Protein 8I12 (pdb70)

InterPro domains:
  IPR001362 Glycoside hydrolase, family 32 [SM00640] (23-469)
  IPR013148 Glycosyl hydrolase family 32, N-terminal [PF00251] (23-344)
  IPR013189 Glycosyl hydrolase family 32, C-terminal [PF08244] (379-498)
  IPR013320 Concanavalin A-like lectin/glucanase domain superfamily [SSF49899] (359-498)
  IPR023296 Glycosyl hydrolase, five-bladed beta-propeller domain superfamily [G3DSA:2.115.10.20] (14-352)
  IPR023296 Glycosyl hydrolase, five-bladed beta-propeller domain superfamily [SSF75005] (14-349)

Organism: NCBI:txid1277360

Solvent-accessible surface area: 18339 Å² total; per-residue (Å²): 122,70,13,48,11,53,26,12,18,17,1,115,172,30,0,0,5,12,3,1,1,1,0,51,17,114,25,33,21,5,0,0,2,5,12,8,35,146,22,24,91,105,24,73,2,1,0,1,7,0,20,5,203,61,4,37,130,44,90,78,64,101,48,8,1,74,30,70,140,80,15,25,0,34,6,10,2,0,3,44,1,104,145,31,50,1,51,25,12,76,94,102,63,29,0,2,0,0,0,0,0,0,16,29,43,140,67,8,113,62,72,46,72,19,0,0,0,0,0,43,2,73,48,76,3,181,89,38,73,57,38,173,33,36,36,23,20,47,86,68,21,59,38,0,25,7,1,11,0,33,108,23,94,35,91,52,25,65,16,16,0,0,0,0,0,7,0,86,84,55,38,0,0,1,14,57,4,76,38,0,62,72,29,105,84,24,18,60,23,19,23,0,1,0,8,44,1,33,0,21,6,0,3,2,5,80,5,49,1,84,67,62,108,162,33,46,57,26,0,0,0,0,0,0,32,70,16,7,28,31,34,7,2,5,1,0,24,0,9,5,86,11,75,0,60,25,11,98,35,72,42,45,46,30,126,23,102,43,193,85,88,83,92,29,124,90,7,18,11,2,4,42,5,8,0,3,0,0,0,10,0,2,17,70,18,83,152,46,90,45,0,0,2,0,0,0,1,0,44,43,1,0,105,76,4,40,12,56,50,7,25,5,2,0,2,0,5,0,68,2,38,4,4,91,64,152,62,150,23,44,6,56,8,80,15,27,43,16,18,54,152,226,133,22,50,91,48,134,34,25,109,56,97,8,73,58,34,99,56,111,9,97,28,85,2,30,42,2,27,0,32,3,22,0,55,0,48,94,2,56,0,0,1,0,24,0,8,29,24,151,123,39,71,0,39,0,64,7,17,48,104,72,22,24,1,64,0,25,0,112,83,0,19,81,32,96,43,48,154,58,0,48,19,85,4,16,0,64,3,102,64,102,82,38,87,0,111,6,84,0,0,0,0,91,3,0,0,0,1,7,0,7,56,1,45,11,2,0,0,0,5,0,2,2,24,130,93,5,33,28,7,6,0,17,3,61,32,118,34,2,82,1,30,34,0,23,7,5,52

Sequence (489 aa):
DQYRPAFHYTAERNWLNDPNGLVYLNNGTYHLFYQHNPFGADWWGNMSWGHATSSRDLLHWDEQPVAIPCDEHEAIFSGSAVFDQHNTSGLGTAANPPLVAIYTSAYSDAAPLPGRQAQSLAYSLDEGRTWTKYHGNPVLDRASADFRDPKVFWYDGGAGSYWVMVVAVEAVQRRQVVLLYKSADLKKAWEHLSTFGPANATGGVWECPDLFELPVDGNPEDNRWVLIVNINPGGIAGGSAGQYFVGEFDGVAFHSGSTVTEGLQKDSSRMREYGWLDWGRDYYAAVSFSNVPDGRRIIMIIGWMNNWDYARETPTGGWRRSAMSLPREVSLTRVDGKVMLRQQAIDPLPERETGHVRLGPQPLASGVLDVPAAASVARIDVELEPGAAAGVGLVLRAGDDERTVLRYDTSDGMLRLDRRRESGQQVAFHETFPSIEAMAVPLQQGGRLRLRVYLDRCSVEVFAQDGLATLTDLVFPGEASTGLAIFAEGEGAHLVVLDVVG

Structure (mmCIF, N/CA/C/O backbone):
data_8I12
#
_entry.id   8I12
#
_cell.length_a   61.630
_cell.length_b   79.220
_cell.length_c   94.570
_cell.angle_alpha   90.000
_cell.angle_beta   90.000
_cell.angle_gamma   90.000
#
_symmetry.space_group_name_H-M   'P 21 21 21'
#
loop_
_entity.id
_entity.type
_entity.pdbx_description
1 polymer 'Glycosyl hydrolase family 32 exo-inulinase'
2 non-polymer DI(HYDROXYETHYL)ETHER
3 non-polymer GLYCEROL
4 water water
#
loop_
_atom_site.group_PDB
_atom_site.id
_atom_site.type_symbol
_atom_site.label_atom_id
_atom_site.label_alt_id
_atom_site.label_comp_id
_atom_site.label_asym_id
_atom_site.label_entity_id
_atom_site.label_seq_id
_atom_site.pdbx_PDB_ins_code
_atom_site.Cartn_x
_atom_site.Cartn_y
_atom_site.Cartn_z
_atom_site.occupancy
_atom_site.B_iso_or_equiv
_atom_site.auth_seq_id
_atom_site.auth_comp_id
_atom_site.auth_asym_id
_atom_site.auth_atom_id
_atom_site.pdbx_PDB_model_num
ATOM 1 N N . ASP A 1 34 ? -31.94848 34.03516 -20.20380 1.000 20.62453 16 ASP A N 1
ATOM 2 C CA . ASP A 1 34 ? -30.98748 32.91449 -20.14904 1.000 18.92177 16 ASP A CA 1
ATOM 3 C C . ASP A 1 34 ? -30.62316 32.45097 -21.55363 1.000 18.22384 16 ASP A C 1
ATOM 4 O O . ASP A 1 34 ? -30.71390 31.26783 -21.92496 1.000 18.36781 16 ASP A O 1
ATOM 9 N N . GLN A 1 35 ? -30.14900 33.40895 -22.33841 1.000 17.07781 17 GLN A N 1
ATOM 10 C CA . GLN A 1 35 ? -29.93361 33.16607 -23.76280 1.000 15.59447 17 GLN A CA 1
ATOM 11 C C . GLN A 1 35 ? -28.78596 32.20897 -24.05826 1.000 13.40120 17 GLN A C 1
ATOM 12 O O . GLN A 1 35 ? -28.73136 31.67340 -25.16471 1.000 15.18134 17 GLN A O 1
ATOM 18 N N . TYR A 1 36 ? -27.86922 31.97769 -23.12372 1.000 10.23817 18 TYR A N 1
ATOM 19 C CA . TYR A 1 36 ? -26.71364 31.13759 -23.38507 1.000 8.77492 18 TYR A CA 1
ATOM 20 C C . TYR A 1 36 ? -26.86135 29.75623 -22.76614 1.000 7.50130 18 TYR A C 1
ATOM 21 O O . TYR A 1 36 ? -25.92574 28.95476 -22.83551 1.000 7.93135 18 TYR A O 1
ATOM 30 N N . ARG A 1 37 ? -27.99941 29.43647 -22.15509 1.000 8.00881 19 ARG A N 1
ATOM 31 C CA . ARG A 1 37 ? -28.18998 28.11982 -21.53960 1.000 8.18602 19 ARG A CA 1
ATOM 32 C C . ARG A 1 37 ? -28.00195 27.04664 -22.61388 1.000 7.72324 19 ARG A C 1
ATOM 33 O O . ARG A 1 37 ? -28.76978 27.01502 -23.59416 1.000 8.46214 19 ARG A O 1
ATOM 41 N N . PRO A 1 38 ? -27.05382 26.10821 -22.45464 1.000 7.45897 20 PRO A N 1
ATOM 42 C CA . PRO A 1 38 ? -26.88157 25.08432 -23.50040 1.000 7.58515 20 PRO A CA 1
ATOM 43 C C . PRO A 1 38 ? -28.07520 24.15203 -23.51355 1.000 7.90641 20 PRO A C 1
ATOM 44 O O . PRO A 1 38 ? -28.59418 23.77229 -22.45667 1.000 9.19586 20 PRO A O 1
ATOM 48 N N . ALA A 1 39 ? -28.50368 23.77532 -24.71608 1.000 7.70098 21 ALA A N 1
ATOM 49 C CA . ALA A 1 39 ? -29.58917 22.79532 -24.89315 1.000 8.61923 21 ALA A CA 1
ATOM 50 C C . ALA A 1 39 ? -29.10342 21.36195 -24.74259 1.000 8.88128 21 ALA A C 1
ATOM 51 O O . ALA A 1 39 ? -29.89969 20.48779 -24.40294 1.000 11.03240 21 ALA A O 1
ATOM 53 N N . PHE A 1 40 ? -27.81444 21.10331 -24.99221 1.000 8.52150 22 PHE A N 1
ATOM 54 C CA . PHE A 1 40 ? -27.35865 19.71454 -24.93442 1.000 8.49013 22 PHE A CA 1
ATOM 55 C C . PHE A 1 40 ? -25.97127 19.57325 -24.34615 1.000 8.18511 22 PHE A C 1
ATOM 56 O O . PHE A 1 40 ? -25.29154 18.57428 -24.61018 1.000 9.90258 22 PHE A O 1
ATOM 64 N N . HIS A 1 41 ? -25.55728 20.53836 -23.53351 1.000 7.03102 23 HIS A N 1
ATOM 65 C CA . HIS A 1 41 ? -24.37941 20.40406 -22.67688 1.000 6.92517 23 HIS A CA 1
ATOM 66 C C . HIS A 1 41 ? -24.82846 20.60283 -21.24326 1.000 6.72949 23 HIS A C 1
ATOM 67 O O . HIS A 1 41 ? -25.73011 21.42015 -20.97444 1.000 8.45463 23 HIS A O 1
ATOM 74 N N . TYR A 1 42 ? -24.18185 19.88908 -20.30642 1.000 5.70035 24 TYR A N 1
ATOM 75 C CA . TYR A 1 42 ? -24.57490 20.00046 -18.90652 1.000 5.44910 24 TYR A CA 1
ATOM 76 C C . TYR A 1 42 ? -24.19227 21.33957 -18.28532 1.000 5.75467 24 TYR A C 1
ATOM 77 O O . TYR A 1 42 ? -23.03406 21.78070 -18.39529 1.000 6.20152 24 TYR A O 1
ATOM 86 N N . THR A 1 43 ? -25.14965 21.95741 -17.58640 1.000 5.44282 25 THR A N 1
ATOM 87 C CA . THR A 1 43 ? -24.88469 23.06898 -16.67215 1.000 5.76324 25 THR A CA 1
ATOM 88 C C . THR A 1 43 ? -25.66004 22.79084 -15.39323 1.000 5.82491 25 THR A C 1
ATOM 89 O O . THR A 1 43 ? -26.68574 22.09032 -15.41313 1.000 6.55363 25 THR A O 1
ATOM 93 N N . ALA A 1 44 ? -25.20429 23.37581 -14.29339 1.000 5.44290 26 ALA A N 1
ATOM 94 C CA . ALA A 1 44 ? -26.03492 23.41437 -13.08273 1.000 5.62869 26 ALA A CA 1
ATOM 95 C C . ALA A 1 44 ? -27.12195 24.46531 -13.25844 1.000 5.93947 26 ALA A C 1
ATOM 96 O O . ALA A 1 44 ? -26.94029 25.47915 -13.95726 1.000 7.17842 26 ALA A O 1
ATOM 98 N N . GLU A 1 45 ? -28.27355 24.22622 -12.62284 1.000 6.32742 27 GLU A N 1
ATOM 99 C CA . GLU A 1 45 ? -29.35459 25.21547 -12.70755 1.000 6.63223 27 GLU A CA 1
ATOM 100 C C . GLU A 1 45 ? -28.87702 26.60347 -12.27449 1.000 6.38126 27 GLU A C 1
ATOM 101 O O . GLU A 1 45 ? -29.19488 27.60659 -12.93017 1.000 6.86440 27 GLU A O 1
ATOM 107 N N . ARG A 1 46 ? -28.12523 26.67320 -11.16509 1.000 6.52168 28 ARG A N 1
ATOM 108 C CA . ARG A 1 46 ? -27.49708 27.89944 -10.71786 1.000 6.70056 28 ARG A CA 1
ATOM 109 C C . ARG A 1 46 ? -26.06000 27.56766 -10.35229 1.000 6.02993 28 ARG A C 1
ATOM 110 O O . ARG A 1 46 ? -25.73179 26.41781 -10.01085 1.000 6.65799 28 ARG A O 1
ATOM 118 N N . ASN A 1 47 ? -25.24742 28.61736 -10.31587 1.000 5.26026 29 ASN A N 1
ATOM 119 C CA . ASN A 1 47 ? -23.93849 28.63553 -9.65043 1.000 5.40235 29 ASN A CA 1
ATOM 120 C C . ASN A 1 47 ? -22.81074 28.11798 -10.53716 1.000 4.87815 29 ASN A C 1
ATOM 121 O O . ASN A 1 47 ? -23.02443 27.75769 -11.70183 1.000 5.51794 29 ASN A O 1
ATOM 126 N N . TRP A 1 48 ? -21.59390 28.14641 -9.99507 1.000 5.12534 30 TRP A N 1
ATOM 127 C CA . TRP A 1 48 ? -20.35946 27.89495 -10.73658 1.000 4.72567 30 TRP A CA 1
ATOM 128 C C . TRP A 1 48 ? -20.04147 26.40266 -10.77299 1.000 4.55497 30 TRP A C 1
ATOM 129 O O . TRP A 1 48 ? -20.14727 25.71452 -9.75554 1.000 5.09752 30 TRP A O 1
ATOM 140 N N . LEU A 1 49 ? -19.54704 25.93443 -11.91666 1.000 4.85598 31 LEU A N 1
ATOM 141 C CA . LEU A 1 49 ? -18.88512 24.64478 -11.97595 1.000 4.73867 31 LEU A CA 1
ATOM 142 C C . LEU A 1 49 ? -17.52959 24.77635 -12.65918 1.000 4.79885 31 LEU A C 1
ATOM 143 O O . LEU A 1 49 ? -17.28524 25.68144 -13.48076 1.000 5.06796 31 LEU A O 1
ATOM 148 N N . ASN A 1 50 ? -16.65514 23.81256 -12.37321 1.000 4.25775 32 ASN A N 1
ATOM 149 C CA . ASN A 1 50 ? -15.42389 23.61919 -13.14842 1.000 4.66904 32 ASN A CA 1
ATOM 150 C C . ASN A 1 50 ? -15.17300 22.11252 -13.35207 1.000 5.51837 32 ASN A C 1
ATOM 151 O O . ASN A 1 50 ? -16.10293 21.40595 -13.78211 1.000 6.53693 32 ASN A O 1
ATOM 156 N N . ASP A 1 51 ? -13.96908 21.60624 -13.02375 1.000 5.09533 33 ASP A N 1
ATOM 157 C CA . ASP A 1 51 ? -13.49498 20.28106 -13.44384 1.000 4.82589 33 ASP A CA 1
ATOM 158 C C . ASP A 1 51 ? -14.54535 19.18724 -13.24706 1.000 4.65829 33 ASP A C 1
ATOM 159 O O . ASP A 1 51 ? -15.09411 19.05077 -12.13867 1.000 4.82464 33 ASP A O 1
ATOM 164 N N . PRO A 1 52 ? -14.72192 18.30498 -14.23061 1.000 4.55734 34 PRO A N 1
ATOM 165 C CA . PRO A 1 52 ? -15.47298 17.06431 -13.96650 1.000 4.68418 34 PRO A CA 1
ATOM 166 C C . PRO A 1 52 ? -14.71479 16.19265 -12.98024 1.000 4.58976 34 PRO A C 1
ATOM 167 O O . PRO A 1 52 ? -13.47483 16.11158 -12.99585 1.000 4.96631 34 PRO A O 1
ATOM 171 N N . ASN A 1 53 ? -15.45828 15.50120 -12.14105 1.000 3.88037 35 ASN A N 1
ATOM 172 C CA . ASN A 1 53 ? -14.87616 14.67453 -11.09031 1.000 4.36487 35 ASN A CA 1
ATOM 173 C C . ASN A 1 53 ? -15.65962 13.37561 -10.96370 1.000 4.30865 35 ASN A C 1
ATOM 174 O O . ASN A 1 53 ? -16.83010 13.28858 -11.33062 1.000 4.60186 35 ASN A O 1
ATOM 179 N N . GLY A 1 54 ? -14.99418 12.34588 -10.42514 1.000 4.38733 36 GLY A N 1
ATOM 180 C CA . GLY A 1 54 ? -15.73047 11.18931 -9.92065 1.000 4.80580 36 GLY A CA 1
ATOM 181 C C . GLY A 1 54 ? -16.46251 10.40237 -10.96820 1.000 4.52658 36 GLY A C 1
ATOM 182 O O . GLY A 1 54 ? -17.38044 9.66975 -10.63337 1.000 5.20273 36 GLY A O 1
ATOM 183 N N . LEU A 1 55 ? -16.07440 10.50486 -12.23546 1.000 4.77039 37 LEU A N 1
ATOM 184 C CA . LEU A 1 55 ? -16.88959 9.95189 -13.31510 1.000 4.90717 37 LEU A CA 1
ATOM 185 C C . LEU A 1 55 ? -16.90605 8.43795 -13.16681 1.000 4.88459 37 LEU A C 1
ATOM 186 O O . LEU A 1 55 ? -15.85126 7.78584 -13.14944 1.000 5.02524 37 LEU A O 1
ATOM 191 N N . VAL A 1 56 ? -18.09682 7.85361 -13.07498 1.000 5.22869 38 VAL A N 1
ATOM 192 C CA . VAL A 1 56 ? -18.18445 6.41821 -12.81366 1.000 5.59900 38 VAL A CA 1
ATOM 193 C C . VAL A 1 56 ? -19.53931 5.92804 -13.30823 1.000 6.03447 38 VAL A C 1
ATOM 194 O O . VAL A 1 56 ? -20.55961 6.62992 -13.18969 1.000 6.86990 38 VAL A O 1
ATOM 198 N N . TYR A 1 57 ? -19.55020 4.70390 -13.82697 1.000 6.16673 39 TYR A N 1
ATOM 199 C CA . TYR A 1 57 ? -20.77183 4.00971 -14.19230 1.000 7.33529 39 TYR A CA 1
ATOM 200 C C . TYR A 1 57 ? -21.05597 2.93913 -13.15164 1.000 7.66652 39 TYR A C 1
ATOM 201 O O . TYR A 1 57 ? -20.14672 2.21005 -12.72309 1.000 8.74549 39 TYR A O 1
ATOM 210 N N . LEU A 1 58 ? -22.32186 2.81294 -12.77098 1.000 8.11994 40 LEU A N 1
ATOM 211 C CA . LEU A 1 58 ? -22.69324 1.76700 -11.81483 1.000 8.93493 40 LEU A CA 1
ATOM 212 C C . LEU A 1 58 ? -24.12997 1.36578 -12.06458 1.000 9.23920 40 LEU A C 1
ATOM 213 O O . LEU A 1 58 ? -25.03682 2.18700 -11.97375 1.000 8.81610 40 LEU A O 1
ATOM 218 N N A ASN A 1 59 ? -24.36200 0.08798 -12.37681 0.607 10.18304 41 ASN A N 1
ATOM 219 N N B ASN A 1 59 ? -24.33059 0.09396 -12.41629 0.393 10.15254 41 ASN A N 1
ATOM 220 C CA A ASN A 1 59 ? -25.71816 -0.45650 -12.37881 0.607 11.18980 41 ASN A CA 1
ATOM 221 C CA B ASN A 1 59 ? -25.65809 -0.50602 -12.53110 0.393 11.09524 41 ASN A CA 1
ATOM 222 C C A ASN A 1 59 ? -26.62856 0.27201 -13.37641 0.607 10.43917 41 ASN A C 1
ATOM 223 C C B ASN A 1 59 ? -26.59547 0.31279 -13.39210 0.393 10.63089 41 ASN A C 1
ATOM 224 O O A ASN A 1 59 ? -27.81355 0.48455 -13.09373 0.607 11.60029 41 ASN A O 1
ATOM 225 O O B ASN A 1 59 ? -27.73662 0.60918 -13.01711 0.393 11.54872 41 ASN A O 1
ATOM 234 N N . GLY A 1 60 ? -26.09084 0.69935 -14.54725 1.000 10.49938 42 GLY A N 1
ATOM 235 C CA . GLY A 1 60 ? -26.87145 1.36661 -15.55647 1.000 10.79308 42 GLY A CA 1
ATOM 236 C C . GLY A 1 60 ? -26.84334 2.86647 -15.48769 1.000 10.54183 42 GLY A C 1
ATOM 237 O O . GLY A 1 60 ? -27.37503 3.51255 -16.38225 1.000 12.37318 42 GLY A O 1
ATOM 238 N N . THR A 1 61 ? -26.28551 3.44253 -14.43241 1.000 8.69545 43 THR A N 1
ATOM 239 C CA . THR A 1 61 ? -26.29235 4.89522 -14.27378 1.000 8.55469 43 THR A CA 1
ATOM 240 C C . THR A 1 61 ? -24.87968 5.44266 -14.41993 1.000 7.15024 43 THR A C 1
ATOM 241 O O . THR A 1 61 ? -23.93151 4.95693 -13.78270 1.000 7.88369 43 THR A O 1
ATOM 245 N N . TYR A 1 62 ? -24.75864 6.46645 -15.24593 1.000 6.40532 44 TYR A N 1
ATOM 246 C CA . TYR A 1 62 ? -23.52024 7.26776 -15.32853 1.000 6.44560 44 TYR A CA 1
ATOM 247 C C . TYR A 1 62 ? -23.59209 8.40646 -14.32464 1.000 5.97550 44 TYR A C 1
ATOM 248 O O . TYR A 1 62 ? -24.57331 9.16319 -14.30153 1.000 7.25817 44 TYR A O 1
ATOM 257 N N . HIS A 1 63 ? -22.55429 8.54178 -13.51349 1.000 5.31599 45 HIS A N 1
ATOM 258 C CA . HIS A 1 63 ? -22.45160 9.60846 -12.51597 1.000 5.52705 45 HIS A CA 1
ATOM 259 C C . HIS A 1 63 ? -21.42063 10.63116 -12.97355 1.000 5.73504 45 HIS A C 1
ATOM 260 O O . HIS A 1 63 ? -20.25463 10.28293 -13.21132 1.000 5.98819 45 HIS A O 1
ATOM 267 N N . LEU A 1 64 ? -21.86228 11.88396 -13.07289 1.000 5.15661 46 LEU A N 1
ATOM 268 C CA . LEU A 1 64 ? -21.01790 13.04148 -13.35630 1.000 5.40124 46 LEU A CA 1
ATOM 269 C C . LEU A 1 64 ? -20.92056 13.82345 -12.05238 1.000 5.88264 46 LEU A C 1
ATOM 270 O O . LEU A 1 64 ? -21.94376 14.26389 -11.52077 1.000 8.40880 46 LEU A O 1
ATOM 275 N N . PHE A 1 65 ? -19.74448 13.94016 -11.47120 1.000 4.74340 47 PHE A N 1
ATOM 276 C CA . PHE A 1 65 ? -19.56104 14.88949 -10.37977 1.000 4.37101 47 PHE A CA 1
ATOM 277 C C . PHE A 1 65 ? -18.75212 16.05281 -10.93986 1.000 4.80682 47 PHE A C 1
ATOM 278 O O . PHE A 1 65 ? -18.23409 16.00034 -12.06486 1.000 4.55451 47 PHE A O 1
ATOM 286 N N . TYR A 1 66 ? -18.61295 17.11415 -10.15597 1.000 4.30997 48 TYR A N 1
ATOM 287 C CA . TYR A 1 66 ? -17.87867 18.26593 -10.68214 1.000 4.57363 48 TYR A CA 1
ATOM 288 C C . TYR A 1 66 ? -17.57783 19.23854 -9.56783 1.000 4.17331 48 TYR A C 1
ATOM 289 O O . TYR A 1 66 ? -18.34286 19.39865 -8.61117 1.000 4.61803 48 TYR A O 1
ATOM 298 N N . GLN A 1 67 ? -16.46347 19.94461 -9.75286 1.000 4.16789 49 GLN A N 1
ATOM 299 C CA . GLN A 1 67 ? -16.15230 21.09104 -8.87749 1.000 4.24349 49 GLN A CA 1
ATOM 300 C C . GLN A 1 67 ? -17.30035 22.08173 -8.95358 1.000 3.94986 49 GLN A C 1
ATOM 301 O O . GLN A 1 67 ? -17.73185 22.46967 -10.04783 1.000 4.47069 49 GLN A O 1
ATOM 307 N N . HIS A 1 68 ? -17.80866 22.48949 -7.79600 1.000 4.08288 50 HIS A N 1
ATOM 308 C CA . HIS A 1 68 ? -19.05034 23.28459 -7.77158 1.000 4.32313 50 HIS A CA 1
ATOM 309 C C . HIS A 1 68 ? -18.98320 24.23871 -6.58214 1.000 4.04736 50 HIS A C 1
ATOM 310 O O . HIS A 1 68 ? -18.59050 23.82999 -5.48374 1.000 4.41006 50 HIS A O 1
ATOM 317 N N . ASN A 1 69 ? -19.45418 25.47681 -6.79132 1.000 4.80216 51 ASN A N 1
ATOM 318 C CA . ASN A 1 69 ? -19.75009 26.37385 -5.68514 1.000 4.91274 51 ASN A CA 1
ATOM 319 C C . ASN A 1 69 ? -21.25439 26.34105 -5.46755 1.000 4.98285 51 ASN A C 1
ATOM 320 O O . ASN A 1 69 ? -21.99609 26.95463 -6.25182 1.000 5.58462 51 ASN A O 1
ATOM 325 N N . PRO A 1 70 ? -21.76702 25.64588 -4.43478 1.000 4.99568 52 PRO A N 1
ATOM 326 C CA . PRO A 1 70 ? -23.23051 25.59866 -4.24153 1.000 5.79940 52 PRO A CA 1
ATOM 327 C C . PRO A 1 70 ? -23.81902 26.91075 -3.77533 1.000 5.47813 52 PRO A C 1
ATOM 328 O O . PRO A 1 70 ? -25.04561 26.99148 -3.64382 1.000 6.18366 52 PRO A O 1
ATOM 332 N N . PHE A 1 71 ? -22.98139 27.90787 -3.49810 1.000 5.96570 53 PHE A N 1
ATOM 333 C CA . PHE A 1 71 ? -23.40535 29.12613 -2.81635 1.000 6.21726 53 PHE A CA 1
ATOM 334 C C . PHE A 1 71 ? -23.15471 30.36552 -3.65357 1.000 6.77066 53 PHE A C 1
ATOM 335 O O . PHE A 1 71 ? -23.38067 31.46908 -3.15565 1.000 8.29209 53 PHE A O 1
ATOM 343 N N . GLY A 1 72 ? -22.77147 30.23245 -4.92796 1.000 6.11528 54 GLY A N 1
ATOM 344 C CA . GLY A 1 72 ? -22.60616 31.42325 -5.75156 1.000 7.35364 54 GLY A CA 1
ATOM 345 C C . GLY A 1 72 ? -22.02503 31.06640 -7.10234 1.000 6.88723 54 GLY A C 1
ATOM 346 O O . GLY A 1 72 ? -21.67507 29.91885 -7.37934 1.000 6.10005 54 GLY A O 1
ATOM 347 N N . ALA A 1 73 ? -21.92400 32.09099 -7.94143 1.000 8.43011 55 ALA A N 1
ATOM 348 C CA . ALA A 1 73 ? -21.52718 31.95485 -9.33615 1.000 8.59055 55 ALA A CA 1
ATOM 349 C C . ALA A 1 73 ? -20.05317 32.20573 -9.57161 1.000 9.33946 55 ALA A C 1
ATOM 350 O O . ALA A 1 73 ? -19.60840 32.11167 -10.70913 1.000 10.03273 55 ALA A O 1
ATOM 352 N N . ASP A 1 74 ? -19.28254 32.44667 -8.53008 1.000 9.71008 56 ASP A N 1
ATOM 353 C CA . ASP A 1 74 ? -17.82882 32.53815 -8.61870 1.000 11.12208 56 ASP A CA 1
ATOM 354 C C . ASP A 1 74 ? -17.17917 31.27555 -8.06760 1.000 9.31531 56 ASP A C 1
ATOM 355 O O . ASP A 1 74 ? -17.83575 30.45335 -7.46613 1.000 9.28037 56 ASP A O 1
ATOM 360 N N A TRP A 1 75 ? -15.84532 31.16390 -8.21093 0.377 8.85030 57 TRP A N 1
ATOM 361 N N C TRP A 1 75 ? -15.91345 31.11062 -8.35043 0.623 8.69990 57 TRP A N 1
ATOM 362 C CA A TRP A 1 75 ? -15.08165 29.98160 -7.76716 0.377 8.34530 57 TRP A CA 1
ATOM 363 C CA C TRP A 1 75 ? -15.21098 29.99866 -7.75860 0.623 8.02681 57 TRP A CA 1
ATOM 364 C C A TRP A 1 75 ? -14.79775 30.04108 -6.26859 0.377 8.19910 57 TRP A C 1
ATOM 365 C C C TRP A 1 75 ? -15.16902 30.22139 -6.25150 0.623 8.09234 57 TRP A C 1
ATOM 366 O O A TRP A 1 75 ? -13.97693 30.84690 -5.81778 0.377 8.64208 57 TRP A O 1
ATOM 367 O O C TRP A 1 75 ? -14.98014 31.35132 -5.77919 0.623 8.88377 57 TRP A O 1
ATOM 388 N N . GLY A 1 76 ? -15.44285 29.16174 -5.50684 1.000 7.17480 58 GLY A N 1
ATOM 389 C CA . GLY A 1 76 ? -15.29250 29.16535 -4.06871 1.000 6.86906 58 GLY A CA 1
ATOM 390 C C . GLY A 1 76 ? -16.09909 28.03353 -3.48128 1.000 5.46864 58 GLY A C 1
ATOM 391 O O . GLY A 1 76 ? -16.90757 27.38881 -4.16085 1.000 6.38848 58 GLY A O 1
ATOM 392 N N . ASN A 1 77 ? -15.85386 27.75223 -2.19183 1.000 5.05470 59 ASN A N 1
ATOM 393 C CA . ASN A 1 77 ? -16.63307 26.74821 -1.44841 1.000 5.40957 59 ASN A CA 1
ATOM 394 C C . ASN A 1 77 ? -16.66307 25.41396 -2.18611 1.000 5.22265 59 ASN A C 1
ATOM 395 O O . ASN A 1 77 ? -17.70516 24.75490 -2.25103 1.000 5.74289 59 ASN A O 1
ATOM 400 N N . MET A 1 78 ? -15.50333 24.97077 -2.70903 1.000 5.07687 60 MET A N 1
ATOM 401 C CA . MET A 1 78 ? -15.52395 23.81647 -3.58917 1.000 5.30269 60 MET A CA 1
ATOM 402 C C . MET A 1 78 ? -16.15184 22.60620 -2.92908 1.000 4.60310 60 MET A C 1
ATOM 403 O O . MET A 1 78 ? -15.75688 22.18905 -1.82067 1.000 4.69595 60 MET A O 1
ATOM 408 N N . SER A 1 79 ? -17.12303 22.03778 -3.65428 1.000 4.32776 61 SER A N 1
ATOM 409 C CA . SER A 1 79 ? -17.87475 20.86855 -3.24271 1.000 4.28453 61 SER A CA 1
ATOM 410 C C . SER A 1 79 ? -18.06944 20.02640 -4.49852 1.000 4.47146 61 SER A C 1
ATOM 411 O O . SER A 1 79 ? -18.02617 20.55070 -5.60574 1.000 5.78588 61 SER A O 1
ATOM 414 N N . TRP A 1 80 ? -18.29011 18.71219 -4.34631 1.000 4.38137 62 TRP A N 1
ATOM 415 C CA . TRP A 1 80 ? -18.62636 17.90497 -5.52562 1.000 4.51435 62 TRP A CA 1
ATOM 416 C C . TRP A 1 80 ? -20.11685 17.98519 -5.80070 1.000 4.21076 62 TRP A C 1
ATOM 417 O O . TRP A 1 80 ? -20.93890 17.41775 -5.07153 1.000 5.13755 62 TRP A O 1
ATOM 428 N N . GLY A 1 81 ? -20.47638 18.71033 -6.85671 1.000 4.35363 63 GLY A N 1
ATOM 429 C CA . GLY A 1 81 ? -21.79444 18.59630 -7.45638 1.000 4.44986 63 GLY A CA 1
ATOM 430 C C . GLY A 1 81 ? -21.96152 17.21837 -8.06147 1.000 3.92753 63 GLY A C 1
ATOM 431 O O . GLY A 1 81 ? -20.97534 16.48768 -8.24249 1.000 4.66278 63 GLY A O 1
ATOM 432 N N . HIS A 1 82 ? -23.20128 16.88095 -8.43199 1.000 4.65606 64 HIS A N 1
ATOM 433 C CA . HIS A 1 82 ? -23.49762 15.52499 -8.90227 1.000 4.77215 64 HIS A CA 1
ATOM 434 C C . HIS A 1 82 ? -24.68305 15.57578 -9.84263 1.000 5.43496 64 HIS A C 1
ATOM 435 O O . HIS A 1 82 ? -25.69186 16.23375 -9.54142 1.000 5.81124 64 HIS A O 1
ATOM 442 N N . ALA A 1 83 ? -24.58222 14.86172 -10.96084 1.000 5.11630 65 ALA A N 1
ATOM 443 C CA . ALA A 1 83 ? -25.70959 14.63388 -11.86900 1.000 5.48116 65 ALA A CA 1
ATOM 444 C C . ALA A 1 83 ? -25.65645 13.18467 -12.34308 1.000 5.22132 65 ALA A C 1
ATOM 445 O O . ALA A 1 83 ? -24.58962 12.57623 -12.37932 1.000 5.76328 65 ALA A O 1
ATOM 447 N N . THR A 1 84 ? -26.81014 12.63377 -12.74366 1.000 5.87345 66 THR A N 1
ATOM 448 C CA . THR A 1 84 ? -26.87572 11.24606 -13.17631 1.000 6.83006 66 THR A CA 1
ATOM 449 C C . THR A 1 84 ? -27.58976 11.16149 -14.51866 1.000 6.64641 66 THR A C 1
ATOM 450 O O . THR A 1 84 ? -28.45217 11.99507 -14.84968 1.000 7.60175 66 THR A O 1
ATOM 454 N N A SER A 1 85 ? -27.22160 10.14771 -15.29701 0.603 6.68474 67 SER A N 1
ATOM 455 N N B SER A 1 85 ? -27.25093 10.12122 -15.28211 0.397 7.09069 67 SER A N 1
ATOM 456 C CA A SER A 1 85 ? -27.92336 9.86104 -16.54956 0.603 7.29587 67 SER A CA 1
ATOM 457 C CA B SER A 1 85 ? -27.82898 9.90276 -16.60991 0.397 7.87030 67 SER A CA 1
ATOM 458 C C A SER A 1 85 ? -27.84145 8.38048 -16.84608 0.603 7.88563 67 SER A C 1
ATOM 459 C C B SER A 1 85 ? -27.73828 8.42839 -16.95836 0.397 8.18614 67 SER A C 1
ATOM 460 O O A SER A 1 85 ? -27.06980 7.63950 -16.23940 0.603 8.98866 67 SER A O 1
ATOM 461 O O B SER A 1 85 ? -26.81231 7.74314 -16.52699 0.397 8.87743 67 SER A O 1
ATOM 466 N N . ARG A 1 86 ? -28.68968 7.94645 -17.77581 1.000 8.50239 68 ARG A N 1
ATOM 467 C CA . ARG A 1 86 ? -28.58427 6.59730 -18.30618 1.000 10.95133 68 ARG A CA 1
ATOM 468 C C . ARG A 1 86 ? -27.90008 6.56516 -19.65492 1.000 10.88049 68 ARG A C 1
ATOM 469 O O . ARG A 1 86 ? -27.52132 5.47788 -20.11271 1.000 12.59082 68 ARG A O 1
ATOM 477 N N . ASP A 1 87 ? -27.67747 7.72251 -20.27790 1.000 11.01979 69 ASP A N 1
ATOM 478 C CA . ASP A 1 87 ? -27.23206 7.74833 -21.67176 1.000 11.64630 69 ASP A CA 1
ATOM 479 C C . ASP A 1 87 ? -26.10978 8.74782 -21.93724 1.000 12.00760 69 ASP A C 1
ATOM 480 O O . ASP A 1 87 ? -25.74936 8.92544 -23.10063 1.000 13.53065 69 ASP A O 1
ATOM 485 N N . LEU A 1 88 ? -25.55597 9.41396 -20.91123 1.000 11.57721 70 LEU A N 1
ATOM 486 C CA . LEU A 1 88 ? -24.46436 10.37556 -21.01196 1.000 12.54055 70 LEU A CA 1
ATOM 487 C C . LEU A 1 88 ? -24.90339 11.68323 -21.62273 1.000 14.13630 70 LEU A C 1
ATOM 488 O O . LEU A 1 88 ? -24.04438 12.53993 -21.87087 1.000 15.37168 70 LEU A O 1
ATOM 493 N N . LEU A 1 89 ? -26.21136 11.87341 -21.83179 1.000 14.37265 71 LEU A N 1
ATOM 494 C CA . LEU A 1 89 ? -26.71490 13.00714 -22.59758 1.000 14.87661 71 LEU A CA 1
ATOM 495 C C . LEU A 1 89 ? -27.85440 13.73641 -21.92022 1.000 13.82695 71 LEU A C 1
ATOM 496 O O . LEU A 1 89 ? -27.92744 14.98262 -22.01072 1.000 14.56703 71 LEU A O 1
ATOM 501 N N . HIS A 1 90 ? -28.74747 13.01743 -21.23948 1.000 12.49966 72 HIS A N 1
ATOM 502 C CA . HIS A 1 90 ? -29.86345 13.64976 -20.52458 1.000 11.61434 72 HIS A CA 1
ATOM 503 C C . HIS A 1 90 ? -29.61107 13.46183 -19.03885 1.000 10.57576 72 HIS A C 1
ATOM 504 O O . HIS A 1 90 ? -29.76637 12.34546 -18.51162 1.000 11.58682 72 HIS A O 1
ATOM 511 N N . TRP A 1 91 ? -29.25912 14.53764 -18.35994 1.000 9.93628 73 TRP A N 1
ATOM 512 C CA . TRP A 1 91 ? -28.76249 14.47809 -16.98431 1.000 8.89510 73 TRP A CA 1
ATOM 513 C C . TRP A 1 91 ? -29.82430 14.99444 -16.01455 1.000 9.03855 73 TRP A C 1
ATOM 514 O O . TRP A 1 91 ? -30.58179 15.92234 -16.31817 1.000 11.54860 73 TRP A O 1
ATOM 525 N N . ASP A 1 92 ? -29.85903 14.38564 -14.83514 1.000 8.21666 74 ASP A N 1
ATOM 526 C CA . ASP A 1 92 ? -30.66202 14.87584 -13.70966 1.000 8.21311 74 ASP A CA 1
ATOM 527 C C . ASP A 1 92 ? -29.69983 15.39589 -12.65202 1.000 6.95668 74 ASP A C 1
ATOM 528 O O . ASP A 1 92 ? -28.90008 14.62544 -12.11528 1.000 7.36241 74 ASP A O 1
ATOM 533 N N . GLU A 1 93 ? -29.73331 16.69800 -12.40563 1.000 7.14224 75 GLU A N 1
ATOM 534 C CA . GLU A 1 93 ? -28.91186 17.33607 -11.38730 1.000 6.04009 75 GLU A CA 1
ATOM 535 C C . GLU A 1 93 ? -29.36905 16.88418 -10.00670 1.000 5.57144 75 GLU A C 1
ATOM 536 O O . GLU A 1 93 ? -30.56561 17.01428 -9.68621 1.000 6.91749 75 GLU A O 1
ATOM 542 N N . GLN A 1 94 ? -28.43753 16.36894 -9.20118 1.000 5.46587 76 GLN A N 1
ATOM 543 C CA . GLN A 1 94 ? -28.69364 15.82079 -7.87481 1.000 5.90671 76 GLN A CA 1
ATOM 544 C C . GLN A 1 94 ? -28.23428 16.78210 -6.81465 1.000 5.13547 76 GLN A C 1
ATOM 545 O O . GLN A 1 94 ? -27.60549 17.79566 -7.11237 1.000 4.97062 76 GLN A O 1
ATOM 551 N N . PRO A 1 95 ? -28.49346 16.50507 -5.53996 1.000 4.91902 77 PRO A N 1
ATOM 552 C CA . PRO A 1 95 ? -27.82325 17.27819 -4.49057 1.000 5.38293 77 PRO A CA 1
ATOM 553 C C . PRO A 1 95 ? -26.29750 17.14393 -4.58065 1.000 4.50651 77 PRO A C 1
ATOM 554 O O . PRO A 1 95 ? -25.75714 16.18106 -5.13860 1.000 5.21843 77 PRO A O 1
ATOM 558 N N . VAL A 1 96 ? -25.59514 18.08861 -3.94928 1.000 4.19940 78 VAL A N 1
ATOM 559 C CA . VAL A 1 96 ? -24.15169 17.92213 -3.79027 1.000 4.70809 78 VAL A CA 1
ATOM 560 C C . VAL A 1 96 ? -23.84847 16.57978 -3.12841 1.000 4.93897 78 VAL A C 1
ATOM 561 O O . VAL A 1 96 ? -24.53468 16.14650 -2.19941 1.000 5.56324 78 VAL A O 1
ATOM 565 N N . ALA A 1 97 ? -22.83346 15.89539 -3.64221 1.000 4.65770 79 ALA A N 1
ATOM 566 C CA . ALA A 1 97 ? -22.37606 14.63238 -3.06371 1.000 4.99695 79 ALA A CA 1
ATOM 567 C C . ALA A 1 97 ? -21.44342 14.85981 -1.88756 1.000 5.20179 79 ALA A C 1
ATOM 568 O O . ALA A 1 97 ? -21.62882 14.24479 -0.83792 1.000 6.09904 79 ALA A O 1
ATOM 570 N N . ILE A 1 98 ? -20.41985 15.71327 -2.03680 1.000 5.12321 80 ILE A N 1
ATOM 571 C CA . ILE A 1 98 ? -19.39256 15.87855 -0.98972 1.000 4.96884 80 ILE A CA 1
ATOM 572 C C . ILE A 1 98 ? -19.28844 17.37259 -0.71982 1.000 5.19956 80 ILE A C 1
ATOM 573 O O . ILE A 1 98 ? -18.74446 18.14389 -1.54361 1.000 5.30710 80 ILE A O 1
ATOM 578 N N . PRO A 1 99 ? -19.76970 17.83333 0.43641 1.000 4.72170 81 PRO A N 1
ATOM 579 C CA . PRO A 1 99 ? -19.78982 19.27600 0.71063 1.000 4.95753 81 PRO A CA 1
ATOM 580 C C . PRO A 1 99 ? -18.50568 19.73992 1.37529 1.000 5.26642 81 PRO A C 1
ATOM 581 O O . PRO A 1 99 ? -17.88231 19.02638 2.18217 1.000 5.45073 81 PRO A O 1
ATOM 585 N N . CYS A 1 100 ? -18.14431 20.99399 1.06882 1.000 5.29161 82 CYS A N 1
ATOM 586 C CA . CYS A 1 100 ? -17.07830 21.62252 1.85732 1.000 5.55262 82 CYS A CA 1
ATOM 587 C C . CYS A 1 100 ? -17.54086 21.85551 3.29087 1.000 5.25078 82 CYS A C 1
ATOM 588 O O . CYS A 1 100 ? -18.75223 21.87822 3.57578 1.000 6.23961 82 CYS A O 1
ATOM 591 N N . ASP A 1 101 ? -16.57349 22.09129 4.16713 1.000 5.70102 83 ASP A N 1
ATOM 592 C CA . ASP A 1 101 ? -16.91190 22.46658 5.54344 1.000 7.09800 83 ASP A CA 1
ATOM 593 C C . ASP A 1 101 ? -15.85060 23.43724 6.02682 1.000 7.70717 83 ASP A C 1
ATOM 594 O O . ASP A 1 101 ? -15.00967 23.91119 5.25836 1.000 8.21150 83 ASP A O 1
ATOM 599 N N . GLU A 1 102 ? -15.86177 23.70587 7.33617 1.000 8.44410 84 GLU A N 1
ATOM 600 C CA . GLU A 1 102 ? -14.93956 24.68469 7.90332 1.000 9.38586 84 GLU A CA 1
ATOM 601 C C . GLU A 1 102 ? -13.48363 24.26458 7.76397 1.000 9.35658 84 GLU A C 1
ATOM 602 O O . GLU A 1 102 ? -12.60278 25.11964 7.85339 1.000 11.52704 84 GLU A O 1
ATOM 608 N N . HIS A 1 103 ? -13.22542 22.97210 7.68089 1.000 8.86605 85 HIS A N 1
ATOM 609 C CA . HIS A 1 103 ? -11.86238 22.47314 7.60277 1.000 8.72667 85 HIS A CA 1
ATOM 610 C C . HIS A 1 103 ? -11.36487 22.21573 6.19277 1.000 7.34111 85 HIS A C 1
ATOM 611 O O . HIS A 1 103 ? -10.14663 22.28070 5.96528 1.000 7.46405 85 HIS A O 1
ATOM 618 N N . GLU A 1 104 ? -12.25312 21.87991 5.24827 1.000 6.39163 86 GLU A N 1
ATOM 619 C CA . GLU A 1 104 ? -11.78698 21.44174 3.93818 1.000 6.30221 86 GLU A CA 1
ATOM 620 C C . GLU A 1 104 ? -12.71720 21.91651 2.84074 1.000 5.52175 86 GLU A C 1
ATOM 621 O O . GLU A 1 104 ? -13.95193 21.84549 2.96907 1.000 5.85559 86 GLU A O 1
ATOM 627 N N . ALA A 1 105 ? -12.09378 22.34970 1.74149 1.000 5.36484 87 ALA A N 1
ATOM 628 C CA . ALA A 1 105 ? -12.79778 22.42585 0.46889 1.000 5.08166 87 ALA A CA 1
ATOM 629 C C . ALA A 1 105 ? -12.53278 21.10617 -0.26413 1.000 4.86525 87 ALA A C 1
ATOM 630 O O . ALA A 1 105 ? -11.52514 20.41536 -0.00894 1.000 5.96206 87 ALA A O 1
ATOM 632 N N . ILE A 1 106 ? -13.45664 20.73928 -1.15047 1.000 5.02310 88 ILE A N 1
ATOM 633 C CA . ILE A 1 106 ? -13.43180 19.41171 -1.78761 1.000 4.91675 88 ILE A CA 1
ATOM 634 C C . ILE A 1 106 ? -12.98094 19.61294 -3.22675 1.000 4.66978 88 ILE A C 1
ATOM 635 O O . ILE A 1 106 ? -13.78519 19.96409 -4.10730 1.000 5.20472 88 ILE A O 1
ATOM 640 N N . PHE A 1 107 ? -11.68228 19.47677 -3.46102 1.000 4.09162 89 PHE A N 1
ATOM 641 C CA . PHE A 1 107 ? -11.06352 19.67096 -4.77829 1.000 3.93645 89 PHE A CA 1
ATOM 642 C C . PHE A 1 107 ? -11.22217 18.39015 -5.60572 1.000 4.21465 89 PHE A C 1
ATOM 643 O O . PHE A 1 107 ? -11.90866 17.43711 -5.20759 1.000 4.85933 89 PHE A O 1
ATOM 651 N N . SER A 1 108 ? -10.58356 18.34164 -6.77546 1.000 4.53335 90 SER A N 1
ATOM 652 C CA . SER A 1 108 ? -10.94064 17.32816 -7.75546 1.000 4.16139 90 SER A CA 1
ATOM 653 C C . SER A 1 108 ? -10.50341 15.91557 -7.35156 1.000 3.71578 90 SER A C 1
ATOM 654 O O . SER A 1 108 ? -9.65139 15.69810 -6.46908 1.000 5.05127 90 SER A O 1
ATOM 657 N N . GLY A 1 109 ? -11.03976 14.93116 -8.07230 1.000 4.34797 91 GLY A N 1
ATOM 658 C CA . GLY A 1 109 ? -10.68229 13.54605 -7.84270 1.000 4.66067 91 GLY A CA 1
ATOM 659 C C . GLY A 1 109 ? -11.59295 12.63483 -8.64580 1.000 4.37289 91 GLY A C 1
ATOM 660 O O . GLY A 1 109 ? -12.25010 13.06818 -9.62218 1.000 4.92099 91 GLY A O 1
ATOM 661 N N . SER A 1 110 ? -11.59769 11.37585 -8.26998 1.000 4.85398 92 SER A N 1
ATOM 662 C CA . SER A 1 110 ? -12.19059 10.30991 -9.07770 1.000 4.15214 92 SER A CA 1
ATOM 663 C C . SER A 1 110 ? -13.04023 9.40536 -8.19753 1.000 4.61026 92 SER A C 1
ATOM 664 O O . SER A 1 110 ? -13.15469 9.60426 -6.98107 1.000 5.37090 92 SER A O 1
ATOM 667 N N . ALA A 1 111 ? -13.69019 8.42839 -8.82172 1.000 4.41610 93 ALA A N 1
ATOM 668 C CA . ALA A 1 111 ? -14.46557 7.46168 -8.06000 1.000 5.16715 93 ALA A CA 1
ATOM 669 C C . ALA A 1 111 ? -14.30122 6.08300 -8.66669 1.000 4.66286 93 ALA A C 1
ATOM 670 O O . ALA A 1 111 ? -14.04863 5.92598 -9.86533 1.000 5.32271 93 ALA A O 1
ATOM 672 N N . VAL A 1 112 ? -14.39559 5.07680 -7.80628 1.000 5.29254 94 VAL A N 1
ATOM 673 C CA . VAL A 1 112 ? -14.36329 3.67895 -8.22923 1.000 5.48938 94 VAL A CA 1
ATOM 674 C C . VAL A 1 112 ? -15.49286 2.92425 -7.56549 1.000 5.20987 94 VAL A C 1
ATOM 675 O O . VAL A 1 112 ? -15.93070 3.25304 -6.45602 1.000 7.08541 94 VAL A O 1
ATOM 679 N N . PHE A 1 113 ? -15.93474 1.86202 -8.22669 1.000 5.59053 95 PHE A N 1
ATOM 680 C CA . PHE A 1 113 ? -16.84694 0.91402 -7.60496 1.000 6.27915 95 PHE A CA 1
ATOM 681 C C . PHE A 1 113 ? -15.99185 -0.15966 -6.96845 1.000 6.89859 95 PHE A C 1
ATOM 682 O O . PHE A 1 113 ? -15.31132 -0.93621 -7.65367 1.000 7.41626 95 PHE A O 1
ATOM 690 N N . ASP A 1 114 ? -15.96586 -0.18215 -5.63461 1.000 6.86941 96 ASP A N 1
ATOM 691 C CA . ASP A 1 114 ? -15.14089 -1.15030 -4.90596 1.000 7.11815 96 ASP A CA 1
ATOM 692 C C . ASP A 1 114 ? -15.96178 -2.42030 -4.70379 1.000 7.63181 96 ASP A C 1
ATOM 693 O O . ASP A 1 114 ? -16.40894 -2.74998 -3.60645 1.000 7.50291 96 ASP A O 1
ATOM 698 N N . GLN A 1 115 ? -16.11433 -3.16328 -5.80820 1.000 8.68668 97 GLN A N 1
ATOM 699 C CA . GLN A 1 115 ? -17.07429 -4.25256 -5.86962 1.000 10.44664 97 GLN A CA 1
ATOM 700 C C . GLN A 1 115 ? -16.84740 -5.32955 -4.81866 1.000 9.90414 97 GLN A C 1
ATOM 701 O O . GLN A 1 115 ? -17.82555 -5.94144 -4.37893 1.000 11.56115 97 GLN A O 1
ATOM 707 N N . HIS A 1 116 ? -15.59788 -5.58085 -4.42913 1.000 9.05790 98 HIS A N 1
ATOM 708 C CA . HIS A 1 116 ? -15.29681 -6.60021 -3.42867 1.000 9.26586 98 HIS A CA 1
ATOM 709 C C . HIS A 1 116 ? -14.99239 -6.01965 -2.06187 1.000 8.83251 98 HIS A C 1
ATOM 710 O O . HIS A 1 116 ? -14.47763 -6.73441 -1.19399 1.000 9.40578 98 HIS A O 1
ATOM 717 N N . ASN A 1 117 ? -15.30239 -4.74753 -1.84837 1.000 8.28660 99 ASN A N 1
ATOM 718 C CA . ASN A 1 117 ? -15.17981 -4.14073 -0.53652 1.000 7.58961 99 ASN A CA 1
ATOM 719 C C . ASN A 1 117 ? -13.74635 -4.25569 -0.02479 1.000 7.14404 99 ASN A C 1
ATOM 720 O O . ASN A 1 117 ? -13.51828 -4.45689 1.16973 1.000 8.15780 99 ASN A O 1
ATOM 725 N N . THR A 1 118 ? -12.77127 -4.01905 -0.90732 1.000 7.02803 100 THR A N 1
ATOM 726 C CA . THR A 1 118 ? -11.37104 -3.99208 -0.46407 1.000 7.29698 100 THR A CA 1
ATOM 727 C C . THR A 1 118 ? -11.14015 -2.90546 0.57749 1.000 7.68126 100 THR A C 1
ATOM 728 O O . THR A 1 118 ? -10.25737 -3.05596 1.42586 1.000 9.07678 100 THR A O 1
ATOM 732 N N . SER A 1 119 ? -11.91216 -1.81216 0.53371 1.000 7.64827 101 SER A N 1
ATOM 733 C CA . SER A 1 119 ? -11.72038 -0.70708 1.46115 1.000 7.81710 101 SER A CA 1
ATOM 734 C C . SER A 1 119 ? -12.34890 -0.97650 2.82196 1.000 8.44537 101 SER A C 1
ATOM 735 O O . SER A 1 119 ? -12.07840 -0.22006 3.75062 1.000 9.17998 101 SER A O 1
ATOM 738 N N . GLY A 1 120 ? -13.23971 -1.96822 2.92856 1.000 7.97316 102 GLY A N 1
ATOM 739 C CA . GLY A 1 120 ? -13.95811 -2.16629 4.18083 1.000 8.04258 102 GLY A CA 1
ATOM 740 C C . GLY A 1 120 ? -15.00101 -1.09003 4.46495 1.000 8.35409 102 GLY A C 1
ATOM 741 O O . GLY A 1 120 ? -15.61831 -1.12425 5.53039 1.000 10.41445 102 GLY A O 1
ATOM 742 N N . LEU A 1 121 ? -15.28205 -0.17610 3.52080 1.000 7.87045 103 LEU A N 1
ATOM 743 C CA . LEU A 1 121 ? -16.20071 0.92094 3.82130 1.000 8.50037 103 LEU A CA 1
ATOM 744 C C . LEU A 1 121 ? -17.66012 0.51050 3.64933 1.000 9.62016 103 LEU A C 1
ATOM 745 O O . LEU A 1 121 ? -18.54613 1.21763 4.12622 1.000 11.44306 103 LEU A O 1
ATOM 750 N N . GLY A 1 122 ? -17.93297 -0.57704 2.93209 1.000 9.27261 104 GLY A N 1
ATOM 751 C CA . GLY A 1 122 ? -19.28182 -1.13273 2.89958 1.000 10.26214 104 GLY A CA 1
ATOM 752 C C . GLY A 1 122 ? -19.23259 -2.55911 3.39449 1.000 9.45099 104 GLY A C 1
ATOM 753 O O . GLY A 1 122 ? -18.54139 -2.86567 4.37768 1.000 10.84253 104 GLY A O 1
ATOM 754 N N . THR A 1 123 ? -19.99723 -3.44102 2.76199 1.000 9.67000 105 THR A N 1
ATOM 755 C CA . THR A 1 123 ? -19.99029 -4.85567 3.10599 1.000 10.52543 105 THR A CA 1
ATOM 756 C C . THR A 1 123 ? -19.91936 -5.64972 1.81402 1.000 10.55943 105 THR A C 1
ATOM 757 O O . THR A 1 123 ? -20.05785 -5.11084 0.71732 1.000 10.55349 105 THR A O 1
ATOM 761 N N . ALA A 1 124 ? -19.74351 -6.96144 1.93246 1.000 11.33329 106 ALA A N 1
ATOM 762 C CA . ALA A 1 124 ? -19.70529 -7.77866 0.73334 1.000 12.11934 106 ALA A CA 1
ATOM 763 C C . ALA A 1 124 ? -21.04186 -7.73757 0.00210 1.000 12.37453 106 ALA A C 1
ATOM 764 O O . ALA A 1 124 ? -21.09489 -7.73857 -1.23448 1.000 13.91299 106 ALA A O 1
ATOM 766 N N . ALA A 1 125 ? -22.14150 -7.70735 0.75720 1.000 11.65915 107 ALA A N 1
ATOM 767 C CA . ALA A 1 125 ? -23.46400 -7.65454 0.15531 1.000 11.83845 107 ALA A CA 1
ATOM 768 C C . ALA A 1 125 ? -23.79685 -6.26595 -0.38053 1.000 12.70788 107 ALA A C 1
ATOM 769 O O . ALA A 1 125 ? -24.60326 -6.14542 -1.31312 1.000 14.96599 107 ALA A O 1
ATOM 771 N N . ASN A 1 126 ? -23.20107 -5.21787 0.18776 1.000 12.16820 108 ASN A N 1
ATOM 772 C CA . ASN A 1 126 ? -23.48852 -3.82910 -0.17743 1.000 13.11741 108 ASN A CA 1
ATOM 773 C C . ASN A 1 126 ? -22.16489 -3.09893 -0.33716 1.000 11.63421 108 ASN A C 1
ATOM 774 O O . ASN A 1 126 ? -21.74206 -2.33201 0.53654 1.000 10.96124 108 ASN A O 1
ATOM 779 N N . PRO A 1 127 ? -21.45516 -3.33998 -1.43245 1.000 11.03642 109 PRO A N 1
ATOM 780 C CA . PRO A 1 127 ? -20.11041 -2.78936 -1.54962 1.000 10.63825 109 PRO A CA 1
ATOM 781 C C . PRO A 1 127 ? -20.13894 -1.29548 -1.82530 1.000 9.44727 109 PRO A C 1
ATOM 782 O O . PRO A 1 127 ? -21.11402 -0.76608 -2.37619 1.000 10.88983 109 PRO A O 1
ATOM 786 N N . PRO A 1 128 ? -19.09520 -0.57688 -1.45723 1.000 7.68125 110 PRO A N 1
ATOM 787 C CA . PRO A 1 128 ? -19.14814 0.88606 -1.53906 1.000 7.27948 110 PRO A CA 1
ATOM 788 C C . PRO A 1 128 ? -18.71630 1.41947 -2.90000 1.000 6.71525 110 PRO A C 1
ATOM 789 O O . PRO A 1 128 ? -17.80234 0.89968 -3.56623 1.000 7.39058 110 PRO A O 1
ATOM 793 N N . LEU A 1 129 ? -19.38612 2.51345 -3.29033 1.000 6.97094 111 LEU A N 1
ATOM 794 C CA . LEU A 1 129 ? -18.87811 3.42780 -4.31714 1.000 6.31099 111 LEU A CA 1
ATOM 795 C C . LEU A 1 129 ? -17.98555 4.42395 -3.58690 1.000 6.09070 111 LEU A C 1
ATOM 796 O O . LEU A 1 129 ? -18.45204 5.06335 -2.64591 1.000 7.42462 111 LEU A O 1
ATOM 801 N N . VAL A 1 130 ? -16.71519 4.51076 -3.97931 1.000 5.63803 112 VAL A N 1
ATOM 802 C CA . VAL A 1 130 ? -15.73100 5.28359 -3.21782 1.000 5.62950 112 VAL A CA 1
ATOM 803 C C . VAL A 1 130 ? -15.23116 6.45061 -4.07666 1.000 5.55971 112 VAL A C 1
ATOM 804 O O . VAL A 1 130 ? -14.73652 6.24202 -5.18944 1.000 6.00772 112 VAL A O 1
ATOM 808 N N . ALA A 1 131 ? -15.32158 7.65900 -3.53508 1.000 4.71607 113 ALA A N 1
ATOM 809 C CA . ALA A 1 131 ? -14.72009 8.84650 -4.11917 1.000 4.94997 113 ALA A CA 1
ATOM 810 C C . ALA A 1 131 ? -13.36965 9.08017 -3.45970 1.000 5.17422 113 ALA A C 1
ATOM 811 O O . ALA A 1 131 ? -13.24469 9.01749 -2.22800 1.000 5.88649 113 ALA A O 1
ATOM 813 N N . ILE A 1 132 ? -12.35432 9.30977 -4.28479 1.000 5.07541 114 ILE A N 1
ATOM 814 C CA . ILE A 1 132 ? -11.01558 9.66672 -3.81688 1.000 4.49375 114 ILE A CA 1
ATOM 815 C C . ILE A 1 132 ? -10.81744 11.10960 -4.27527 1.000 4.59475 114 ILE A C 1
ATOM 816 O O . ILE A 1 132 ? -10.77673 11.38329 -5.48637 1.000 5.34046 114 ILE A O 1
ATOM 821 N N . TYR A 1 133 ? -10.72929 12.03916 -3.32287 1.000 4.39181 115 TYR A N 1
ATOM 822 C CA . TYR A 1 133 ? -10.76675 13.45869 -3.65527 1.000 4.52151 115 TYR A CA 1
ATOM 823 C C . TYR A 1 133 ? -9.66235 14.18630 -2.90727 1.000 4.21141 115 TYR A C 1
ATOM 824 O O . TYR A 1 133 ? -9.14401 13.71626 -1.89176 1.000 5.05260 115 TYR A O 1
ATOM 833 N N . THR A 1 134 ? -9.30006 15.36536 -3.39998 1.000 4.27935 116 THR A N 1
ATOM 834 C CA . THR A 1 134 ? -8.32894 16.20986 -2.69573 1.000 4.26363 116 THR A CA 1
ATOM 835 C C . THR A 1 134 ? -9.01990 17.07518 -1.65948 1.000 4.26458 116 THR A C 1
ATOM 836 O O . THR A 1 134 ? -9.83665 17.93800 -2.00904 1.000 4.71194 116 THR A O 1
ATOM 840 N N . SER A 1 135 ? -8.67039 16.87617 -0.38526 1.000 4.39087 117 SER A N 1
ATOM 841 C CA . SER A 1 135 ? -9.02286 17.85512 0.63024 1.000 4.93763 117 SER A CA 1
ATOM 842 C C . SER A 1 135 ? -8.07588 19.04858 0.50885 1.000 4.64716 117 SER A C 1
ATOM 843 O O . SER A 1 135 ? -6.84670 18.88353 0.57169 1.000 5.55350 117 SER A O 1
ATOM 846 N N . ALA A 1 136 ? -8.63444 20.25611 0.39068 1.000 4.68008 118 ALA A N 1
ATOM 847 C CA . ALA A 1 136 ? -7.83773 21.48608 0.41961 1.000 5.26193 118 ALA A CA 1
ATOM 848 C C . ALA A 1 136 ? -8.12021 22.08841 1.77321 1.000 5.23320 118 ALA A C 1
ATOM 849 O O . ALA A 1 136 ? -9.18577 22.67038 2.00071 1.000 6.40817 118 ALA A O 1
ATOM 851 N N . TYR A 1 137 ? -7.18609 21.92790 2.69480 1.000 5.72935 119 TYR A N 1
ATOM 852 C CA . TYR A 1 137 ? -7.45969 22.27191 4.08777 1.000 6.12088 119 TYR A CA 1
ATOM 853 C C . TYR A 1 137 ? -7.33522 23.76368 4.32646 1.000 7.31023 119 TYR A C 1
ATOM 854 O O . TYR A 1 137 ? -6.40206 24.42504 3.85204 1.000 8.24440 119 TYR A O 1
ATOM 863 N N . SER A 1 138 ? -8.23439 24.27862 5.15687 1.000 8.08358 120 SER A N 1
ATOM 864 C CA . SER A 1 138 ? -8.28134 25.69083 5.50896 1.000 9.68408 120 SER A CA 1
ATOM 865 C C . SER A 1 138 ? -7.35145 25.96580 6.69481 1.000 11.70805 120 SER A C 1
ATOM 866 O O . SER A 1 138 ? -6.75579 25.06088 7.29334 1.000 11.55710 120 SER A O 1
ATOM 869 N N . ASP A 1 139 ? -7.27725 27.24914 7.09978 1.000 14.47210 121 ASP A N 1
ATOM 870 C CA . ASP A 1 139 ? -6.49940 27.60481 8.28950 1.000 17.04087 121 ASP A CA 1
ATOM 871 C C . ASP A 1 139 ? -7.06325 26.97686 9.56112 1.000 17.78743 121 ASP A C 1
ATOM 872 O O . ASP A 1 139 ? -6.34064 26.86863 10.56850 1.000 19.74069 121 ASP A O 1
ATOM 877 N N . ALA A 1 140 ? -8.34556 26.62034 9.57244 1.000 17.24605 122 ALA A N 1
ATOM 878 C CA . ALA A 1 140 ? -8.97371 26.04835 10.76013 1.000 16.99824 122 ALA A CA 1
ATOM 879 C C . ALA A 1 140 ? -8.68968 24.56021 10.93051 1.000 16.62159 122 ALA A C 1
ATOM 880 O O . ALA A 1 140 ? -8.92930 24.01651 12.01820 1.000 18.05049 122 ALA A O 1
ATOM 882 N N . ALA A 1 141 ? -8.11432 23.89566 9.92599 1.000 14.31167 123 ALA A N 1
ATOM 883 C CA . ALA A 1 141 ? -7.93149 22.45851 9.96051 1.000 13.27388 123 ALA A CA 1
ATOM 884 C C . ALA A 1 141 ? -6.66476 22.09910 10.75190 1.000 12.37935 123 ALA A C 1
ATOM 885 O O . ALA A 1 141 ? -5.79745 22.93248 10.97104 1.000 12.58176 123 ALA A O 1
ATOM 887 N N . PRO A 1 142 ? -6.50594 20.82762 11.12437 1.000 13.37117 124 PRO A N 1
ATOM 888 C CA . PRO A 1 142 ? -5.28658 20.39149 11.81541 1.000 14.55013 124 PRO A CA 1
ATOM 889 C C . PRO A 1 142 ? -4.05308 20.38804 10.93276 1.000 12.89944 124 PRO A C 1
ATOM 890 O O . PRO A 1 142 ? -2.92927 20.44635 11.44985 1.000 14.57350 124 PRO A O 1
ATOM 894 N N . LEU A 1 143 ? -4.20403 20.28316 9.62242 1.000 10.83182 125 LEU A N 1
ATOM 895 C CA . LEU A 1 143 ? -3.08979 20.32084 8.67763 1.000 9.62534 125 LEU A CA 1
ATOM 896 C C . LEU A 1 143 ? -3.38368 21.46232 7.70938 1.000 7.97171 125 LEU A C 1
ATOM 897 O O . LEU A 1 143 ? -3.62046 21.24376 6.51803 1.000 8.39801 125 LEU A O 1
ATOM 902 N N . PRO A 1 144 ? -3.33521 22.70448 8.18945 1.000 7.95286 126 PRO A N 1
ATOM 903 C CA . PRO A 1 144 ? -3.73630 23.83241 7.33546 1.000 7.38675 126 PRO A CA 1
ATOM 904 C C . PRO A 1 144 ? -2.88371 23.97836 6.09541 1.000 6.45407 126 PRO A C 1
ATOM 905 O O . PRO A 1 144 ? -1.66569 23.76859 6.09443 1.000 6.61161 126 PRO A O 1
ATOM 909 N N . GLY A 1 145 ? -3.53571 24.38512 5.01229 1.000 6.42914 127 GLY A N 1
ATOM 910 C CA . GLY A 1 145 ? -2.84915 24.72992 3.77457 1.000 6.16609 127 GLY A CA 1
ATOM 911 C C . GLY A 1 145 ? -2.41410 23.57466 2.91103 1.000 5.45453 127 GLY A C 1
ATOM 912 O O . GLY A 1 145 ? -1.90666 23.80986 1.79422 1.000 6.70760 127 GLY A O 1
ATOM 913 N N . ARG A 1 146 ? -2.57201 22.34286 3.37426 1.000 5.20235 128 ARG A N 1
ATOM 914 C CA . ARG A 1 146 ? -2.21439 21.20479 2.52926 1.000 5.12103 128 ARG A CA 1
ATOM 915 C C . ARG A 1 146 ? -3.32557 20.85580 1.56357 1.000 5.08201 128 ARG A C 1
ATOM 916 O O . ARG A 1 146 ? -4.50833 21.09623 1.81512 1.000 6.25178 128 ARG A O 1
ATOM 924 N N . GLN A 1 147 ? -2.90808 20.20981 0.47416 1.000 4.92546 129 GLN A N 1
ATOM 925 C CA . GLN A 1 147 ? -3.80082 19.45148 -0.39491 1.000 4.50064 129 GLN A CA 1
ATOM 926 C C . GLN A 1 147 ? -3.37354 18.00151 -0.21212 1.000 4.48801 129 GLN A C 1
ATOM 927 O O . GLN A 1 147 ? -2.20079 17.66086 -0.41646 1.000 4.86863 129 GLN A O 1
ATOM 933 N N . ALA A 1 148 ? -4.31324 17.15378 0.22754 1.000 4.15616 130 ALA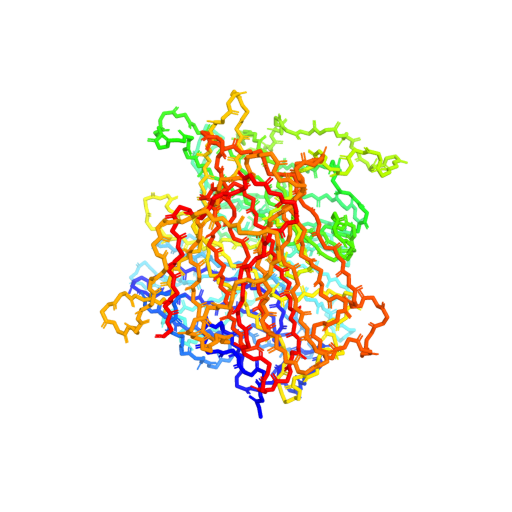 A N 1
ATOM 934 C CA . ALA A 1 148 ? -4.03645 15.75793 0.53472 1.000 4.39110 130 ALA A CA 1
ATOM 935 C C . ALA A 1 148 ? -5.22801 14.93003 0.09577 1.000 4.65884 130 ALA A C 1
ATOM 936 O O . ALA A 1 148 ? -6.30947 15.48050 -0.14977 1.000 5.61834 130 ALA A O 1
ATOM 938 N N . GLN A 1 149 ? -5.04403 13.62266 -0.03677 1.000 4.42130 131 GLN A N 1
ATOM 939 C CA . GLN A 1 149 ? -6.10465 12.79346 -0.60876 1.000 3.92104 131 GLN A CA 1
ATOM 940 C C . GLN A 1 149 ? -6.92757 12.13937 0.47777 1.000 3.83233 131 GLN A C 1
ATOM 941 O O . GLN A 1 149 ? -6.38593 11.63685 1.47433 1.000 4.65294 131 GLN A O 1
ATOM 947 N N . SER A 1 150 ? -8.23795 12.12478 0.23579 1.000 4.41666 132 SER A N 1
ATOM 948 C CA . SER A 1 150 ? -9.27224 11.73952 1.19280 1.000 4.70259 132 SER A CA 1
ATOM 949 C C . SER A 1 150 ? -10.31708 10.88275 0.50217 1.000 4.60419 132 SER A C 1
ATOM 950 O O . SER A 1 150 ? -10.39153 10.83837 -0.73603 1.000 5.01701 132 SER A O 1
ATOM 953 N N . LEU A 1 151 ? -11.10472 10.16790 1.31157 1.000 4.74980 133 LEU A N 1
ATOM 954 C CA . LEU A 1 151 ? -12.15158 9.29912 0.79902 1.000 5.42203 133 LEU A CA 1
ATOM 955 C C . LEU A 1 151 ? -13.53346 9.74386 1.25409 1.000 5.15994 133 LEU A C 1
ATOM 956 O O . LEU A 1 151 ? -13.73506 10.20080 2.38537 1.000 5.47440 133 LEU A O 1
ATOM 961 N N . ALA A 1 152 ? -14.51176 9.54066 0.38384 1.000 5.23958 134 ALA A N 1
ATOM 962 C CA . ALA A 1 152 ? -15.91887 9.55339 0.76365 1.000 5.45289 134 ALA A CA 1
ATOM 963 C C . ALA A 1 152 ? -16.55074 8.32062 0.12781 1.000 5.70528 134 ALA A C 1
ATOM 964 O O . ALA A 1 152 ? -16.03708 7.79988 -0.85696 1.000 7.11799 134 ALA A O 1
ATOM 966 N N . TYR A 1 153 ? -17.65287 7.84239 0.67775 1.000 6.11761 135 TYR A N 1
ATOM 967 C CA . TYR A 1 153 ? -18.22956 6.61257 0.14769 1.000 6.00651 135 TYR A CA 1
ATOM 968 C C . TYR A 1 153 ? -19.74578 6.64924 0.22100 1.000 5.64101 135 TYR A C 1
ATOM 969 O O . TYR A 1 153 ? -20.33836 7.32240 1.07562 1.000 6.23008 135 TYR A O 1
ATOM 978 N N . SER A 1 154 ? -20.35715 5.88796 -0.67343 1.000 5.48724 136 SER A N 1
ATOM 979 C CA . SER A 1 154 ? -21.80990 5.77419 -0.74314 1.000 6.13940 136 SER A CA 1
ATOM 980 C C . SER A 1 154 ? -22.19879 4.30686 -0.78301 1.000 6.95979 136 SER A C 1
ATOM 981 O O . SER A 1 154 ? -21.60314 3.51135 -1.51841 1.000 7.77508 136 SER A O 1
ATOM 984 N N . LEU A 1 155 ? -23.19402 3.94354 0.02263 1.000 7.81960 137 LEU A N 1
ATOM 985 C CA . LEU A 1 155 ? -23.72329 2.58238 0.07637 1.000 9.39470 137 LEU A CA 1
ATOM 986 C C . LEU A 1 155 ? -25.05863 2.47146 -0.61375 1.000 9.94452 137 LEU A C 1
ATOM 987 O O . LEU A 1 155 ? -25.67667 1.39650 -0.56786 1.000 12.05960 137 LEU A O 1
ATOM 992 N N . ASP A 1 156 ? -25.54102 3.54322 -1.22894 1.000 8.53046 138 ASP A N 1
ATOM 993 C CA . ASP A 1 156 ? -26.85738 3.54326 -1.86731 1.000 9.17591 138 ASP A CA 1
ATOM 994 C C . ASP A 1 156 ? -26.73342 4.04829 -3.29157 1.000 9.74837 138 ASP A C 1
ATOM 995 O O . ASP A 1 156 ? -27.60035 4.78410 -3.78788 1.000 11.22578 138 ASP A O 1
ATOM 1000 N N . GLU A 1 157 ? -25.64479 3.64165 -3.96436 1.000 10.50022 139 GLU A N 1
ATOM 1001 C CA . GLU A 1 157 ? -25.45760 3.92891 -5.39073 1.000 11.63814 139 GLU A CA 1
ATOM 1002 C C . GLU A 1 157 ? -25.43871 5.43573 -5.65788 1.000 10.82212 139 GLU A C 1
ATOM 1003 O O . GLU A 1 157 ? -25.92162 5.92511 -6.67692 1.000 13.18556 139 GLU A O 1
ATOM 1009 N N . GLY A 1 158 ? -24.81873 6.18520 -4.74391 1.000 9.13662 140 GLY A N 1
ATOM 1010 C CA . GLY A 1 158 ? -24.53244 7.58035 -4.95373 1.000 9.31291 140 GLY A CA 1
ATOM 1011 C C . GLY A 1 158 ? -25.58636 8.54250 -4.44653 1.000 9.62889 140 GLY A C 1
ATOM 1012 O O . GLY A 1 158 ? -25.40618 9.75584 -4.60469 1.000 10.33098 140 GLY A O 1
ATOM 1013 N N . ARG A 1 159 ? -26.65683 8.04724 -3.79332 1.000 9.83165 141 ARG A N 1
ATOM 1014 C CA . ARG A 1 159 ? -27.68278 8.95484 -3.26969 1.000 10.10750 141 ARG A CA 1
ATOM 1015 C C . ARG A 1 159 ? -27.19839 9.73222 -2.06171 1.000 9.52613 141 ARG A C 1
ATOM 1016 O O . ARG A 1 159 ? -27.50450 10.92983 -1.92172 1.000 10.79703 141 ARG A O 1
ATOM 1024 N N . THR A 1 160 ? -26.44995 9.08324 -1.17581 1.000 8.19139 142 THR A N 1
ATOM 1025 C CA . THR A 1 160 ? -25.90779 9.75118 0.01604 1.000 7.85992 142 THR A CA 1
ATOM 1026 C C . THR A 1 160 ? -24.44644 9.35945 0.20506 1.000 7.11829 142 THR A C 1
ATOM 1027 O O . THR A 1 160 ? -24.01632 8.27492 -0.22317 1.000 7.26493 142 THR A O 1
ATOM 1031 N N . TRP A 1 161 ? -23.70636 10.23462 0.86360 1.000 6.81923 143 TRP A N 1
ATOM 1032 C CA . TRP A 1 161 ? -22.25140 10.08486 0.95031 1.000 7.40180 143 TRP A CA 1
ATOM 1033 C C . TRP A 1 161 ? -21.79320 10.35952 2.37087 1.000 8.28287 143 TRP A C 1
ATOM 1034 O O . TRP A 1 161 ? -22.36033 11.22062 3.04994 1.000 9.72375 143 TRP A O 1
ATOM 1045 N N . THR A 1 162 ? -20.70569 9.69915 2.77601 1.000 7.26891 144 THR A N 1
ATOM 1046 C CA . THR A 1 162 ? -20.10490 9.90635 4.08019 1.000 7.67399 144 THR A CA 1
ATOM 1047 C C . THR A 1 162 ? -18.60424 10.04801 3.87510 1.000 6.63165 144 THR A C 1
ATOM 1048 O O . THR A 1 162 ? -18.00846 9.26409 3.12861 1.000 7.45716 144 THR A O 1
ATOM 1052 N N . LYS A 1 163 ? -17.99565 11.00990 4.56549 1.000 5.91471 145 LYS A N 1
ATOM 1053 C CA . LYS A 1 163 ? -16.54276 11.14959 4.56413 1.000 6.16230 145 LYS A CA 1
ATOM 1054 C C . LYS A 1 163 ? -15.89744 10.12231 5.47678 1.000 6.74292 145 LYS A C 1
ATOM 1055 O O . LYS A 1 163 ? -16.38012 9.84895 6.56980 1.000 7.97052 145 LYS A O 1
ATOM 1061 N N . TYR A 1 164 ? -14.81076 9.52145 5.02651 1.000 6.47929 146 TYR A N 1
ATOM 1062 C CA . TYR A 1 164 ? -14.10551 8.55287 5.85701 1.000 6.75632 146 TYR A CA 1
ATOM 1063 C C . TYR A 1 164 ? -13.49693 9.22923 7.08732 1.000 7.11712 146 TYR A C 1
ATOM 1064 O O . TYR A 1 164 ? -12.82900 10.26008 6.99303 1.000 8.17089 146 TYR A O 1
ATOM 1073 N N . HIS A 1 165 ? -13.65699 8.59222 8.24693 1.000 8.05653 147 HIS A N 1
ATOM 1074 C CA . HIS A 1 165 ? -13.16446 9.20082 9.49002 1.000 9.37166 147 HIS A CA 1
ATOM 1075 C C . HIS A 1 165 ? -11.64593 9.33178 9.52158 1.000 8.86907 147 HIS A C 1
ATOM 1076 O O . HIS A 1 165 ? -11.12014 10.16652 10.26758 1.000 11.05045 147 HIS A O 1
ATOM 1083 N N . GLY A 1 166 ? -10.92534 8.51610 8.75921 1.000 8.09373 148 GLY A N 1
ATOM 1084 C CA . GLY A 1 166 ? -9.48213 8.54827 8.78172 1.000 8.51359 148 GLY A CA 1
ATOM 1085 C C . GLY A 1 166 ? -8.86361 9.49542 7.76414 1.000 7.73935 148 GLY A C 1
ATOM 1086 O O . GLY A 1 166 ? -7.66732 9.43076 7.52325 1.000 9.06918 148 GLY A O 1
ATOM 1087 N N . ASN A 1 167 ? -9.63788 10.41649 7.16478 1.000 7.38252 149 ASN A N 1
ATOM 1088 C CA . ASN A 1 167 ? -9.03815 11.34438 6.19123 1.000 7.04669 149 ASN A CA 1
ATOM 1089 C C . ASN A 1 167 ? -8.05568 12.28480 6.89095 1.000 7.74307 149 ASN A C 1
ATOM 1090 O O . ASN A 1 167 ? -8.27309 12.66632 8.04155 1.000 9.59073 149 ASN A O 1
ATOM 1095 N N . PRO A 1 168 ? -6.99172 12.71302 6.20925 1.000 6.90238 150 PRO A N 1
ATOM 1096 C CA . PRO A 1 168 ? -6.65894 12.30935 4.82574 1.000 6.00224 150 PRO A CA 1
ATOM 1097 C C . PRO A 1 168 ? -5.95061 10.96140 4.85175 1.000 5.93487 150 PRO A C 1
ATOM 1098 O O . PRO A 1 168 ? -5.20841 10.62438 5.78088 1.000 7.05669 150 PRO A O 1
ATOM 1102 N N . VAL A 1 169 ? -6.13601 10.20552 3.76715 1.000 4.93417 151 VAL A N 1
ATOM 1103 C CA . VAL A 1 169 ? -5.48321 8.91695 3.64122 1.000 5.83853 151 VAL A CA 1
ATOM 1104 C C . VAL A 1 169 ? -4.09166 9.01754 3.05461 1.000 5.49253 151 VAL A C 1
ATOM 1105 O O . VAL A 1 169 ? -3.30215 8.09162 3.26275 1.000 7.00282 151 VAL A O 1
ATOM 1109 N N . LEU A 1 170 ? -3.76305 10.09992 2.35052 1.000 4.79562 152 LEU A N 1
ATOM 1110 C CA . LEU A 1 170 ? -2.42321 10.20446 1.75339 1.000 4.56733 152 LEU A CA 1
ATOM 1111 C C . LEU A 1 170 ? -2.03423 11.67112 1.69298 1.000 4.51693 152 LEU A C 1
ATOM 1112 O O . LEU A 1 170 ? -2.72354 12.47160 1.04337 1.000 5.06588 152 LEU A O 1
ATOM 1117 N N . ASP A 1 171 ? -0.92156 12.01094 2.32111 1.000 4.51542 153 ASP A N 1
ATOM 1118 C CA . ASP A 1 171 ? -0.46085 13.38384 2.47639 1.000 5.34808 153 ASP A CA 1
ATOM 1119 C C . ASP A 1 171 ? 1.03305 13.41377 2.19342 1.000 6.04343 153 ASP A C 1
ATOM 1120 O O . ASP A 1 171 ? 1.77504 12.58970 2.74033 1.000 8.13466 153 ASP A O 1
ATOM 1125 N N . ARG A 1 172 ? 1.46391 14.34328 1.34150 1.000 5.21794 154 ARG A N 1
ATOM 1126 C CA . ARG A 1 172 ? 2.87787 14.58236 1.02133 1.000 5.41088 154 ARG A CA 1
ATOM 1127 C C . ARG A 1 172 ? 3.38640 15.86584 1.65344 1.000 5.16343 154 ARG A C 1
ATOM 1128 O O . ARG A 1 172 ? 4.46113 16.32644 1.28826 1.000 6.47579 154 ARG A O 1
ATOM 1136 N N . ALA A 1 173 ? 2.59254 16.50037 2.53714 1.000 4.65295 155 ALA A N 1
ATOM 1137 C CA . ALA A 1 173 ? 2.92538 17.79486 3.15517 1.000 5.18480 155 ALA A CA 1
ATOM 1138 C C . ALA A 1 173 ? 3.05819 18.88052 2.09857 1.000 4.23382 155 ALA A C 1
ATOM 1139 O O . ALA A 1 173 ? 3.86226 19.80624 2.21741 1.000 5.61857 155 ALA A O 1
ATOM 1141 N N . SER A 1 174 ? 2.24272 18.79876 1.05751 1.000 4.40647 156 SER A N 1
ATOM 1142 C CA . SER A 1 174 ? 2.30591 19.71231 -0.07466 1.000 4.68918 156 SER A CA 1
ATOM 1143 C C . SER A 1 174 ? 1.03521 20.52449 -0.16512 1.000 4.64571 156 SER A C 1
ATOM 1144 O O . SER A 1 174 ? -0.04299 20.02547 0.11820 1.000 5.83388 156 SER A O 1
ATOM 1147 N N . ALA A 1 175 ? 1.17302 21.77158 -0.60814 1.000 4.88965 157 ALA A N 1
ATOM 1148 C CA . ALA A 1 175 ? 0.02923 22.63820 -0.89062 1.000 5.15193 157 ALA A CA 1
ATOM 1149 C C . ALA A 1 175 ? -0.56774 22.37426 -2.26486 1.000 4.65033 157 ALA A C 1
ATOM 1150 O O . ALA A 1 175 ? -1.59736 22.95759 -2.58513 1.000 5.64724 157 ALA A O 1
ATOM 1152 N N . ASP A 1 176 ? 0.06203 21.50234 -3.08636 1.000 4.96652 158 ASP A N 1
ATOM 1153 C CA . ASP A 1 176 ? -0.32333 21.36579 -4.48008 1.000 4.90903 158 ASP A CA 1
ATOM 1154 C C . ASP A 1 176 ? -0.36804 19.91769 -4.95501 1.000 4.70982 158 ASP A C 1
ATOM 1155 O O . ASP A 1 176 ? -0.26390 19.66165 -6.16820 1.000 5.75515 158 ASP A O 1
ATOM 1160 N N . PHE A 1 177 ? -0.56089 18.96907 -4.03788 1.000 5.18555 159 PHE A N 1
ATOM 1161 C CA . PHE A 1 177 ? -0.67048 17.54480 -4.35204 1.000 4.58700 159 PHE A CA 1
ATOM 1162 C C . PHE A 1 177 ? -2.16188 17.22312 -4.52547 1.000 4.47678 159 PHE A C 1
ATOM 1163 O O . PHE A 1 177 ? -2.92918 17.24750 -3.54966 1.000 4.83535 159 PHE A O 1
ATOM 1171 N N . ARG A 1 178 ? -2.61572 16.99215 -5.76664 1.000 4.04089 160 ARG A N 1
ATOM 1172 C CA . ARG A 1 178 ? -4.05621 16.98128 -5.98050 1.000 4.61041 160 ARG A CA 1
ATOM 1173 C C . ARG A 1 178 ? -4.47344 16.12052 -7.15578 1.000 4.23275 160 ARG A C 1
ATOM 1174 O O . ARG A 1 178 ? -3.65952 15.65311 -7.98710 1.000 4.88011 160 ARG A O 1
ATOM 1182 N N . ASP A 1 179 ? -5.80801 15.93776 -7.21902 1.000 4.23991 161 ASP A N 1
ATOM 1183 C CA . ASP A 1 179 ? -6.57240 15.43862 -8.38413 1.000 4.73640 161 ASP A CA 1
ATOM 1184 C C . ASP A 1 179 ? -6.36445 13.93987 -8.64943 1.000 4.32612 161 ASP A C 1
ATOM 1185 O O . ASP A 1 179 ? -6.03544 13.54046 -9.77408 1.000 4.87567 161 ASP A O 1
ATOM 1190 N N . PRO A 1 180 ? -6.55889 13.08460 -7.64214 1.000 4.16300 162 PRO A N 1
ATOM 1191 C CA . PRO A 1 180 ? -6.24856 11.65083 -7.79412 1.000 4.63759 162 PRO A CA 1
ATOM 1192 C C . PRO A 1 180 ? -7.22853 10.94177 -8.71029 1.000 4.35574 162 PRO A C 1
ATOM 1193 O O . PRO A 1 180 ? -8.44838 11.00938 -8.51310 1.000 5.40652 162 PRO A O 1
ATOM 1197 N N . LYS A 1 181 ? -6.67557 10.18670 -9.65822 1.000 4.21771 163 LYS A N 1
ATOM 1198 C CA . LYS A 1 181 ? -7.46784 9.31862 -10.54423 1.000 4.13361 163 LYS A CA 1
ATOM 1199 C C . LYS A 1 181 ? -7.08217 7.87809 -10.23499 1.000 3.93832 163 LYS A C 1
ATOM 1200 O O . LYS A 1 181 ? -5.90787 7.52689 -10.35242 1.000 4.98792 163 LYS A O 1
ATOM 1206 N N . VAL A 1 182 ? -8.05173 7.06709 -9.82034 1.000 4.04926 164 VAL A N 1
ATOM 1207 C CA . VAL A 1 182 ? -7.76716 5.73298 -9.30540 1.000 4.31588 164 VAL A CA 1
ATOM 1208 C C . VAL A 1 182 ? -8.30333 4.64502 -10.23611 1.000 4.68160 164 VAL A C 1
ATOM 1209 O O . VAL A 1 182 ? -9.42423 4.73288 -10.72755 1.000 5.11425 164 VAL A O 1
ATOM 1213 N N . PHE A 1 183 ? -7.51311 3.59959 -10.44893 1.000 4.67443 165 PHE A N 1
ATOM 1214 C CA . PHE A 1 183 ? -7.97026 2.47599 -11.26265 1.000 4.86091 165 PHE A CA 1
ATOM 1215 C C . PHE A 1 183 ? -7.34783 1.17817 -10.73571 1.000 5.58114 165 PHE A C 1
ATOM 1216 O O . PHE A 1 183 ? -6.33687 1.18021 -10.03559 1.000 6.28519 165 PHE A O 1
ATOM 1224 N N . TRP A 1 184 ? -7.96741 0.05547 -11.06140 1.000 5.79464 166 TRP A N 1
ATOM 1225 C CA . TRP A 1 184 ? -7.45180 -1.24982 -10.66223 1.000 6.28395 166 TRP A CA 1
ATOM 1226 C C . TRP A 1 184 ? -6.47306 -1.77056 -11.69391 1.000 6.58428 166 TRP A C 1
ATOM 1227 O O . TRP A 1 184 ? -6.75049 -1.75634 -12.90437 1.000 8.02422 166 TRP A O 1
ATOM 1238 N N . TYR A 1 185 ? -5.31449 -2.24952 -11.20665 1.000 6.16226 167 TYR A N 1
ATOM 1239 C CA . TYR A 1 185 ? -4.28505 -2.80924 -12.07775 1.000 6.86577 167 TYR A CA 1
ATOM 1240 C C . TYR A 1 185 ? -4.06515 -4.27106 -11.73899 1.000 7.36824 167 TYR A C 1
ATOM 1241 O O . TYR A 1 185 ? -3.97912 -4.62393 -10.55299 1.000 7.85427 167 TYR A O 1
ATOM 1250 N N . ASP A 1 186 ? -3.86893 -5.09730 -12.77261 1.000 8.20332 168 ASP A N 1
ATOM 1251 C CA . ASP A 1 186 ? -3.44522 -6.48626 -12.58364 1.000 9.13599 168 ASP A CA 1
ATOM 1252 C C . ASP A 1 186 ? -2.26852 -6.75173 -13.51175 1.000 9.50607 168 ASP A C 1
ATOM 1253 O O . ASP A 1 186 ? -2.39326 -6.58680 -14.73428 1.000 11.99978 168 ASP A O 1
ATOM 1258 N N . GLY A 1 187 ? -1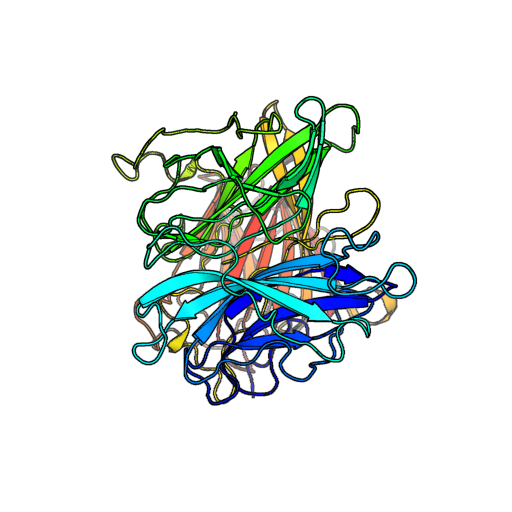.15829 -7.20484 -12.96756 1.000 7.47892 169 GLY A N 1
ATOM 1259 C CA . GLY A 1 187 ? 0.00023 -7.48626 -13.80335 1.000 7.33660 169 GLY A CA 1
ATOM 1260 C C . GLY A 1 187 ? 1.06126 -8.18001 -12.98910 1.000 6.38299 169 GLY A C 1
ATOM 1261 O O . GLY A 1 187 ? 0.82765 -8.62187 -11.86204 1.000 7.08656 169 GLY A O 1
ATOM 1262 N N . GLY A 1 188 ? 2.24562 -8.29041 -13.57163 1.000 7.34100 170 GLY A N 1
ATOM 1263 C CA . GLY A 1 188 ? 3.34279 -8.96394 -12.90289 1.000 7.62295 170 GLY A CA 1
ATOM 1264 C C . GLY A 1 188 ? 3.68587 -8.33342 -11.57074 1.000 7.80908 170 GLY A C 1
ATOM 1265 O O . GLY A 1 188 ? 4.06256 -9.03884 -10.62935 1.000 9.15456 170 GLY A O 1
ATOM 1266 N N . ALA A 1 189 ? 3.53993 -7.01589 -11.46004 1.000 8.28939 171 ALA A N 1
ATOM 1267 C CA . ALA A 1 189 ? 3.89576 -6.35748 -10.20387 1.000 10.15984 171 ALA A CA 1
ATOM 1268 C C . ALA A 1 189 ? 2.92604 -6.69820 -9.07766 1.000 10.59988 171 ALA A C 1
ATOM 1269 O O . ALA A 1 189 ? 3.27014 -6.55608 -7.89256 1.000 12.35799 171 ALA A O 1
ATOM 1271 N N . GLY A 1 190 ? 1.71117 -7.09188 -9.40440 1.000 9.48744 172 GLY A N 1
ATOM 1272 C CA . GLY A 1 190 ? 0.69070 -7.34262 -8.41053 1.000 8.65720 172 GLY A CA 1
ATOM 1273 C C . GLY A 1 190 ? -0.66929 -6.96805 -8.94981 1.000 7.86885 172 GLY A C 1
ATOM 1274 O O . GLY A 1 190 ? -0.83148 -6.60106 -10.11306 1.000 8.46942 172 GLY A O 1
ATOM 1275 N N . SER A 1 191 ? -1.65812 -7.03687 -8.05708 1.000 8.47017 173 SER A N 1
ATOM 1276 C CA . SER A 1 191 ? -3.03578 -6.63553 -8.35175 1.000 9.09323 173 SER A CA 1
ATOM 1277 C C . SER A 1 191 ? -3.44404 -5.66668 -7.27480 1.000 8.94541 173 SER A C 1
ATOM 1278 O 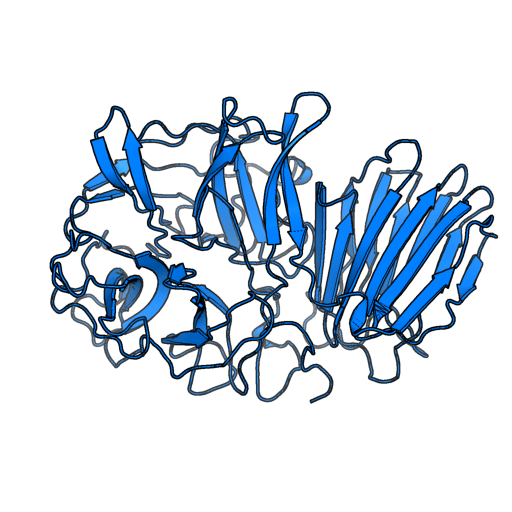O . SER A 1 191 ? -3.52862 -6.06961 -6.12342 1.000 10.51382 173 SER A O 1
ATOM 1281 N N . TYR A 1 192 ? -3.66793 -4.40303 -7.62640 1.000 6.68374 174 TYR A N 1
ATOM 1282 C CA . TYR A 1 192 ? -3.84680 -3.35940 -6.62774 1.000 5.95264 174 TYR A CA 1
ATOM 1283 C C . TYR A 1 192 ? -4.47028 -2.15209 -7.28924 1.000 5.53431 174 TYR A C 1
ATOM 1284 O O . TYR A 1 192 ? -4.47784 -2.01521 -8.52156 1.000 6.10792 174 TYR A O 1
ATOM 1293 N N . TRP A 1 193 ? -4.97852 -1.24899 -6.45126 1.000 4.87851 175 TRP A N 1
ATOM 1294 C CA . TRP A 1 193 ? -5.38513 0.07487 -6.94283 1.000 5.02008 175 TRP A CA 1
ATOM 1295 C C . TRP A 1 193 ? -4.16142 0.92689 -7.23958 1.000 5.00760 175 TRP A C 1
ATOM 1296 O O . TRP A 1 193 ? -3.17629 0.89812 -6.49148 1.000 5.40188 175 TRP A O 1
ATOM 1307 N N . VAL A 1 194 ? -4.24764 1.70701 -8.31585 1.000 4.94368 176 VAL A N 1
ATOM 1308 C CA . VAL A 1 194 ? -3.22311 2.69117 -8.65313 1.000 4.89808 176 VAL A CA 1
ATOM 1309 C C . VAL A 1 194 ? -3.88505 4.06194 -8.61630 1.000 4.59928 176 VAL A C 1
ATOM 1310 O O . VAL A 1 194 ? -4.97997 4.25133 -9.19000 1.000 5.24891 176 VAL A O 1
ATOM 1314 N N . MET A 1 195 ? -3.20293 5.01990 -7.99889 1.000 4.52525 177 MET A N 1
ATOM 1315 C CA . MET A 1 195 ? -3.57474 6.42022 -8.04803 1.000 4.65378 177 MET A CA 1
ATOM 1316 C C . MET A 1 195 ? -2.59991 7.17853 -8.92068 1.000 4.83709 177 MET A C 1
ATOM 1317 O O . MET A 1 195 ? -1.37954 7.07779 -8.73604 1.000 5.33759 177 MET A O 1
ATOM 1322 N N A VAL A 1 196 ? -3.11815 7.95470 -9.87737 0.676 5.34258 178 VAL A N 1
ATOM 1323 N N B VAL A 1 196 ? -3.15089 8.03447 -9.75832 0.324 4.99167 178 VAL A N 1
ATOM 1324 C CA A VAL A 1 196 ? -2.31663 8.97999 -10.56352 0.676 5.83660 178 VAL A CA 1
ATOM 1325 C CA B VAL A 1 196 ? -2.37417 8.95457 -10.56733 0.324 5.42160 178 VAL A CA 1
ATOM 1326 C C A VAL A 1 196 ? -2.78121 10.32927 -10.05407 0.676 4.45534 178 VAL A C 1
ATOM 1327 C C B VAL A 1 196 ? -2.78489 10.35651 -10.12862 0.324 4.68623 178 VAL A C 1
ATOM 1328 O O A VAL A 1 196 ? -3.97968 10.62691 -10.01697 0.676 5.10542 178 VAL A O 1
ATOM 1329 O O B VAL A 1 196 ? -3.96323 10.71953 -10.21364 0.324 5.07228 178 VAL A O 1
ATOM 1336 N N . ALA A 1 197 ? -1.83580 11.11899 -9.57896 1.000 4.45895 179 ALA A N 1
ATOM 1337 C CA . ALA A 1 197 ? -2.15655 12.44045 -9.04497 1.000 4.57678 179 ALA A CA 1
ATOM 1338 C C . ALA A 1 197 ? -1.05962 13.37941 -9.50675 1.000 4.71725 179 ALA A C 1
ATOM 1339 O O . ALA A 1 197 ? -0.08136 12.94359 -10.11147 1.000 5.74913 179 ALA A O 1
ATOM 1341 N N . VAL A 1 198 ? -1.19277 14.66799 -9.23979 1.000 4.52689 180 VAL A N 1
ATOM 1342 C CA . VAL A 1 198 ? -0.13279 15.61056 -9.58792 1.000 4.41567 180 VAL A CA 1
ATOM 1343 C C . VAL A 1 198 ? 0.50027 16.22439 -8.34802 1.000 4.21658 180 VAL A C 1
ATOM 1344 O O . VAL A 1 198 ? -0.15886 16.44062 -7.31293 1.000 5.06854 180 VAL A O 1
ATOM 1348 N N . GLU A 1 199 ? 1.78794 16.53686 -8.48633 1.000 4.45031 181 GLU A N 1
ATOM 1349 C CA . GLU A 1 199 ? 2.39615 17.64658 -7.74576 1.000 4.17257 181 GLU A CA 1
ATOM 1350 C C . GLU A 1 199 ? 2.33914 18.81724 -8.72158 1.000 4.58525 181 GLU A C 1
ATOM 1351 O O . GLU A 1 199 ? 3.17816 18.93300 -9.62824 1.000 4.93623 181 GLU A O 1
ATOM 1357 N N . ALA A 1 200 ? 1.27259 19.61724 -8.60453 1.000 4.21312 182 ALA A N 1
ATOM 1358 C CA . ALA A 1 200 ? 0.92321 20.52063 -9.69872 1.000 4.47373 182 ALA A CA 1
ATOM 1359 C C . ALA A 1 200 ? 2.03974 21.51765 -9.98990 1.000 4.69460 182 ALA A C 1
ATOM 1360 O O . ALA A 1 200 ? 2.32753 21.82775 -11.16081 1.000 5.09561 182 ALA A O 1
ATOM 1362 N N . VAL A 1 201 ? 2.60656 22.11622 -8.93886 1.000 4.74271 183 VAL A N 1
ATOM 1363 C CA . VAL A 1 201 ? 3.64979 23.12572 -9.11769 1.000 5.72419 183 VAL A CA 1
ATOM 1364 C C . VAL A 1 201 ? 4.94078 22.50903 -9.63318 1.000 5.96212 183 VAL A C 1
ATOM 1365 O O . VAL A 1 201 ? 5.66636 23.14627 -10.38477 1.000 7.34953 183 VAL A O 1
ATOM 1369 N N . GLN A 1 202 ? 5.22597 21.25627 -9.28015 1.000 5.74621 184 GLN A N 1
ATOM 1370 C CA . GLN A 1 202 ? 6.39840 20.56045 -9.81053 1.000 6.01672 184 GLN A CA 1
ATOM 1371 C C . GLN A 1 202 ? 6.22103 20.12383 -11.25367 1.000 5.33956 184 GLN A C 1
ATOM 1372 O O . GLN A 1 202 ? 7.19270 19.66923 -11.87159 1.000 6.32690 184 GLN A O 1
ATOM 1378 N N A ARG A 1 203 ? 5.00042 20.20567 -11.78779 0.518 5.80177 185 ARG A N 1
ATOM 1379 N N B ARG A 1 203 ? 5.01174 20.22432 -11.81476 0.482 5.47913 185 ARG A N 1
ATOM 1380 C CA A ARG A 1 203 ? 4.70521 19.69878 -13.13000 0.518 5.71633 185 ARG A CA 1
ATOM 1381 C CA B ARG A 1 203 ? 4.74823 19.71046 -13.16609 0.482 5.09726 185 ARG A CA 1
ATOM 1382 C C A ARG A 1 203 ? 5.12401 18.24329 -13.24771 0.518 5.24681 185 ARG A C 1
ATOM 1383 C C B ARG A 1 203 ? 5.12696 18.23440 -13.25739 0.482 5.02288 185 ARG A C 1
ATOM 1384 O O A ARG A 1 203 ? 5.81669 17.83190 -14.18439 0.518 5.50970 185 ARG A O 1
ATOM 1385 O O B ARG A 1 203 ? 5.80727 17.79920 -14.19207 0.482 5.33650 185 ARG A O 1
ATOM 1400 N N . GLN A 1 204 ? 4.67828 17.45643 -12.27072 1.000 4.84589 186 GLN A N 1
ATOM 1401 C CA . GLN A 1 204 ? 4.92968 16.02146 -12.27928 1.000 5.03674 186 GLN A CA 1
ATOM 1402 C C . GLN A 1 204 ? 3.66767 15.26878 -11.89543 1.000 4.73500 186 GLN A C 1
ATOM 1403 O O . GLN A 1 204 ? 2.83691 15.75113 -11.13771 1.000 5.15513 186 GLN A O 1
ATOM 1409 N N . VAL A 1 205 ? 3.55348 14.05187 -12.41998 1.000 4.58045 187 VAL A N 1
ATOM 1410 C CA . VAL A 1 205 ? 2.55105 13.09233 -11.97822 1.000 4.89825 187 VAL A CA 1
ATOM 1411 C C . VAL A 1 205 ? 3.20697 12.16730 -10.96306 1.000 4.78487 187 VAL A C 1
ATOM 1412 O O . VAL A 1 205 ? 4.29776 11.66388 -11.19380 1.000 5.95846 187 VAL A O 1
ATOM 1416 N N . VAL A 1 206 ? 2.54133 11.92248 -9.84169 1.000 4.96504 188 VAL A N 1
ATOM 1417 C CA . VAL A 1 206 ? 2.99363 10.93207 -8.86289 1.000 5.45751 188 VAL A CA 1
ATOM 1418 C C . VAL A 1 206 ? 2.03394 9.76561 -8.87524 1.000 5.09083 188 VAL A C 1
ATOM 1419 O O . VAL A 1 206 ? 0.81085 9.95210 -8.97573 1.000 5.81728 188 VAL A O 1
ATOM 1423 N N A LEU A 1 207 ? 2.59401 8.55732 -8.85578 0.308 5.29803 189 LEU A N 1
ATOM 1424 N N B LEU A 1 207 ? 2.58904 8.56222 -8.84262 0.692 5.18074 189 LEU A N 1
ATOM 1425 C CA A LEU A 1 207 ? 1.82610 7.31971 -8.87955 0.308 5.39352 189 LEU A CA 1
ATOM 1426 C CA B LEU A 1 207 ? 1.79562 7.34154 -8.88462 0.692 4.80470 189 LEU A CA 1
ATOM 1427 C C A LEU A 1 207 ? 1.96989 6.61706 -7.54135 0.308 4.93654 189 LEU A C 1
ATOM 1428 C C B LEU A 1 207 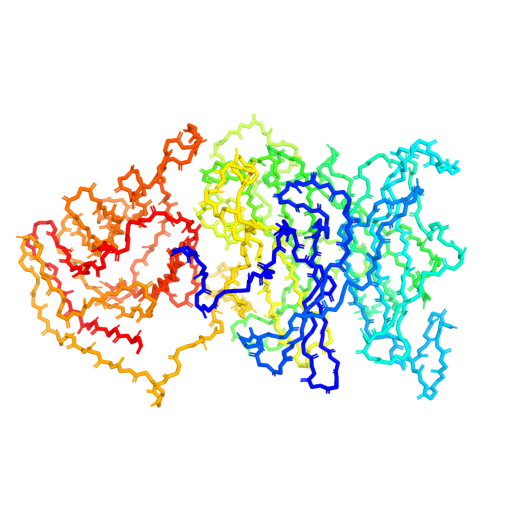? 1.96970 6.59946 -7.57567 0.692 4.45996 189 LEU A C 1
ATOM 1429 O O A LEU A 1 207 ? 3.07326 6.53177 -6.99344 0.308 5.41535 189 LEU A O 1
ATOM 1430 O O B LEU A 1 207 ? 3.09577 6.45909 -7.08540 0.692 5.18391 189 LEU A O 1
ATOM 1439 N N . TYR A 1 208 ? 0.85738 6.08281 -7.03797 1.000 4.32814 190 TYR A N 1
ATOM 1440 C CA . TYR A 1 208 ? 0.83306 5.33515 -5.77651 1.000 4.72502 190 TYR A CA 1
ATOM 1441 C C . TYR A 1 208 ? -0.00898 4.08682 -5.96109 1.000 4.78684 190 TYR A C 1
ATOM 1442 O O . TYR A 1 208 ? -0.89410 4.02507 -6.82095 1.000 5.35338 190 TYR A O 1
ATOM 1451 N N . LYS A 1 209 ? 0.23281 3.05920 -5.12505 1.000 4.78963 191 LYS A N 1
ATOM 1452 C CA . LYS A 1 209 ? -0.59730 1.85711 -5.10333 1.000 5.12320 191 LYS A CA 1
ATOM 1453 C C . LYS A 1 209 ? -1.18951 1.64483 -3.72870 1.000 5.29460 191 LYS A C 1
ATOM 1454 O O . LYS A 1 209 ? -0.67311 2.10011 -2.71104 1.000 5.39099 191 LYS A O 1
ATOM 1460 N N . SER A 1 210 ? -2.29792 0.89559 -3.70944 1.000 5.26952 192 SER A N 1
ATOM 1461 C CA . SER A 1 210 ? -2.92482 0.52816 -2.43362 1.000 5.42244 192 SER A CA 1
ATOM 1462 C C . SER A 1 210 ? -3.74338 -0.74026 -2.62562 1.000 5.35807 192 SER A C 1
ATOM 1463 O O . SER A 1 210 ? -4.40233 -0.92194 -3.66179 1.000 5.93021 192 SER A O 1
ATOM 1466 N N . ALA A 1 211 ? -3.80716 -1.57900 -1.58106 1.000 5.71364 193 ALA A N 1
ATOM 1467 C CA . ALA A 1 211 ? -4.71348 -2.72123 -1.56761 1.000 6.32056 193 ALA A CA 1
ATOM 1468 C C . ALA A 1 211 ? -6.13643 -2.32633 -1.15066 1.000 6.63658 193 ALA A C 1
ATOM 1469 O O . ALA A 1 211 ? -7.08421 -3.07226 -1.43758 1.000 8.34471 193 ALA A O 1
ATOM 1471 N N . ASP A 1 212 ? -6.30532 -1.19266 -0.44753 1.000 6.04201 194 ASP A N 1
ATOM 1472 C CA . ASP A 1 212 ? -7.54675 -0.95674 0.28445 1.000 6.71527 194 ASP A CA 1
ATOM 1473 C C . ASP A 1 212 ? -8.06489 0.46723 0.15535 1.000 6.56832 194 ASP A C 1
ATOM 1474 O O . ASP A 1 212 ? -9.04388 0.81927 0.83032 1.000 6.80676 194 ASP A O 1
ATOM 1479 N N . LEU A 1 213 ? -7.44600 1.30091 -0.68304 1.000 5.78214 195 LEU A N 1
ATOM 1480 C CA . LEU A 1 213 ? -7.79689 2.70881 -0.89704 1.000 5.71480 195 LEU A CA 1
ATOM 1481 C C . LEU A 1 213 ? -7.40971 3.59216 0.28074 1.000 5.93795 195 LEU A C 1
ATOM 1482 O O . LEU A 1 213 ? -7.60467 4.83062 0.20443 1.000 6.07676 195 LEU A O 1
ATOM 1487 N N A LYS A 1 214 ? -6.83039 3.03110 1.34693 0.483 6.19382 196 LYS A N 1
ATOM 1488 N N B LYS A 1 214 ? -6.83768 3.02812 1.34888 0.517 6.09130 196 LYS A N 1
ATOM 1489 C CA A LYS A 1 214 ? -6.51380 3.78622 2.55156 0.483 6.63464 196 LYS A CA 1
ATOM 1490 C CA B LYS A 1 214 ? -6.51072 3.78234 2.54961 0.517 6.51472 196 LYS A CA 1
ATOM 1491 C C A LYS A 1 214 ? -5.02183 3.91535 2.78584 0.483 6.83644 196 LYS A C 1
ATOM 1492 C C B LYS A 1 214 ? -5.01710 3.92055 2.75626 0.517 6.76261 196 LYS A C 1
ATOM 1493 O O A LYS A 1 214 ? -4.53192 5.01152 3.09267 0.483 7.93723 196 LYS A O 1
ATOM 1494 O O B LYS A 1 214 ? -4.52327 5.02753 3.01200 0.517 7.83784 196 LYS A O 1
ATOM 1505 N N . ALA A 1 215 ? -4.28592 2.81041 2.68402 1.000 6.06671 197 ALA A N 1
ATOM 1506 C CA . ALA A 1 215 ? -2.83602 2.82603 2.87494 1.000 6.38738 197 ALA A CA 1
ATOM 1507 C C . ALA A 1 215 ? -2.19586 2.80839 1.48356 1.000 6.45832 197 ALA A C 1
ATOM 1508 O O . ALA A 1 215 ? -2.37542 1.84635 0.72289 1.000 7.38604 197 ALA A O 1
ATOM 1510 N N . TRP A 1 216 ? -1.43941 3.84832 1.15814 1.000 6.02803 198 TRP A N 1
ATOM 1511 C CA . TRP A 1 216 ? -0.87003 4.02895 -0.17980 1.000 6.03019 198 TRP A CA 1
ATOM 1512 C C . TRP A 1 216 ? 0.65233 3.99603 -0.09744 1.000 6.49930 198 TRP A C 1
ATOM 1513 O O . TRP A 1 216 ? 1.25073 4.50665 0.86264 1.000 7.91842 198 TRP A O 1
ATOM 1524 N N . GLU A 1 217 ? 1.27441 3.48939 -1.15996 1.000 6.40806 199 GLU A N 1
ATOM 1525 C CA . GLU A 1 217 ? 2.73357 3.39199 -1.23852 1.000 6.23498 199 GLU A CA 1
ATOM 1526 C C . GLU A 1 217 ? 3.18128 3.98921 -2.56208 1.000 5.04362 199 GLU A C 1
ATOM 1527 O O . GLU A 1 217 ? 2.57939 3.71816 -3.60444 1.000 5.56006 199 GLU A O 1
ATOM 1533 N N . HIS A 1 218 ? 4.22329 4.82540 -2.53085 1.000 5.24374 200 HIS A N 1
ATOM 1534 C CA . HIS A 1 218 ? 4.67383 5.50106 -3.74379 1.000 5.55648 200 HIS A CA 1
ATOM 1535 C C . HIS A 1 218 ? 5.24024 4.48109 -4.72987 1.000 5.59424 200 HIS A C 1
ATOM 1536 O O . HIS A 1 218 ? 6.03597 3.60810 -4.36846 1.000 6.76959 200 HIS A O 1
ATOM 1543 N N . LEU A 1 219 ? 4.83947 4.61877 -5.99253 1.000 4.88711 201 LEU A N 1
ATOM 1544 C CA . LEU A 1 219 ? 5.34908 3.78785 -7.08637 1.000 5.90949 201 LEU A CA 1
ATOM 1545 C C . LEU A 1 219 ? 6.43845 4.52625 -7.85776 1.000 5.95960 201 LEU A C 1
ATOM 1546 O O . LEU A 1 219 ? 7.54895 4.01523 -8.00992 1.000 6.67627 201 LEU A O 1
ATOM 1551 N N . SER A 1 220 ? 6.13413 5.71870 -8.38557 1.000 5.59185 202 SER A N 1
ATOM 1552 C CA . SER A 1 220 ? 7.03849 6.40121 -9.31176 1.000 5.72422 202 SER A CA 1
ATOM 1553 C C . SER A 1 220 ? 6.52817 7.81266 -9.51340 1.000 4.74523 202 SER A C 1
ATOM 1554 O O . SER A 1 220 ? 5.41837 8.15248 -9.10086 1.000 5.24946 202 SER A O 1
ATOM 1557 N N . THR A 1 221 ? 7.34192 8.61442 -10.19909 1.000 5.61672 203 THR A N 1
ATOM 1558 C CA . THR A 1 221 ? 7.04862 10.00392 -10.53024 1.000 6.10965 203 THR A CA 1
ATOM 1559 C C . THR A 1 221 ? 7.39717 10.21028 -11.99692 1.000 6.30917 203 THR A C 1
ATOM 1560 O O . THR A 1 221 ? 8.48097 9.80784 -12.43672 1.000 8.04292 203 THR A O 1
ATOM 1564 N N . PHE A 1 222 ? 6.45861 10.77885 -12.74771 1.000 6.27435 204 PHE A N 1
ATOM 1565 C CA . PHE A 1 222 ? 6.61284 11.01128 -14.17687 1.000 5.52736 204 PHE A CA 1
ATOM 1566 C C . PHE A 1 222 ? 6.72147 12.50112 -14.45030 1.000 5.85728 204 PHE A C 1
ATOM 1567 O O . PHE A 1 222 ? 5.95431 13.28964 -13.91089 1.000 6.20863 204 PHE A O 1
ATOM 1575 N N . GLY A 1 223 ? 7.60919 12.88025 -15.36449 1.000 6.23504 205 GLY A N 1
ATOM 1576 C CA . GLY A 1 223 ? 7.67289 14.25163 -15.84286 1.000 7.40637 205 GLY A CA 1
ATOM 1577 C C . GLY A 1 223 ? 8.66917 15.05240 -15.03016 1.000 6.70716 205 GLY A C 1
ATOM 1578 O O . GLY A 1 223 ? 9.36654 14.52611 -14.14535 1.000 7.43603 205 GLY A O 1
ATOM 1579 N N . PRO A 1 224 ? 8.77088 16.36514 -15.32562 1.000 6.65390 206 PRO A N 1
ATOM 1580 C CA . PRO A 1 224 ? 7.98443 17.05643 -16.36620 1.000 7.18973 206 PRO A CA 1
ATOM 1581 C C . PRO A 1 224 ? 8.42891 16.61857 -17.74437 1.000 7.10717 206 PRO A C 1
ATOM 1582 O O . PRO A 1 224 ? 9.56177 16.14713 -17.95038 1.000 7.55209 206 PRO A O 1
ATOM 1586 N N . ALA A 1 225 ? 7.54052 16.76011 -18.71623 1.000 6.56046 207 ALA A N 1
ATOM 1587 C CA . ALA A 1 225 ? 7.85069 16.44171 -20.10940 1.000 6.77106 207 ALA A CA 1
ATOM 1588 C C . ALA A 1 225 ? 6.77922 17.09993 -20.97024 1.000 6.93068 207 ALA A C 1
ATOM 1589 O O . ALA A 1 225 ? 5.68253 17.41533 -20.49195 1.000 6.55299 207 ALA A O 1
ATOM 1591 N N . ASN A 1 226 ? 7.10893 17.30486 -22.25528 1.000 6.38842 208 ASN A N 1
ATOM 1592 C CA . ASN A 1 226 ? 6.17930 17.94023 -23.20849 1.000 6.46084 208 ASN A CA 1
ATOM 1593 C C . ASN A 1 226 ? 5.69762 19.27267 -22.63855 1.000 6.75522 208 ASN A C 1
ATOM 1594 O O . ASN A 1 226 ? 6.51872 20.08967 -22.19003 1.000 6.97544 208 ASN A O 1
ATOM 1599 N N . ALA A 1 227 ? 4.38992 19.55523 -22.63558 1.000 6.18134 209 ALA A N 1
ATOM 1600 C CA . ALA A 1 227 ? 3.95526 20.89379 -22.22186 1.000 6.28617 209 ALA A CA 1
ATOM 1601 C C . ALA A 1 227 ? 4.12576 21.08388 -20.72091 1.000 6.07733 209 ALA A C 1
ATOM 1602 O O . ALA A 1 227 ? 3.61962 20.28461 -19.91520 1.000 6.45172 209 ALA A O 1
ATOM 1604 N N . THR A 1 228 ? 4.80481 22.18746 -20.34919 1.000 6.27907 210 THR A N 1
ATOM 1605 C CA . THR A 1 228 ? 5.07151 22.42529 -18.93624 1.000 6.45290 210 THR A CA 1
ATOM 1606 C C . THR A 1 228 ? 4.85997 23.89009 -18.57614 1.000 6.31551 210 THR A C 1
ATOM 1607 O O . THR A 1 228 ? 5.23952 24.30179 -17.46232 1.000 7.33946 210 THR A O 1
ATOM 1611 N N . GLY A 1 229 ? 4.26566 24.69986 -19.46961 1.000 6.06829 211 GLY A N 1
ATOM 1612 C CA . GLY A 1 229 ? 4.11116 26.13103 -19.18306 1.000 7.14526 211 GLY A CA 1
ATOM 1613 C C . GLY A 1 229 ? 2.89722 26.50386 -18.34350 1.000 7.31627 211 GLY A C 1
ATOM 1614 O O . GLY A 1 229 ? 2.28991 27.55893 -18.53238 1.000 7.48440 211 GLY A O 1
ATOM 1615 N N . GLY A 1 230 ? 2.54494 25.64550 -17.40471 1.000 7.02494 212 GLY A N 1
ATOM 1616 C CA . GLY A 1 230 ? 1.51111 25.90521 -16.42268 1.000 6.28575 212 GLY A CA 1
ATOM 1617 C C . GLY A 1 230 ? 1.54665 24.74374 -15.46238 1.000 5.54973 212 GLY A C 1
ATOM 1618 O O . GLY A 1 230 ? 2.33623 23.79659 -15.61704 1.000 6.76316 212 GLY A O 1
ATOM 1619 N N . VAL A 1 231 ? 0.77517 24.87963 -14.37786 1.000 5.18911 213 VAL A N 1
ATOM 1620 C CA . VAL A 1 231 ? 0.71531 23.77414 -13.41053 1.000 5.66436 213 VAL A CA 1
ATOM 1621 C C . VAL A 1 231 ? 0.04632 22.55771 -14.03580 1.000 4.77392 213 VAL A C 1
ATOM 1622 O O . VAL A 1 231 ? -0.85456 22.68568 -14.87536 1.000 5.71875 213 VAL A O 1
ATOM 1626 N N . TRP A 1 232 ? 0.53842 21.36151 -13.67896 1.000 4.10788 214 TRP A N 1
ATOM 1627 C CA . TRP A 1 232 ? -0.09292 20.12288 -14.12243 1.000 4.02135 214 TRP A CA 1
ATOM 1628 C C . TRP A 1 232 ? -1.27008 19.80731 -13.21652 1.000 4.52599 214 TRP A C 1
ATOM 1629 O O . TRP A 1 232 ? -1.17787 19.96365 -11.99055 1.000 5.72796 214 TRP A O 1
ATOM 1640 N N . GLU A 1 233 ? -2.35655 19.31585 -13.81822 1.000 4.59940 215 GLU A N 1
ATOM 1641 C CA . GLU A 1 233 ? -3.60905 19.04054 -13.10684 1.000 5.43960 215 GLU A CA 1
ATOM 1642 C C . GLU A 1 233 ? -4.29605 17.83458 -13.69813 1.000 5.07749 215 GLU A C 1
ATOM 1643 O O . GLU A 1 233 ? -4.00203 17.41200 -14.81252 1.000 4.84272 215 GLU A O 1
ATOM 1649 N N . CYS A 1 234 ? -5.25563 17.30386 -12.94980 1.000 4.85168 216 CYS A N 1
ATOM 1650 C CA . CYS A 1 234 ? -6.28562 16.39911 -13.46164 1.000 4.73307 216 CYS A CA 1
ATOM 1651 C C . CYS A 1 234 ? -5.71528 15.32595 -14.39659 1.000 4.33530 216 CYS A C 1
ATOM 1652 O O . CYS A 1 234 ? -6.12172 15.23604 -15.55613 1.000 4.65567 216 CYS A O 1
ATOM 1655 N N . PRO A 1 235 ? -4.87147 14.44844 -13.89119 1.000 4.01690 217 PRO A N 1
ATOM 1656 C CA . PRO A 1 235 ? -4.30488 13.38902 -14.74789 1.000 4.58938 217 PRO A CA 1
ATOM 1657 C C . PRO A 1 235 ? -5.24007 12.18242 -14.85737 1.000 4.41061 217 PRO A C 1
ATOM 1658 O O . PRO A 1 235 ? -6.22866 12.03278 -14.13594 1.000 4.65085 217 PRO A O 1
ATOM 1662 N N . ASP A 1 236 ? -4.89586 11.28608 -15.77129 1.000 4.81753 218 ASP A N 1
ATOM 1663 C CA . ASP A 1 236 ? -5.61681 10.01975 -15.92949 1.000 4.51557 218 ASP A CA 1
ATOM 1664 C C . ASP A 1 236 ? -4.64937 9.07139 -16.61880 1.000 4.92656 218 ASP A C 1
ATOM 1665 O O . ASP A 1 236 ? -3.64477 9.50845 -17.19345 1.000 5.14064 218 ASP A O 1
ATOM 1670 N N . LEU A 1 237 ? -4.90740 7.77166 -16.49137 1.000 4.79850 219 LEU A N 1
ATOM 1671 C CA . LEU A 1 237 ? -4.02864 6.76258 -17.08568 1.000 4.98558 219 LEU A CA 1
ATOM 1672 C C . LEU A 1 237 ? -4.86306 5.52695 -17.38974 1.000 5.43972 219 LEU A C 1
ATOM 1673 O O . LEU A 1 237 ? -5.54696 5.01204 -16.49526 1.000 6.21448 219 LEU A O 1
ATOM 1678 N N . PHE A 1 238 ? -4.86873 5.09245 -18.66386 1.000 5.37743 220 PHE A N 1
ATOM 1679 C CA . PHE A 1 238 ? -5.69453 3.95689 -19.04416 1.000 5.01350 220 PHE A CA 1
ATOM 1680 C C . PHE A 1 238 ? -5.11784 3.30787 -20.29548 1.000 6.11629 220 PHE A C 1
ATOM 1681 O O . PHE A 1 238 ? -4.32275 3.89772 -21.02453 1.000 6.87885 220 PHE A O 1
ATOM 1689 N N . GLU A 1 239 ? -5.57447 2.09785 -20.54436 1.000 7.06922 221 GLU A N 1
ATOM 1690 C CA . GLU A 1 239 ? -5.05873 1.26079 -21.61573 1.000 8.08172 221 GLU A CA 1
ATOM 1691 C C . GLU A 1 239 ? -6.09690 1.17829 -22.72344 1.000 8.32599 221 GLU A C 1
ATOM 1692 O O . GLU A 1 239 ? -7.28592 0.99070 -22.45206 1.000 9.47574 221 GLU A O 1
ATOM 1698 N N . LEU A 1 240 ? -5.64054 1.29243 -23.96525 1.000 8.28357 222 LEU A N 1
ATOM 1699 C CA . LEU A 1 240 ? -6.54729 1.26932 -25.13096 1.000 8.73337 222 LEU A CA 1
ATOM 1700 C C . LEU A 1 240 ? -5.97485 0.41314 -26.24354 1.000 8.95904 222 LEU A C 1
ATOM 1701 O O . LEU A 1 240 ? -4.76738 0.44089 -26.47821 1.000 9.00358 222 LEU A O 1
ATOM 1706 N N . PRO A 1 241 ? -6.82701 -0.29465 -26.97570 1.000 9.83103 223 PRO A N 1
ATOM 1707 C CA . PRO A 1 241 ? -6.38304 -1.01003 -28.17924 1.000 10.68746 223 PRO A CA 1
ATOM 1708 C C . PRO A 1 241 ? -6.16694 -0.03917 -29.32447 1.000 12.32314 223 PRO A C 1
ATOM 1709 O O . PRO A 1 241 ? -6.75007 1.04796 -29.39997 1.000 14.08158 223 PRO A O 1
ATOM 1713 N N . VAL A 1 242 ? -5.27966 -0.41920 -30.20804 1.000 12.47644 224 VAL A N 1
ATOM 1714 C CA . VAL A 1 242 ? -4.98510 0.39125 -31.38665 1.000 12.96433 224 VAL A CA 1
ATOM 1715 C C . VAL A 1 242 ? -5.77098 -0.15807 -32.57354 1.000 15.03788 224 VAL A C 1
ATOM 1716 O O . VAL A 1 242 ? -5.60893 -1.33036 -32.95902 1.000 16.03552 224 VAL A O 1
ATOM 1720 N N . ASP A 1 243 ? -6.60831 0.69651 -33.16418 1.000 16.84681 225 ASP A N 1
ATOM 1721 C CA . ASP A 1 243 ? -7.36668 0.34653 -34.37464 1.000 19.13380 225 ASP A CA 1
ATOM 1722 C C . ASP A 1 243 ? -8.17908 -0.91882 -34.15506 1.000 19.51660 225 ASP A C 1
ATOM 1723 O O . ASP A 1 243 ? -8.29036 -1.78053 -35.03483 1.000 20.54920 225 ASP A O 1
ATOM 1728 N N . GLY A 1 244 ? -8.72079 -1.04738 -32.95327 1.000 19.73729 226 GLY A N 1
ATOM 1729 C CA . GLY A 1 244 ? -9.58880 -2.14999 -32.62241 1.000 20.17655 226 GLY A CA 1
ATOM 1730 C C . GLY A 1 244 ? -8.89623 -3.49397 -32.54639 1.000 20.08513 226 GLY A C 1
ATOM 1731 O O . GLY A 1 244 ? -9.55319 -4.52838 -32.70776 1.000 21.90221 226 GLY A O 1
ATOM 1732 N N . ASN A 1 245 ? -7.57097 -3.52616 -32.34557 1.000 18.31470 227 ASN A N 1
ATOM 1733 C CA . ASN A 1 245 ? -6.86829 -4.79661 -32.21032 1.000 17.90961 227 ASN A CA 1
ATOM 1734 C C . ASN A 1 245 ? -6.58940 -4.99577 -30.72599 1.000 16.94614 227 ASN A C 1
ATOM 1735 O O . ASN A 1 245 ? -5.71319 -4.31967 -30.17118 1.000 15.70891 227 ASN A O 1
ATOM 1740 N N . PRO A 1 246 ? -7.27927 -5.91437 -30.05303 1.000 16.77552 228 PRO A N 1
ATOM 1741 C CA . PRO A 1 246 ? -7.06034 -6.11378 -28.62066 1.000 16.98579 228 PRO A CA 1
ATOM 1742 C C . PRO A 1 246 ? -5.68487 -6.67715 -28.29071 1.000 15.32213 228 PRO A C 1
ATOM 1743 O O . PRO A 1 246 ? -5.30578 -6.69047 -27.11846 1.000 15.69815 228 PRO A O 1
ATOM 1747 N N . GLU A 1 247 ? -4.92504 -7.14393 -29.27551 1.000 13.36674 229 GLU A N 1
ATOM 1748 C CA . GLU A 1 247 ? -3.56353 -7.60759 -29.02304 1.000 12.47465 229 GLU A CA 1
ATOM 1749 C C . GLU A 1 247 ? -2.55208 -6.47266 -29.02069 1.000 12.18617 229 GLU A C 1
ATOM 1750 O O . GLU A 1 247 ? -1.39631 -6.70846 -28.65230 1.000 12.51914 229 GLU A O 1
ATOM 1756 N N . ASP A 1 248 ? -2.94285 -5.27434 -29.45743 1.000 11.74278 230 ASP A N 1
ATOM 1757 C CA . ASP A 1 248 ? -1.99047 -4.18354 -29.70516 1.000 12.78442 230 ASP A CA 1
ATOM 1758 C C . ASP A 1 248 ? -2.46833 -2.97124 -28.93019 1.000 11.61638 230 ASP A C 1
ATOM 1759 O O . ASP A 1 248 ? -3.25548 -2.16568 -29.41783 1.000 12.39836 230 ASP A O 1
ATOM 1764 N N . ASN A 1 249 ? -2.03557 -2.86615 -27.70087 1.000 11.88144 231 ASN A N 1
ATOM 1765 C CA . ASN A 1 249 ? -2.50302 -1.83828 -26.78583 1.000 10.68645 231 ASN A CA 1
ATOM 1766 C C . ASN A 1 249 ? -1.39995 -0.84292 -26.48826 1.000 9.44057 231 ASN A C 1
ATOM 1767 O O . ASN A 1 249 ? -0.21878 -1.14931 -26.62693 1.000 9.85314 231 ASN A O 1
ATOM 1772 N N . ARG A 1 250 ? -1.81533 0.36383 -26.08428 1.000 8.45445 232 ARG A N 1
ATOM 1773 C CA . ARG A 1 250 ? -0.90969 1.28885 -25.42936 1.000 7.74062 232 ARG A CA 1
ATOM 1774 C C . ARG A 1 250 ? -1.58229 1.84106 -24.20651 1.000 7.11853 232 ARG A C 1
ATOM 1775 O O . ARG A 1 250 ? -2.81536 1.82817 -24.09292 1.000 8.09657 232 ARG A O 1
ATOM 1783 N N . TRP A 1 251 ? -0.76100 2.35675 -23.30008 1.000 6.17202 233 TRP A N 1
ATOM 1784 C CA . TRP A 1 251 ? -1.27929 3.16536 -22.19024 1.000 6.10062 233 TRP A CA 1
ATOM 1785 C C . TRP A 1 251 ? -1.22924 4.64003 -22.57943 1.000 5.92924 233 TRP A C 1
ATOM 1786 O O . TRP A 1 251 ? -0.26634 5.10050 -23.22139 1.000 7.11999 233 TRP A O 1
ATOM 1797 N N . VAL A 1 252 ? -2.24943 5.35896 -22.16694 1.000 6.17750 234 VAL A N 1
ATOM 1798 C CA . VAL A 1 252 ? -2.38554 6.78942 -22.39953 1.000 6.11145 234 VAL A CA 1
ATOM 1799 C C . VAL A 1 252 ? -2.35265 7.48445 -21.05379 1.000 5.00424 234 VAL A C 1
ATOM 1800 O O . VAL A 1 252 ? -3.15773 7.16894 -20.17465 1.000 5.65058 234 VAL A O 1
ATOM 1804 N N . LEU A 1 253 ? -1.43035 8.44217 -20.89471 1.000 4.57573 235 LEU A N 1
ATOM 1805 C CA . LEU A 1 253 ? -1.37500 9.31351 -19.71994 1.000 4.77470 235 LEU A CA 1
ATOM 1806 C C . LEU A 1 253 ? -1.94427 10.66661 -20.11078 1.000 4.62733 235 LEU A C 1
ATOM 1807 O O . LEU A 1 253 ? -1.42420 11.31407 -21.04509 1.000 5.87661 235 LEU A O 1
ATOM 1812 N N . ILE A 1 254 ? -3.00031 11.08391 -19.42269 1.000 4.51312 236 ILE A N 1
ATOM 1813 C CA . ILE A 1 254 ? -3.59562 12.39885 -19.59899 1.000 4.40022 236 ILE A CA 1
ATOM 1814 C C . ILE A 1 254 ? -2.99322 13.34751 -18.58997 1.000 4.39288 236 ILE A C 1
ATOM 1815 O O . ILE A 1 254 ? -2.87645 12.98515 -17.41085 1.000 4.63735 236 ILE A O 1
ATOM 1820 N N . VAL A 1 255 ? -2.58939 14.53911 -19.03295 1.000 4.45204 237 VAL A N 1
ATOM 1821 C CA . VAL A 1 255 ? -2.13043 15.58177 -18.11709 1.000 4.84979 237 VAL A CA 1
ATOM 1822 C C . VAL A 1 255 ? -2.77326 16.88097 -18.55963 1.000 3.82208 237 VAL A C 1
ATOM 1823 O O . VAL A 1 255 ? -2.55274 17.32531 -19.68565 1.000 4.94086 237 VAL A O 1
ATOM 1827 N N . ASN A 1 256 ? -3.54561 17.52007 -17.67549 1.000 4.04061 238 ASN A N 1
ATOM 1828 C CA . ASN A 1 256 ? -4.10081 18.83848 -17.97712 1.000 3.97945 238 ASN A CA 1
ATOM 1829 C C . ASN A 1 256 ? -3.13214 19.90499 -17.47335 1.000 4.64216 238 ASN A C 1
ATOM 1830 O O . ASN A 1 256 ? -2.30375 19.65158 -16.58809 1.000 5.48119 238 ASN A O 1
ATOM 1835 N N . ILE A 1 257 ? -3.19315 21.10444 -18.07246 1.000 5.25629 239 ILE A N 1
ATOM 1836 C CA . ILE A 1 257 ? -2.22162 22.13297 -17.72767 1.000 5.51490 239 ILE A CA 1
ATOM 1837 C C . ILE A 1 257 ? -2.88665 23.50293 -17.73359 1.000 4.98338 239 ILE A C 1
ATOM 1838 O O . ILE A 1 257 ? -3.73782 23.79849 -18.56798 1.000 6.09929 239 ILE A O 1
ATOM 1843 N N . ASN A 1 258 ? -2.47782 24.35863 -16.79326 1.000 4.91650 240 ASN A N 1
ATOM 1844 C CA . ASN A 1 258 ? -2.97014 25.71370 -16.81680 1.000 5.43760 240 ASN A CA 1
ATOM 1845 C C . ASN A 1 258 ? -1.93051 26.70755 -16.32609 1.000 4.86733 240 ASN A C 1
ATOM 1846 O O . ASN A 1 258 ? -1.47166 26.57762 -15.19021 1.000 5.51957 240 ASN A O 1
ATOM 1851 N N . PRO A 1 259 ? -1.58696 27.74061 -17.10286 1.000 4.94299 241 PRO A N 1
ATOM 1852 C CA . PRO A 1 259 ? -1.90823 27.94209 -18.53215 1.000 5.54344 241 PRO A CA 1
ATOM 1853 C C . PRO A 1 259 ? -0.99483 27.00424 -19.33548 1.000 6.06022 241 PRO A C 1
ATOM 1854 O O . PRO A 1 259 ? -0.71614 25.89242 -18.92180 1.000 7.24906 241 PRO A O 1
ATOM 1858 N N . GLY A 1 260 ? -0.49576 27.45129 -20.50125 1.000 6.15846 242 GLY A N 1
ATOM 1859 C CA . GLY A 1 260 ? 0.45693 26.64621 -21.23231 1.000 6.42282 242 GLY A CA 1
ATOM 1860 C C . GLY A 1 260 ? -0.10243 25.84172 -22.37976 1.000 6.02575 242 GLY A C 1
ATOM 1861 O O . GLY A 1 260 ? 0.64909 25.08617 -23.00870 1.000 7.43571 242 GLY A O 1
ATOM 1862 N N . GLY A 1 261 ? -1.38418 25.97181 -22.70152 1.000 5.80717 243 GLY A N 1
ATOM 1863 C CA . GLY A 1 261 ? -1.95150 25.23838 -23.81693 1.000 6.12156 243 GLY A CA 1
ATOM 1864 C C . GLY A 1 261 ? -1.56283 25.81550 -25.16628 1.000 6.47076 243 GLY A C 1
ATOM 1865 O O . GLY A 1 261 ? -1.23490 26.99120 -25.31821 1.000 6.81248 243 GLY A O 1
ATOM 1866 N N . ILE A 1 262 ? -1.64467 24.95733 -26.18061 1.000 6.72459 244 ILE A N 1
ATOM 1867 C CA . ILE A 1 262 ? -1.31612 25.35058 -27.55790 1.000 7.40781 244 ILE A CA 1
ATOM 1868 C C . ILE A 1 262 ? -2.05333 26.62173 -27.98878 1.000 7.37375 244 ILE A C 1
ATOM 1869 O O . ILE A 1 262 ? -1.48805 27.47519 -28.68532 1.000 9.16960 244 ILE A O 1
ATOM 1874 N N . ALA A 1 263 ? -3.32390 26.77803 -27.59451 1.000 6.24394 245 ALA A N 1
ATOM 1875 C CA . ALA A 1 263 ? -4.12975 27.89700 -28.05976 1.000 5.96873 245 ALA A CA 1
ATOM 1876 C C . ALA A 1 263 ? -4.10364 29.07507 -27.10041 1.000 5.71209 245 ALA A C 1
ATOM 1877 O O . ALA A 1 263 ? -4.66939 30.12765 -27.42000 1.000 6.62107 245 ALA A O 1
ATOM 1879 N N . GLY A 1 264 ? -3.44132 28.95033 -25.93537 1.000 6.18302 246 GLY A N 1
ATOM 1880 C CA . GLY A 1 264 ? -3.36520 30.01919 -24.93774 1.000 5.82331 246 GLY A CA 1
ATOM 1881 C C . GLY A 1 264 ? -4.28449 29.70092 -23.77129 1.000 5.20082 246 GLY A C 1
ATOM 1882 O O . GLY A 1 264 ? -5.49631 29.48668 -23.92945 1.000 5.57679 246 GLY A O 1
ATOM 1883 N N . GLY A 1 265 ? -3.72463 29.66180 -22.56380 1.000 5.01257 247 GLY A N 1
ATOM 1884 C CA . GLY A 1 265 ? -4.51155 29.35035 -21.36670 1.000 4.39849 247 GLY A CA 1
ATOM 1885 C C . GLY A 1 265 ? -4.55974 27.85858 -21.11658 1.000 4.29470 247 GLY A C 1
ATOM 1886 O O . GLY A 1 265 ? -3.65430 27.09901 -21.47697 1.000 5.56020 247 GLY A O 1
ATOM 1887 N N . SER A 1 266 ? -5.63007 27.40771 -20.45761 1.000 4.48171 248 SER A N 1
ATOM 1888 C CA . SER A 1 266 ? -5.72188 26.02371 -19.99901 1.000 4.81078 248 SER A CA 1
ATOM 1889 C C . SER A 1 266 ? -6.00698 25.04216 -21.14377 1.000 3.90084 248 SER A C 1
ATOM 1890 O O . SER A 1 266 ? -6.66222 25.38843 -22.14500 1.000 4.67937 248 SER A O 1
ATOM 1893 N N . ALA A 1 267 ? -5.51145 23.80064 -20.98627 1.000 4.37660 249 ALA A N 1
ATOM 1894 C CA . ALA A 1 267 ? -5.68068 22.79150 -22.03385 1.000 4.54077 249 ALA A CA 1
ATOM 1895 C C . ALA A 1 267 ? -5.36465 21.40889 -21.47563 1.000 4.12747 249 ALA A C 1
ATOM 1896 O O . ALA A 1 267 ? -4.78465 21.26651 -20.39214 1.000 5.73255 249 ALA A O 1
ATOM 1898 N N . GLY A 1 268 ? -5.70079 20.38508 -22.25804 1.000 4.46564 250 GLY A N 1
ATOM 1899 C CA . GLY A 1 268 ? -5.30446 19.01927 -21.94564 1.000 4.66097 250 GLY A CA 1
ATOM 1900 C C . GLY A 1 268 ? -4.27426 18.49007 -22.93137 1.000 4.46154 250 GLY A C 1
ATOM 1901 O O . GLY A 1 268 ? -4.37465 18.72570 -24.13836 1.000 5.54579 250 GLY A O 1
ATOM 1902 N N . GLN A 1 269 ? -3.30609 17.73423 -22.41890 1.000 5.01563 251 GLN A N 1
ATOM 1903 C CA . GLN A 1 269 ? -2.34740 17.01295 -23.25594 1.000 5.37447 251 GLN A CA 1
ATOM 1904 C C . GLN A 1 269 ? -2.36132 15.53015 -22.90074 1.000 4.96227 251 GLN A C 1
ATOM 1905 O O . GLN A 1 269 ? -2.94054 15.09711 -21.89857 1.000 5.15373 251 GLN A O 1
ATOM 1911 N N . TYR A 1 270 ? -1.66394 14.74494 -23.70051 1.000 5.38895 252 TYR A N 1
ATOM 1912 C CA . TYR A 1 270 ? -1.56327 13.30853 -23.44564 1.000 5.62447 252 TYR A CA 1
ATOM 1913 C C . TYR A 1 270 ? -0.23093 12.78364 -23.94128 1.000 5.47650 252 TYR A C 1
ATOM 1914 O O . TYR A 1 270 ? 0.45561 13.43079 -24.75162 1.000 5.83280 252 TYR A O 1
ATOM 1923 N N . PHE A 1 271 ? 0.11466 11.60888 -23.41657 1.000 5.50421 253 PHE A N 1
ATOM 1924 C CA . PHE A 1 271 ? 1.30060 10.84534 -23.79862 1.000 5.47479 253 PHE A CA 1
ATOM 1925 C C . PHE A 1 271 ? 0.85944 9.41921 -24.07981 1.000 6.24762 253 PHE A C 1
ATOM 1926 O O . PHE A 1 271 ? -0.06890 8.92295 -23.44987 1.000 6.60226 253 PHE A O 1
ATOM 1934 N N . VAL A 1 272 ? 1.53752 8.76010 -25.02532 1.000 6.32143 254 VAL A N 1
ATOM 1935 C CA . VAL A 1 272 ? 1.25669 7.37094 -25.38590 1.000 7.08599 254 VAL A CA 1
ATOM 1936 C C . VAL A 1 272 ? 2.48343 6.54962 -25.04595 1.000 7.17939 254 VAL A C 1
ATOM 1937 O O . VAL A 1 272 ? 3.59863 6.94976 -25.38169 1.000 7.98153 254 VAL A O 1
ATOM 1941 N N . GLY A 1 273 ? 2.28680 5.41788 -24.37605 1.000 7.08161 255 GLY A N 1
ATOM 1942 C CA . GLY A 1 273 ? 3.43692 4.60944 -23.98557 1.000 7.06051 255 GLY A CA 1
ATOM 1943 C C . GLY A 1 273 ? 3.00154 3.32950 -23.31148 1.000 6.49280 255 GLY A C 1
ATOM 1944 O O . GLY A 1 273 ? 2.02131 2.69930 -23.74891 1.000 7.37184 255 GLY A O 1
ATOM 1945 N N . GLU A 1 274 ? 3.75983 2.90022 -22.31040 1.000 6.40204 256 GLU A N 1
ATOM 1946 C CA . GLU A 1 274 ? 3.50271 1.64368 -21.61622 1.000 6.50703 256 GLU A CA 1
ATOM 1947 C C . GLU A 1 274 ? 3.59436 1.86103 -20.11485 1.000 7.80087 256 GLU A C 1
ATOM 1948 O O . GLU A 1 274 ? 4.41852 2.60794 -19.63461 1.000 11.40813 256 GLU A O 1
ATOM 1954 N N . PHE A 1 275 ? 2.78880 1.15567 -19.36359 1.000 8.41764 257 PHE A N 1
ATOM 1955 C CA . PHE A 1 275 ? 2.81064 1.22770 -17.90645 1.000 7.20829 257 PHE A CA 1
ATOM 1956 C C . PHE A 1 275 ? 3.15333 -0.16479 -17.43213 1.000 7.33257 257 PHE A C 1
ATOM 1957 O O . PHE A 1 275 ? 2.46456 -1.13324 -17.79002 1.000 9.03432 257 PHE A O 1
ATOM 1965 N N . ASP A 1 276 ? 4.19035 -0.27166 -16.59347 1.000 6.65525 258 ASP A N 1
ATOM 1966 C CA . ASP A 1 276 ? 4.70298 -1.57800 -16.17141 1.000 6.99701 258 ASP A CA 1
ATOM 1967 C C . ASP A 1 276 ? 4.18492 -2.01783 -14.81177 1.000 6.89163 258 ASP A C 1
ATOM 1968 O O . ASP A 1 276 ? 4.73635 -2.96106 -14.23895 1.000 7.68037 258 ASP A O 1
ATOM 1973 N N . GLY A 1 277 ? 3.14323 -1.34815 -14.27591 1.000 6.88971 259 GLY A N 1
ATOM 1974 C CA . GLY A 1 277 ? 2.64924 -1.59269 -12.94104 1.000 6.37514 259 GLY A CA 1
ATOM 1975 C C . GLY A 1 277 ? 3.24084 -0.66093 -11.91117 1.000 6.31132 259 GLY A C 1
ATOM 1976 O O . GLY A 1 277 ? 2.65959 -0.50169 -10.81605 1.000 7.04929 259 GLY A O 1
ATOM 1977 N N . VAL A 1 278 ? 4.34322 -0.00890 -12.26005 1.000 6.39374 260 VAL A N 1
ATOM 1978 C CA . VAL A 1 278 ? 5.02385 0.90104 -11.35104 1.000 6.18739 260 VAL A CA 1
ATOM 1979 C C . VAL A 1 278 ? 5.22948 2.25936 -11.98859 1.000 5.59798 260 VAL A C 1
ATOM 1980 O O . VAL A 1 278 ? 4.89180 3.28378 -11.36541 1.000 6.28848 260 VAL A O 1
ATOM 1984 N N . ALA A 1 279 ? 5.78067 2.29186 -13.20474 1.000 6.06505 261 ALA A N 1
ATOM 1985 C CA . ALA A 1 279 ? 6.07377 3.53122 -13.90906 1.000 5.89366 261 ALA A CA 1
ATOM 1986 C C . ALA A 1 279 ? 5.47309 3.53128 -15.30778 1.000 5.24217 261 ALA A C 1
ATOM 1987 O O . ALA A 1 279 ? 5.34185 2.49070 -15.95758 1.000 6.18637 261 ALA A O 1
ATOM 1989 N N . PHE A 1 280 ? 5.13739 4.73150 -15.76804 1.000 6.32938 262 PHE A N 1
ATOM 1990 C CA . PHE A 1 280 ? 4.74104 4.98013 -17.14055 1.000 6.54815 262 PHE A CA 1
ATOM 1991 C C . PHE A 1 280 ? 5.97075 5.33193 -17.97019 1.000 6.86452 262 PHE A C 1
ATOM 1992 O O . PHE A 1 280 ? 6.73287 6.23012 -17.60279 1.000 8.24276 262 PHE A O 1
ATOM 2000 N N . HIS A 1 281 ? 6.15126 4.63261 -19.09225 1.000 6.58033 263 HIS A N 1
ATOM 2001 C CA . HIS A 1 281 ? 7.25366 4.85275 -20.02864 1.000 6.92452 263 HIS A CA 1
ATOM 2002 C C . HIS A 1 281 ? 6.66620 5.46939 -21.28418 1.000 6.88150 263 HIS A C 1
ATOM 2003 O O . HIS A 1 281 ? 5.93725 4.80614 -22.02201 1.000 7.10658 263 HIS A O 1
ATOM 2010 N N . SER A 1 282 ? 6.94039 6.75064 -21.50272 1.000 7.33519 264 SER A N 1
ATOM 2011 C CA . SER A 1 282 ? 6.32780 7.44263 -22.63063 1.000 7.36706 264 SER A CA 1
ATOM 2012 C C . SER A 1 282 ? 7.04944 7.08717 -23.90934 1.000 8.40149 264 SER A C 1
ATOM 2013 O O . SER A 1 282 ? 8.27729 7.13647 -23.97680 1.000 9.54522 264 SER A O 1
ATOM 2016 N N . GLY A 1 283 ? 6.28046 6.80077 -24.96282 1.000 7.94213 265 GLY A N 1
ATOM 2017 C CA . GLY A 1 283 ? 6.80944 6.66207 -26.31408 1.000 8.50965 265 GLY A CA 1
ATOM 2018 C C . GLY A 1 283 ? 6.56099 7.87713 -27.17872 1.000 9.79401 265 GLY A C 1
ATOM 2019 O O . GLY A 1 283 ? 6.88951 7.85544 -28.35704 1.000 12.35846 265 GLY A O 1
ATOM 2020 N N . SER A 1 284 ? 6.01364 8.95627 -26.62559 1.000 8.76005 266 SER A N 1
ATOM 2021 C CA . SER A 1 284 ? 5.66039 10.14684 -27.39382 1.000 8.21249 266 SER A CA 1
ATOM 2022 C C . SER A 1 284 ? 6.21719 11.41343 -26.74770 1.000 7.90954 266 SER A C 1
ATOM 2023 O O . SER A 1 284 ? 5.72397 12.52692 -27.01833 1.000 9.32023 266 SER A O 1
ATOM 2026 N N . THR A 1 285 ? 7.24427 11.30689 -25.92482 1.000 8.44095 267 THR A N 1
ATOM 2027 C CA . THR A 1 285 ? 7.86983 12.50030 -25.37680 1.000 8.80898 267 THR A CA 1
ATOM 2028 C C . THR A 1 285 ? 8.71387 13.16766 -26.44284 1.000 8.71286 267 THR A C 1
ATOM 2029 O O . THR A 1 285 ? 9.55581 12.52073 -27.09372 1.000 10.80064 267 THR A O 1
ATOM 2033 N N . VAL A 1 286 ? 8.45663 14.45974 -26.62908 1.000 8.19034 268 VAL A N 1
ATOM 2034 C CA . VAL A 1 286 ? 9.16017 15.29126 -27.57840 1.000 8.90771 268 VAL A CA 1
ATOM 2035 C C . VAL A 1 286 ? 10.26997 16.05840 -26.89562 1.000 9.52591 268 VAL A C 1
ATOM 2036 O O . VAL A 1 286 ? 11.40141 16.08523 -27.38146 1.000 11.05992 268 VAL A O 1
ATOM 2040 N N . THR A 1 287 ? 9.98382 16.64130 -25.72057 1.000 8.72959 269 THR A N 1
ATOM 2041 C CA . THR A 1 287 ? 11.00096 17.28428 -24.90454 1.000 9.03804 269 THR A CA 1
ATOM 2042 C C . THR A 1 287 ? 10.91176 16.72679 -23.48530 1.000 9.10317 269 THR A C 1
ATOM 2043 O O . THR A 1 287 ? 9.81361 16.59861 -22.91827 1.000 9.08520 269 THR A O 1
ATOM 2047 N N . GLU A 1 288 ? 12.05300 16.36845 -22.91185 1.000 10.59057 270 GLU A N 1
ATOM 2048 C CA . GLU A 1 288 ? 12.11240 15.82760 -21.57364 1.000 11.29268 270 GLU A CA 1
ATOM 2049 C C . GLU A 1 288 ? 12.44305 16.95936 -20.60908 1.000 11.54703 270 GLU A C 1
ATOM 2050 O O . GLU A 1 288 ? 13.24878 17.83863 -20.91931 1.000 13.41967 270 GLU A O 1
ATOM 2056 N N . GLY A 1 289 ? 11.83312 16.93007 -19.40721 1.000 10.58261 271 GLY A N 1
ATOM 2057 C CA . GLY A 1 289 ? 12.05959 18.00788 -18.46259 1.000 10.50670 271 GLY A CA 1
ATOM 2058 C C . GLY A 1 289 ? 11.17877 19.20874 -18.76387 1.000 10.09274 271 GLY A C 1
ATOM 2059 O O . GLY A 1 289 ? 10.28124 19.18139 -19.63147 1.000 10.41422 271 GLY A O 1
ATOM 2060 N N . LEU A 1 290 ? 11.42913 20.29848 -18.03930 1.000 11.12729 272 LEU A N 1
ATOM 2061 C CA . LEU A 1 290 ? 10.70535 21.53861 -18.30120 1.000 11.40154 272 LEU A CA 1
ATOM 2062 C C . LEU A 1 290 ? 11.04280 22.06426 -19.68840 1.000 11.62733 272 LEU A C 1
ATOM 2063 O O . LEU A 1 290 ? 12.18678 21.97424 -20.13173 1.000 12.87281 272 LEU A O 1
ATOM 2068 N N . GLN A 1 291 ? 10.04070 22.61943 -20.39290 1.000 11.58471 273 GLN A N 1
ATOM 2069 C CA . GLN A 1 291 ? 10.32745 23.15932 -21.71978 1.000 13.44444 273 GLN A CA 1
ATOM 2070 C C . GLN A 1 291 ? 11.45248 24.17885 -21.66469 1.000 16.81527 273 GLN A C 1
ATOM 2071 O O . GLN A 1 291 ? 11.56388 24.97777 -20.73073 1.000 18.39386 273 GLN A O 1
ATOM 2077 N N . LYS A 1 292 ? 12.23997 24.20270 -22.72341 1.000 18.73148 274 LYS A N 1
ATOM 2078 C CA . LYS A 1 292 ? 13.25664 25.23475 -22.84859 1.000 20.85813 274 LYS A CA 1
ATOM 2079 C C . LYS A 1 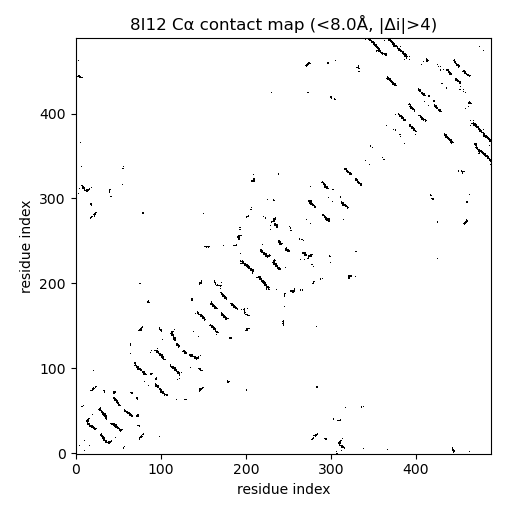292 ? 12.73940 26.45890 -23.57555 1.000 21.03792 274 LYS A C 1
ATOM 2080 O O . LYS A 1 292 ? 13.21998 27.57187 -23.31599 1.000 22.46247 274 LYS A O 1
ATOM 2086 N N . ASP A 1 293 ? 11.74465 26.28534 -24.43714 1.000 19.46319 275 ASP A N 1
ATOM 2087 C CA . ASP A 1 293 ? 11.14948 27.35904 -25.23171 1.000 18.64117 275 ASP A CA 1
ATOM 2088 C C . ASP A 1 293 ? 9.82600 26.83792 -25.79829 1.000 17.62996 275 ASP A C 1
ATOM 2089 O O . ASP A 1 293 ? 9.35890 25.75066 -25.42981 1.000 16.72960 275 ASP A O 1
ATOM 2094 N N . SER A 1 294 ? 9.21259 27.61632 -26.68613 1.000 17.60599 276 SER A N 1
ATOM 2095 C CA . SER A 1 294 ? 7.90917 27.30786 -27.28606 1.000 17.68142 276 SER A CA 1
ATOM 2096 C C . SER A 1 294 ? 8.04791 26.54466 -28.58681 1.000 15.86350 276 SER A C 1
ATOM 2097 O O . SER A 1 294 ? 7.03254 26.24191 -29.21742 1.000 15.95206 276 SER A O 1
ATOM 2100 N N . SER A 1 295 ? 9.27180 26.18446 -28.98151 1.000 15.34006 277 SER A N 1
ATOM 2101 C CA . SER A 1 295 ? 9.51179 25.76070 -30.36060 1.000 15.06684 277 SER A CA 1
ATOM 2102 C C . SER A 1 295 ? 8.87946 24.41402 -30.71091 1.000 14.50174 277 SER A C 1
ATOM 2103 O O . SER A 1 295 ? 8.68606 24.14169 -31.90270 1.000 16.19128 277 SER A O 1
ATOM 2106 N N . ARG A 1 296 ? 8.57712 23.55870 -29.73202 1.000 12.61449 278 ARG A N 1
ATOM 2107 C CA . ARG A 1 296 ? 8.05812 22.23051 -30.03374 1.000 11.60708 278 ARG A CA 1
ATOM 2108 C C . ARG A 1 296 ? 6.57934 22.09506 -29.68000 1.000 10.22258 278 ARG A C 1
ATOM 2109 O O . ARG A 1 296 ? 6.04081 20.97680 -29.70257 1.000 9.98658 278 ARG A O 1
ATOM 2117 N N . MET A 1 297 ? 5.91985 23.20841 -29.34486 1.000 9.94130 279 MET A N 1
ATOM 2118 C CA . MET A 1 297 ? 4.56676 23.13284 -28.80838 1.000 9.82594 279 MET A CA 1
ATOM 2119 C C . MET A 1 297 ? 3.60430 22.40547 -29.73615 1.000 10.24612 279 MET A C 1
ATOM 2120 O O . MET A 1 297 ? 2.75259 21.64404 -29.26615 1.000 9.54479 279 MET A O 1
ATOM 2125 N N . ARG A 1 298 ? 3.68994 22.62557 -31.06783 1.000 10.83213 280 ARG A N 1
ATOM 2126 C CA . ARG A 1 298 ? 2.76964 21.97330 -31.98911 1.000 12.81025 280 ARG A CA 1
ATOM 2127 C C . ARG A 1 298 ? 2.95896 20.47678 -32.07532 1.000 12.23802 280 ARG A C 1
ATOM 2128 O O . ARG A 1 298 ? 2.07266 19.79975 -32.61929 1.000 13.69859 280 ARG A O 1
ATOM 2136 N N . GLU A 1 299 ? 4.07112 19.95909 -31.55838 1.000 9.96710 281 GLU A N 1
ATOM 2137 C CA . GLU A 1 299 ? 4.35563 18.53712 -31.58813 1.000 10.01431 281 GLU A CA 1
ATOM 2138 C C . GLU A 1 299 ? 3.86217 17.81342 -30.35182 1.000 9.53634 281 GLU A C 1
ATOM 2139 O O . GLU A 1 299 ? 3.89755 16.57708 -30.31544 1.000 11.26257 281 GLU A O 1
ATOM 2145 N N . TYR A 1 300 ? 3.47392 18.53487 -29.30040 1.000 8.33101 282 TYR A N 1
ATOM 2146 C CA . TYR A 1 300 ? 2.98834 17.86431 -28.09302 1.000 7.53821 282 TYR A CA 1
ATOM 2147 C C . TYR A 1 300 ? 1.61480 17.24686 -28.37739 1.000 7.15279 282 TYR A C 1
ATOM 2148 O O . TYR A 1 300 ? 0.94444 17.60377 -29.36504 1.000 9.30036 282 TYR A O 1
ATOM 2157 N N . GLY A 1 301 ? 1.18655 16.32461 -27.50892 1.000 6.99656 283 GLY A N 1
ATOM 2158 C CA . GLY A 1 301 ? -0.06087 15.61909 -27.78087 1.000 6.69624 283 GLY A CA 1
ATOM 2159 C C . GLY A 1 301 ? -1.23992 16.38405 -27.19532 1.000 7.22352 283 GLY A C 1
ATOM 2160 O O . GLY A 1 301 ? -1.56700 16.23824 -26.04682 1.000 11.31272 283 GLY A O 1
ATOM 2161 N N . TRP A 1 302 ? -1.95159 17.17517 -27.93803 1.000 8.06051 284 TRP A N 1
ATOM 2162 C CA . TRP A 1 302 ? -3.06420 17.96226 -27.39880 1.000 7.16068 284 TRP A CA 1
ATOM 2163 C C . TRP A 1 302 ? -4.36673 17.18193 -27.49887 1.000 6.95212 284 TRP A C 1
ATOM 2164 O O . TRP A 1 302 ? -4.63090 16.53813 -28.52070 1.000 8.31922 284 TRP A O 1
ATOM 2175 N N . LEU A 1 303 ? -5.19594 17.26284 -26.45344 1.000 5.77565 285 LEU A N 1
ATOM 2176 C CA . LEU A 1 303 ? -6.52422 16.64193 -26.49668 1.000 6.34955 285 LEU A CA 1
ATOM 2177 C C . LEU A 1 303 ? -7.46921 17.44135 -27.36565 1.000 5.93765 285 LEU A C 1
ATOM 2178 O O . LEU A 1 303 ? -8.47965 16.89689 -27.83444 1.000 6.62143 285 LEU A O 1
ATOM 2183 N N . ASP A 1 304 ? -7.20728 18.73525 -27.52642 1.000 4.81181 286 ASP A N 1
ATOM 2184 C CA . ASP A 1 304 ? -8.07968 19.63054 -28.27765 1.000 4.23711 286 ASP A CA 1
ATOM 2185 C C . ASP A 1 304 ? -7.19952 20.79401 -28.66651 1.000 4.68468 286 ASP A C 1
ATOM 2186 O O . ASP A 1 304 ? -6.19197 21.06693 -27.99054 1.000 5.18613 286 ASP A O 1
ATOM 2191 N N . TRP A 1 305 ? -7.58694 21.48642 -29.73586 1.000 4.80387 287 TRP A N 1
ATOM 2192 C CA . TRP A 1 305 ? -6.81760 22.62463 -30.21651 1.000 5.00513 287 TRP A CA 1
ATOM 2193 C C . TRP A 1 305 ? -7.52251 23.93911 -29.96907 1.000 4.65560 287 TRP A C 1
ATOM 2194 O O . TRP A 1 305 ? -7.03813 24.99757 -30.41428 1.000 5.64325 287 TRP A O 1
ATOM 2205 N N . GLY A 1 306 ? -8.66675 23.91843 -29.29822 1.000 5.03110 288 GLY A N 1
ATOM 2206 C CA . GLY A 1 306 ? -9.39971 25.12402 -28.97138 1.000 5.49665 288 GLY A CA 1
ATOM 2207 C C . GLY A 1 306 ? -9.09219 25.63549 -27.58141 1.000 4.17509 288 GLY A C 1
ATOM 2208 O O . GLY A 1 306 ? -8.28218 25.08232 -26.82773 1.000 4.78955 288 GLY A O 1
ATOM 2209 N N . ARG A 1 307 ? -9.80731 26.70106 -27.21521 1.000 4.53488 289 ARG A N 1
ATOM 2210 C CA . ARG A 1 307 ? -9.55786 27.37944 -25.95048 1.000 4.78144 289 ARG A CA 1
ATOM 2211 C C . ARG A 1 307 ? -10.28177 26.73581 -24.77673 1.000 4.41249 289 ARG A C 1
ATOM 2212 O O . ARG A 1 307 ? -9.89979 26.99454 -23.62940 1.000 4.48292 289 ARG A O 1
ATOM 2220 N N . ASP A 1 308 ? -11.34307 25.95480 -25.01373 1.000 4.35257 290 ASP A N 1
ATOM 2221 C CA . ASP A 1 308 ? -12.32103 25.63482 -23.95268 1.000 4.22774 290 ASP A CA 1
ATOM 2222 C C . ASP A 1 308 ? -12.51494 24.13951 -23.77490 1.000 4.01525 290 ASP A C 1
ATOM 2223 O O . ASP A 1 308 ? -13.64306 23.64023 -23.83022 1.000 4.66302 290 ASP A O 1
ATOM 2228 N N . TYR A 1 309 ? -11.41992 23.40820 -23.54097 1.000 4.62862 291 TYR A N 1
ATOM 2229 C CA . TYR A 1 309 ? -11.53648 21.96184 -23.22742 1.000 4.49024 291 TYR A CA 1
ATOM 2230 C C . TYR A 1 309 ? -10.50017 21.64047 -22.16773 1.000 4.78032 291 TYR A C 1
ATOM 2231 O O . TYR A 1 309 ? -9.35590 21.28797 -22.46911 1.000 5.59194 291 TYR A O 1
ATOM 2240 N N . TYR A 1 310 ? -10.93408 21.69946 -20.91107 1.000 4.97767 292 TYR A N 1
ATOM 2241 C CA . TYR A 1 310 ? -9.98183 21.60893 -19.80963 1.000 5.37175 292 TYR A CA 1
ATOM 2242 C C . TYR A 1 310 ? -10.40770 20.55209 -18.81061 1.000 4.61078 292 TYR A C 1
ATOM 2243 O O . TYR A 1 310 ? -11.59088 20.28223 -18.61671 1.000 5.26566 292 TYR A O 1
ATOM 2252 N N . ALA A 1 311 ? -9.42017 19.98075 -18.11879 1.000 4.05736 293 ALA A N 1
ATOM 2253 C CA . ALA A 1 311 ? -9.66964 19.07053 -16.98993 1.000 4.44407 293 ALA A CA 1
ATOM 2254 C C . ALA A 1 311 ? -10.33718 17.77839 -17.43812 1.000 4.40337 293 ALA A C 1
ATOM 2255 O O . ALA A 1 311 ? -10.93955 17.07657 -16.63392 1.000 4.95459 293 ALA A O 1
ATOM 2257 N N . ALA A 1 312 ? -10.19924 17.41057 -18.71296 1.000 4.40513 294 ALA A N 1
ATOM 2258 C CA . ALA A 1 312 ? -10.85227 16.20412 -19.18643 1.000 4.73467 294 ALA A CA 1
ATOM 2259 C C . ALA A 1 312 ? -10.23957 14.97193 -18.54970 1.000 4.26543 294 ALA A C 1
ATOM 2260 O O . ALA A 1 312 ? -9.00424 14.81904 -18.47814 1.000 4.55640 294 ALA A O 1
ATOM 2262 N N . VAL A 1 313 ? -11.13896 14.09312 -18.10439 1.000 4.67965 295 VAL A N 1
ATOM 2263 C CA . VAL A 1 313 ? -10.79485 12.83573 -17.44698 1.000 5.41949 295 VAL A CA 1
ATOM 2264 C C . VAL A 1 313 ? -11.84357 11.81183 -17.85370 1.000 4.60309 295 VAL A C 1
ATOM 2265 O O . VAL A 1 313 ? -12.84861 12.14450 -18.47890 1.000 4.92756 295 VAL A O 1
ATOM 2269 N N . SER A 1 314 ? -11.63684 10.54363 -17.47133 1.000 4.62234 296 SER A N 1
ATOM 2270 C CA . SER A 1 314 ? -12.49043 9.45503 -17.95834 1.000 4.84926 296 SER A CA 1
ATOM 2271 C C . SER A 1 314 ? -13.37937 8.83945 -16.89008 1.000 5.30236 296 SER A C 1
ATOM 2272 O O . SER A 1 314 ? -13.13499 8.92761 -15.66817 1.000 5.33748 296 SER A O 1
ATOM 2275 N N . PHE A 1 315 ? -14.37558 8.11448 -17.38037 1.000 5.25891 297 PHE A N 1
ATOM 2276 C CA . PHE A 1 315 ? -15.31126 7.32928 -16.54983 1.000 5.01286 297 PHE A CA 1
ATOM 2277 C C . PHE A 1 315 ? -14.69234 6.00284 -16.12931 1.000 5.10843 297 PHE A C 1
ATOM 2278 O O . PHE A 1 315 ? -14.18243 5.24854 -16.96939 1.000 6.40027 297 PHE A O 1
ATOM 2286 N N . SER A 1 316 ? -14.82224 5.68426 -14.84957 1.000 5.06528 298 SER A N 1
ATOM 2287 C CA . SER A 1 316 ? -14.46500 4.39172 -14.28594 1.000 5.31774 298 SER A CA 1
ATOM 2288 C C . SER A 1 316 ? -15.63412 3.41604 -14.41493 1.000 6.10032 298 SER A C 1
ATOM 2289 O O . SER A 1 316 ? -16.81156 3.79856 -14.44562 1.000 6.19124 298 SER A O 1
ATOM 2292 N N . ASN A 1 317 ? -15.30409 2.12612 -14.44755 1.000 6.66457 299 ASN A N 1
ATOM 2293 C CA . ASN A 1 317 ? -16.27362 1.02360 -14.37170 1.000 7.44244 299 ASN A CA 1
ATOM 2294 C C . ASN A 1 317 ? -17.18590 0.92804 -15.58471 1.000 8.60030 299 ASN A C 1
ATOM 2295 O O . ASN A 1 317 ? -18.28263 0.38158 -15.48126 1.000 8.78299 299 ASN A O 1
ATOM 2300 N N . VAL A 1 318 ? -16.74741 1.40288 -16.74528 1.000 9.31118 300 VAL A N 1
ATOM 2301 C CA . VAL A 1 318 ? -17.50596 1.26213 -17.98621 1.000 12.20693 300 VAL A CA 1
ATOM 2302 C C . VAL A 1 318 ? -17.10701 -0.09709 -18.59970 1.000 15.62194 300 VAL A C 1
ATOM 2303 O O . VAL A 1 318 ? -15.92402 -0.44026 -18.66471 1.000 16.75807 300 VAL A O 1
ATOM 2307 N N . PRO A 1 319 ? -18.01984 -0.93436 -18.97469 1.000 20.77811 301 PRO A N 1
ATOM 2308 C CA . PRO A 1 319 ? -17.61697 -2.28910 -19.39385 1.000 22.79035 301 PRO A CA 1
ATOM 2309 C C . PRO A 1 319 ? -16.75702 -2.34845 -20.66880 1.000 24.75832 301 PRO A C 1
ATOM 2310 O O . PRO A 1 319 ? -16.75676 -1.43890 -21.51759 1.000 23.66473 301 PRO A O 1
ATOM 2314 N N . ASP A 1 320 ? -15.96572 -3.43662 -20.74929 1.000 26.72751 302 ASP A N 1
ATOM 2315 C CA . ASP A 1 320 ? -15.25427 -3.84386 -21.96671 1.000 28.92891 302 ASP A CA 1
ATOM 2316 C C . ASP A 1 320 ? -14.24657 -2.80297 -22.43932 1.000 26.73719 302 ASP A C 1
ATOM 2317 O O . ASP A 1 320 ? -14.00942 -2.64397 -23.64214 1.000 26.93312 302 ASP A O 1
ATOM 2322 N N . GLY A 1 321 ? -13.63283 -2.09803 -21.49218 1.000 23.65911 303 GLY A N 1
ATOM 2323 C CA . GLY A 1 321 ? -12.58222 -1.18715 -21.87757 1.000 20.82022 303 GLY A CA 1
ATOM 2324 C C . GLY A 1 321 ? -13.03302 0.08390 -22.58400 1.000 17.90460 303 GLY A C 1
ATOM 2325 O O . GLY A 1 321 ? -12.16839 0.85474 -22.97745 1.000 18.18001 303 GLY A O 1
ATOM 2326 N N . ARG A 1 322 ? -14.34577 0.32460 -22.76520 1.000 15.72754 304 ARG A N 1
ATOM 2327 C CA . ARG A 1 322 ? -14.77696 1.55508 -23.45688 1.000 14.64887 304 ARG A CA 1
ATOM 2328 C C . ARG A 1 322 ? -14.39130 2.78023 -22.65676 1.000 10.49212 304 ARG A C 1
ATOM 2329 O O . ARG A 1 322 ? -14.62113 2.84936 -21.44911 1.000 10.33041 304 ARG A O 1
ATOM 2337 N N . ARG A 1 323 ? -13.78968 3.73749 -23.34781 1.000 7.67014 305 ARG A N 1
ATOM 2338 C CA . ARG A 1 323 ? -13.16571 4.87857 -22.68137 1.000 6.49744 305 ARG A CA 1
ATOM 2339 C C . ARG A 1 323 ? -13.91083 6.15390 -23.05370 1.000 6.50923 305 ARG A C 1
ATOM 2340 O O . ARG A 1 323 ? -13.89455 6.57940 -24.22408 1.000 7.34331 305 ARG A O 1
ATOM 2348 N N A ILE A 1 324 ? -14.56457 6.76406 -22.05632 0.528 6.04910 306 ILE A N 1
ATOM 2349 N N B ILE A 1 324 ? -14.59125 6.75446 -22.06880 0.472 6.32107 306 ILE A N 1
ATOM 2350 C CA A ILE A 1 324 ? -15.39942 7.94816 -22.23957 0.528 5.53497 306 ILE A CA 1
ATOM 2351 C CA B ILE A 1 324 ? -15.41311 7.94695 -22.26788 0.472 6.11286 306 ILE A CA 1
ATOM 2352 C C A ILE A 1 324 ? -14.80965 9.07503 -21.41266 0.528 5.37740 306 ILE A C 1
ATOM 2353 C C B ILE A 1 324 ? -14.82706 9.06793 -21.42311 0.472 5.69756 306 ILE A C 1
ATOM 2354 O O A ILE A 1 324 ? -14.52407 8.88378 -20.22496 0.528 5.60634 306 ILE A O 1
ATOM 2355 O O B ILE A 1 324 ? -14.54890 8.86379 -20.23561 0.472 5.95492 306 ILE A O 1
ATOM 2364 N N . MET A 1 325 ? -14.61801 10.23844 -22.03368 1.000 5.31238 307 MET A N 1
ATOM 2365 C CA . MET A 1 325 ? -14.09717 11.40033 -21.32816 1.000 5.04000 307 MET A CA 1
ATOM 2366 C C . MET A 1 325 ? -15.07782 12.55822 -21.43402 1.000 4.98402 307 MET A C 1
ATOM 2367 O O . MET A 1 325 ? -15.89144 12.63221 -22.36674 1.000 6.03396 307 MET A O 1
ATOM 2372 N N A ILE A 1 326 ? -14.98121 13.47819 -20.48816 0.632 5.09717 308 ILE A N 1
ATOM 2373 N N B ILE A 1 326 ? -15.03727 13.46257 -20.44582 0.368 5.23494 308 ILE A N 1
ATOM 2374 C CA A ILE A 1 326 ? -15.70630 14.73463 -20.63464 0.632 5.32039 308 ILE A CA 1
ATOM 2375 C CA B ILE A 1 326 ? -15.77009 14.73649 -20.49220 0.368 5.62827 308 ILE A CA 1
ATOM 2376 C C A ILE A 1 326 ? -14.81994 15.81201 -20.02477 0.632 4.94373 308 ILE A C 1
ATOM 2377 C C B ILE A 1 326 ? -14.80634 15.81625 -20.00986 0.368 5.17654 308 ILE A C 1
ATOM 2378 O O A ILE A 1 326 ? -14.03224 15.53331 -19.11004 0.632 4.80770 308 ILE A O 1
ATOM 2379 O O B ILE A 1 326 ? -13.97812 15.55786 -19.12983 0.368 5.12590 308 ILE A O 1
ATOM 2388 N N . GLY A 1 327 ? -14.91931 17.03544 -20.56441 1.000 4.89095 309 GLY A N 1
ATOM 2389 C CA . GLY A 1 327 ? -14.11847 18.16224 -20.11292 1.000 4.78198 309 GLY A CA 1
ATOM 2390 C C . GLY A 1 327 ? -14.99175 19.28939 -19.60471 1.000 3.99646 309 GLY A C 1
ATOM 2391 O O . GLY A 1 327 ? -16.19293 19.35067 -19.87228 1.000 5.04423 309 GLY A O 1
ATOM 2392 N 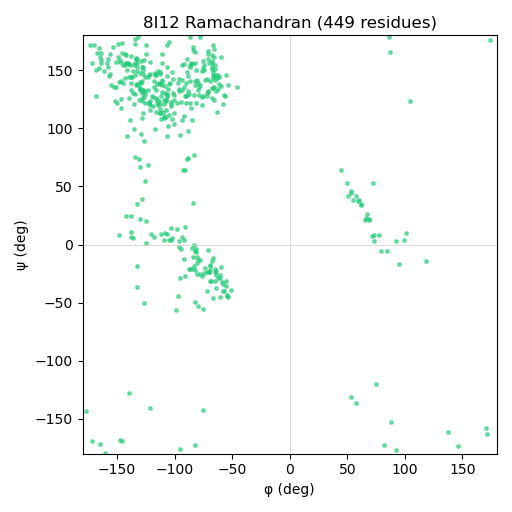N . TRP A 1 328 ? -14.34669 20.21671 -18.89822 1.000 4.00138 310 TRP A N 1
ATOM 2393 C CA . TRP A 1 328 ? -14.93996 21.51107 -18.55606 1.000 4.47925 310 TRP A CA 1
ATOM 2394 C C . TRP A 1 328 ? -14.77729 22.43500 -19.77383 1.000 4.50537 310 TRP A C 1
ATOM 2395 O O . TRP A 1 328 ? -13.65812 22.66386 -20.25298 1.000 5.02916 310 TRP A O 1
ATOM 2406 N N . MET A 1 329 ? -15.89077 22.94890 -20.29808 1.000 4.55060 311 MET A N 1
ATOM 2407 C CA . MET A 1 329 ? -15.86260 23.71514 -21.55094 1.000 4.36829 311 MET A CA 1
ATOM 2408 C C . MET A 1 329 ? -15.66454 25.20794 -21.27255 1.000 4.35277 311 MET A C 1
ATOM 2409 O O . MET A 1 329 ? -16.52242 26.05042 -21.51783 1.000 4.86777 311 MET A O 1
ATOM 2414 N N . ASN A 1 330 ? -14.50463 25.54896 -20.69997 1.000 4.41965 312 ASN A N 1
ATOM 2415 C CA . ASN A 1 330 ? -14.15397 26.93412 -20.40755 1.000 4.51303 312 ASN A CA 1
ATOM 2416 C C . ASN A 1 330 ? -12.64162 26.98017 -20.24475 1.000 4.01194 312 ASN A C 1
ATOM 2417 O O . ASN A 1 330 ? -11.95736 25.96265 -20.41284 1.000 4.53516 312 ASN A O 1
ATOM 2422 N N . ASN A 1 331 ? -12.11923 28.16986 -19.95033 1.000 4.16813 313 ASN A N 1
ATOM 2423 C CA . ASN A 1 331 ? -10.68610 28.40860 -19.87888 1.000 4.51639 313 ASN A CA 1
ATOM 2424 C C . ASN A 1 331 ? -10.42943 29.27502 -18.66029 1.000 4.50527 313 ASN A C 1
ATOM 2425 O O . ASN A 1 331 ? -11.11768 30.28491 -18.46265 1.000 5.27528 313 ASN A O 1
ATOM 2430 N N . TRP A 1 332 ? -9.43636 28.90617 -17.85189 1.000 5.00962 314 TRP A N 1
ATOM 2431 C CA . TRP A 1 332 ? -9.12151 29.73409 -16.68440 1.000 4.71787 314 TRP A CA 1
ATOM 2432 C C . TRP A 1 332 ? -8.72937 31.16374 -17.03765 1.000 5.28350 314 TRP A C 1
ATOM 2433 O O . TRP A 1 332 ? -8.78929 32.03480 -16.17333 1.000 7.23899 314 TRP A O 1
ATOM 2444 N N . ASP A 1 333 ? -8.32814 31.43417 -18.28631 1.000 5.15758 315 ASP A N 1
ATOM 2445 C CA . ASP A 1 333 ? -8.00754 32.82353 -18.66121 1.000 5.68099 315 ASP A CA 1
ATOM 2446 C C . ASP A 1 333 ? -9.17601 33.77678 -18.38318 1.000 6.01179 315 ASP A C 1
ATOM 2447 O O . ASP A 1 333 ? -8.97609 34.96332 -18.05812 1.000 6.85681 315 ASP A O 1
ATOM 2452 N N . TYR A 1 334 ? -10.41873 33.30082 -18.56823 1.000 5.01372 316 TYR A N 1
ATOM 2453 C CA . TYR A 1 334 ? -11.56678 34.20397 -18.58887 1.000 5.77918 316 TYR A CA 1
ATOM 2454 C C . TYR A 1 334 ? -12.83320 33.55290 -18.05431 1.000 5.44488 316 TYR A C 1
ATOM 2455 O O . TYR A 1 334 ? -13.90469 34.17872 -18.13728 1.000 5.75563 316 TYR A O 1
ATOM 2464 N N . ALA A 1 335 ? -12.78919 32.35824 -17.48474 1.000 5.86470 317 ALA A N 1
ATOM 2465 C CA . ALA A 1 335 ? -14.04944 31.68710 -17.10756 1.000 6.15729 317 ALA A CA 1
ATOM 2466 C C . ALA A 1 335 ? -14.89577 32.56688 -16.21319 1.000 6.82986 317 ALA A C 1
ATOM 2467 O O . ALA A 1 335 ? -16.12262 32.62516 -16.36253 1.000 7.06115 317 ALA A O 1
ATOM 2469 N N . ARG A 1 336 ? -14.25989 33.22327 -15.23077 1.000 7.58533 318 ARG A N 1
ATOM 2470 C CA . ARG A 1 336 ? -14.98977 34.07323 -14.29173 1.000 9.71829 318 ARG A CA 1
ATOM 2471 C C . ARG A 1 336 ? -15.82975 35.14671 -14.95088 1.000 8.64434 318 ARG A C 1
ATOM 2472 O O . ARG A 1 336 ? -16.88286 35.50975 -14.42554 1.000 10.45448 318 ARG A O 1
ATOM 2480 N N . GLU A 1 337 ? -15.39219 35.65222 -16.10579 1.000 7.53118 319 GLU A N 1
ATOM 2481 C CA . GLU A 1 337 ? -16.06753 36.75252 -16.77358 1.000 7.85912 319 GLU A CA 1
ATOM 2482 C C . GLU A 1 337 ? -17.03834 36.28715 -17.84815 1.000 7.51572 319 GLU A C 1
ATOM 2483 O O . GLU A 1 337 ? -17.68397 37.12087 -18.48501 1.000 8.32702 319 GLU A O 1
ATOM 2489 N N . THR A 1 338 ? -17.15512 34.98538 -18.10676 1.000 7.48391 320 THR A N 1
ATOM 2490 C CA . THR A 1 338 ? -18.05692 34.56647 -19.15941 1.000 7.81135 320 THR A CA 1
ATOM 2491 C C . THR A 1 338 ? -19.49082 34.96919 -18.80439 1.000 7.41981 320 THR A C 1
ATOM 2492 O O . THR A 1 338 ? -19.92750 34.80731 -17.63515 1.000 7.93893 320 THR A O 1
ATOM 2496 N N . PRO A 1 339 ? -20.23603 35.54620 -19.73798 1.000 8.03628 321 PRO A N 1
ATOM 2497 C CA . PRO A 1 339 ? -21.3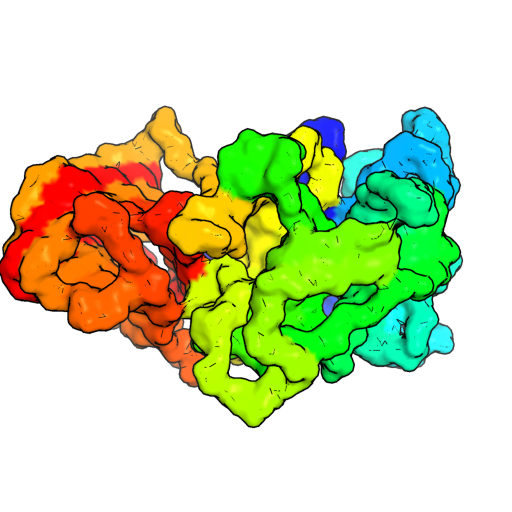9409 36.38804 -19.34284 1.000 8.43325 321 PRO A CA 1
ATOM 2498 C C . PRO A 1 339 ? -22.70287 35.60682 -19.27307 1.000 9.04683 321 PRO A C 1
ATOM 2499 O O . PRO A 1 339 ? -23.64866 35.90250 -19.97908 1.000 10.64695 321 PRO A O 1
ATOM 2503 N N . THR A 1 340 ? -22.77470 34.64675 -18.35747 1.000 8.00116 322 THR A N 1
ATOM 2504 C CA . THR A 1 340 ? -23.90491 33.72071 -18.30614 1.000 8.30498 322 THR A CA 1
ATOM 2505 C C . THR A 1 340 ? -24.80159 33.90487 -17.08015 1.000 9.22285 322 THR A C 1
ATOM 2506 O O . THR A 1 340 ? -25.65944 33.06517 -16.84845 1.000 10.78925 322 THR A O 1
ATOM 2510 N N . GLY A 1 341 ? -24.62051 34.96272 -16.29170 1.000 9.99198 323 GLY A N 1
ATOM 2511 C CA . GLY A 1 341 ? -25.60528 35.31583 -15.27807 1.000 10.02796 323 GLY A CA 1
ATOM 2512 C C . GLY A 1 341 ? -25.56792 34.40589 -14.05812 1.000 10.06387 323 GLY A C 1
ATOM 2513 O O . GLY A 1 341 ? -24.56464 34.33995 -13.35093 1.000 11.21224 323 GLY A O 1
ATOM 2514 N N . GLY A 1 342 ? -26.67999 33.73226 -13.77993 1.000 9.43947 324 GLY A N 1
ATOM 2515 C CA . GLY A 1 342 ? -26.80347 33.02098 -12.51219 1.000 9.11015 324 GLY A CA 1
ATOM 2516 C C . GLY A 1 342 ? -26.06978 31.70182 -12.44211 1.000 8.42377 324 GLY A C 1
ATOM 2517 O O . GLY A 1 342 ? -25.96643 31.14624 -11.35250 1.000 8.92274 324 GLY A O 1
ATOM 2518 N N . TRP A 1 343 ? -25.61587 31.15907 -13.56700 1.000 7.84720 325 TRP A N 1
ATOM 2519 C CA . TRP A 1 343 ? -24.79637 29.94247 -13.58636 1.000 6.91612 325 TRP A CA 1
ATOM 2520 C C . TRP A 1 343 ? -23.50761 30.31415 -14.30254 1.000 6.76850 325 TRP A C 1
ATOM 2521 O O . TRP A 1 343 ? -23.45614 31.27721 -15.08004 1.000 7.55998 325 TRP A O 1
ATOM 2532 N N A ARG A 1 344 ? -22.47496 29.52073 -14.07292 0.695 5.87872 326 ARG A N 1
ATOM 2533 N N B ARG A 1 344 ? -22.45637 29.54303 -14.04454 0.305 6.72111 326 ARG A N 1
ATOM 2534 C CA A ARG A 1 344 ? -21.20633 29.73948 -14.76918 0.695 5.32623 326 ARG A CA 1
ATOM 2535 C CA B ARG A 1 344 ? -21.17994 29.72962 -14.73147 0.305 6.75739 326 ARG A CA 1
ATOM 2536 C C A ARG A 1 344 ? -20.67170 28.37744 -15.15577 0.695 4.86584 326 ARG A C 1
ATOM 2537 C C B ARG A 1 344 ? -20.67119 28.36604 -15.16201 0.305 5.83872 326 ARG A C 1
ATOM 2538 O O A ARG A 1 344 ? -20.50893 27.49834 -14.30095 0.695 5.41248 326 ARG A O 1
ATOM 2539 O O B ARG A 1 344 ? -20.53177 27.45867 -14.33396 0.305 6.30735 326 ARG A O 1
ATOM 2554 N N . SER A 1 345 ? -20.41779 28.24268 -16.46789 1.000 4.94580 327 SER A N 1
ATOM 2555 C CA . SER A 1 345 ? -19.78930 27.11745 -17.17739 1.000 4.98209 327 SER A CA 1
ATOM 2556 C C . SER A 1 345 ? -20.68230 25.92440 -17.44864 1.000 5.00519 327 SER A C 1
ATOM 2557 O O . SER A 1 345 ? -21.61706 25.56742 -16.69789 1.000 5.43624 327 SER A O 1
ATOM 2560 N N . ALA A 1 346 ? -20.31042 25.26548 -18.53422 1.000 5.09885 328 ALA A N 1
ATOM 2561 C CA . ALA A 1 346 ? -20.89990 24.01484 -18.97245 1.000 5.22707 328 ALA A CA 1
ATOM 2562 C C . ALA A 1 346 ? -19.79921 22.96389 -19.14134 1.000 5.06438 328 ALA A C 1
ATOM 2563 O O . ALA A 1 346 ? -18.61032 23.28593 -19.25490 1.000 4.92472 328 ALA A O 1
ATOM 2565 N N . MET A 1 347 ? -20.21282 21.69862 -19.20750 1.000 5.36046 329 MET A N 1
ATOM 2566 C CA . MET A 1 347 ? -19.32486 20.62734 -19.64067 1.000 5.17964 329 MET A CA 1
ATOM 2567 C C . MET A 1 347 ? -19.33852 20.50411 -21.16267 1.000 4.95318 329 MET A C 1
ATOM 2568 O O . MET A 1 347 ? -20.30333 20.89949 -21.84782 1.000 6.01225 329 MET A O 1
ATOM 2573 N N . SER A 1 348 ? -18.25104 19.94652 -21.69942 1.000 5.26224 330 SER A N 1
ATOM 2574 C CA . SER A 1 348 ? -18.21561 19.57630 -23.11814 1.000 5.51513 330 SER A CA 1
ATOM 2575 C C . SER A 1 348 ? -19.20642 18.44096 -23.39590 1.000 5.63294 330 SER A C 1
ATOM 2576 O O . SER A 1 348 ? -19.73153 17.79034 -22.48907 1.000 5.52974 330 SER A O 1
ATOM 2579 N N . LEU A 1 349 ? -19.38230 18.13127 -24.68097 1.000 5.81179 331 LEU A N 1
ATOM 2580 C CA . LEU A 1 349 ? -19.97342 16.82300 -24.98933 1.000 6.34567 331 LEU A CA 1
ATOM 2581 C C . LEU A 1 349 ? -19.05525 15.71744 -24.48828 1.000 6.45757 331 LEU A C 1
ATOM 2582 O O . LEU A 1 349 ? -17.82894 15.84020 -24.53054 1.000 6.21332 331 LEU A O 1
ATOM 2587 N N . PRO A 1 350 ? -19.60679 14.60496 -24.03111 1.000 6.80676 332 PRO A N 1
ATOM 2588 C CA . PRO A 1 350 ? -18.74692 13.44342 -23.73204 1.000 7.20356 332 PRO A CA 1
ATOM 2589 C C . PRO A 1 350 ? -18.16873 12.88822 -25.02424 1.000 6.40784 332 PRO A C 1
ATOM 2590 O O . PRO A 1 350 ? -18.79194 12.99990 -26.08691 1.000 7.55494 332 PRO A O 1
ATOM 2594 N N . ARG A 1 351 ? -16.99782 12.25600 -24.92272 1.000 5.99591 333 ARG A N 1
ATOM 2595 C CA . ARG A 1 351 ? -16.29826 11.74033 -26.08284 1.000 6.43751 333 ARG A CA 1
ATOM 2596 C C . ARG A 1 351 ? -15.94186 10.29572 -25.85482 1.000 6.93523 333 ARG A C 1
ATOM 2597 O O . ARG A 1 351 ? -15.45622 9.93024 -24.77187 1.000 8.27483 333 ARG A O 1
ATOM 2605 N N . GLU A 1 352 ? -16.06714 9.49333 -26.91049 1.000 7.07913 334 GLU A N 1
ATOM 2606 C CA . GLU A 1 352 ? -15.46105 8.17895 -26.89528 1.000 9.20012 334 GLU A CA 1
ATOM 2607 C C . GLU A 1 352 ? -14.05025 8.29905 -27.45164 1.000 8.29314 334 GLU A C 1
ATOM 2608 O O . GLU A 1 352 ? -13.84044 8.86795 -28.52114 1.000 9.01383 334 GLU A O 1
ATOM 2614 N N . VAL A 1 353 ? -13.09130 7.79548 -26.70872 1.000 7.97680 335 VAL A N 1
ATOM 2615 C CA . VAL A 1 353 ? -11.68560 7.97327 -27.00678 1.000 8.58735 335 VAL A CA 1
ATOM 2616 C C . VAL A 1 353 ? -11.09109 6.61719 -27.36399 1.000 8.08691 335 VAL A C 1
ATOM 2617 O O . VAL A 1 353 ? -11.35453 5.59913 -26.70518 1.000 9.22594 335 VAL A O 1
ATOM 2621 N N . SER A 1 354 ? -10.24208 6.60872 -28.38249 1.000 7.68177 336 SER A N 1
ATOM 2622 C CA . SER A 1 354 ? -9.65082 5.37363 -28.87966 1.000 8.36415 336 SER A CA 1
ATOM 2623 C C . SER A 1 354 ? -8.26800 5.68030 -29.43870 1.000 8.69659 336 SER A C 1
ATOM 2624 O O . SER A 1 354 ? -7.87343 6.84288 -29.53073 1.000 8.70271 336 SER A O 1
ATOM 2627 N N . LEU A 1 355 ? -7.52178 4.65410 -29.80198 1.000 10.12860 337 LEU A N 1
ATOM 2628 C CA . LEU A 1 355 ? -6.23668 4.84375 -30.46373 1.000 10.94961 337 LEU A CA 1
ATOM 2629 C C . LEU A 1 355 ? -6.27859 4.35672 -31.89959 1.000 12.01294 337 LEU A C 1
ATOM 2630 O O . LEU A 1 355 ? -6.94080 3.37014 -32.22325 1.000 12.05499 337 LEU A O 1
ATOM 2635 N N . THR A 1 356 ? -5.52261 5.04248 -32.74761 1.000 13.69493 338 THR A N 1
ATOM 2636 C CA . THR A 1 356 ? -5.47343 4.72203 -34.15089 1.000 16.33893 338 THR A CA 1
ATOM 2637 C C . THR A 1 356 ? -4.04555 4.94177 -34.60855 1.000 18.90974 338 THR A C 1
ATOM 2638 O O . THR A 1 356 ? -3.28958 5.72050 -34.03385 1.000 19.44978 338 THR A O 1
ATOM 2642 N N . ARG A 1 357 ? -3.67353 4.24545 -35.65850 1.000 22.17599 339 ARG A N 1
ATOM 2643 C CA . ARG A 1 357 ? -2.37845 4.42433 -36.26661 1.000 25.91341 339 ARG A CA 1
ATOM 2644 C C . ARG A 1 357 ? -2.66097 4.95699 -37.66007 1.000 29.16990 339 ARG A C 1
ATOM 2645 O O . ARG A 1 357 ? -3.37731 4.31623 -38.44387 1.000 29.94145 339 ARG A O 1
ATOM 2653 N N . VAL A 1 358 ? -2.13051 6.11636 -37.97322 1.000 31.59318 340 VAL A N 1
ATOM 2654 C CA . VAL A 1 358 ? -2.02303 6.43904 -39.38871 1.000 35.03277 340 VAL A CA 1
ATOM 2655 C C . VAL A 1 358 ? -0.59176 6.83429 -39.73260 1.000 37.49467 340 VAL A C 1
ATOM 2656 O O . VAL A 1 358 ? 0.05389 7.60024 -38.99916 1.000 37.71540 340 VAL A O 1
ATOM 2660 N N . ASP A 1 359 ? -0.08869 6.24317 -40.82167 1.000 39.36026 341 ASP A N 1
ATOM 2661 C CA . ASP A 1 359 ? 1.30555 6.36318 -41.23369 1.000 40.74062 341 ASP A CA 1
ATOM 2662 C C . ASP A 1 359 ? 2.24665 6.04353 -40.07407 1.000 38.71505 341 ASP A C 1
ATOM 2663 O O . ASP A 1 359 ? 3.23039 6.74214 -39.81942 1.000 38.71158 341 ASP A O 1
ATOM 2668 N N . GLY A 1 360 ? 1.89828 4.99388 -39.32725 1.000 36.60033 342 GLY A N 1
ATOM 2669 C CA . GLY A 1 360 ? 2.79174 4.39286 -38.35635 1.000 34.30166 342 GLY A CA 1
ATOM 2670 C C . GLY A 1 360 ? 2.84284 5.02021 -36.97784 1.000 32.25362 342 GLY A C 1
ATOM 2671 O O . GLY A 1 360 ? 3.49500 4.45095 -36.09125 1.000 32.14188 342 GLY A O 1
ATOM 2672 N N . LYS A 1 361 ? 2.17358 6.14761 -36.74111 1.000 29.84570 343 LYS A N 1
ATOM 2673 C CA . LYS A 1 361 ? 2.22598 6.81619 -35.44623 1.000 28.31393 343 LYS A CA 1
ATOM 2674 C C . LYS A 1 361 ? 0.90877 6.61235 -34.71841 1.000 24.39482 343 LYS A C 1
ATOM 2675 O O . LYS A 1 361 ? -0.14845 6.91831 -35.26608 1.000 24.60317 343 LYS A O 1
ATOM 2681 N N . VAL A 1 362 ? 0.97165 6.11701 -33.48109 1.000 21.16822 344 VAL A N 1
ATOM 2682 C CA . VAL A 1 362 ? -0.23725 5.90378 -32.69191 1.000 18.47514 344 VAL A CA 1
ATOM 2683 C C . VAL A 1 362 ? -0.68128 7.23332 -32.11383 1.000 18.24998 344 VAL A C 1
ATOM 2684 O O . VAL A 1 362 ? 0.08470 7.89978 -31.40452 1.000 19.91982 344 VAL A O 1
ATOM 2688 N N . MET A 1 363 ? -1.95467 7.56945 -32.32314 1.000 16.22345 345 MET A N 1
ATOM 2689 C CA . MET A 1 363 ? -2.50292 8.82418 -31.83003 1.000 16.97104 345 MET A CA 1
ATOM 2690 C C . MET A 1 363 ? -3.93535 8.61320 -31.36808 1.000 14.32337 345 MET A C 1
ATOM 2691 O O . MET A 1 363 ? -4.60039 7.62214 -31.70896 1.000 13.97087 345 MET A O 1
ATOM 2696 N N . LEU A 1 364 ? -4.39897 9.57500 -30.60653 1.000 13.11130 346 LEU A N 1
ATOM 2697 C CA . LEU A 1 364 ? -5.73577 9.50011 -30.04750 1.000 11.80446 346 LEU A CA 1
ATOM 2698 C C . LEU A 1 364 ? -6.78358 9.89138 -31.09189 1.000 11.45473 346 LEU A C 1
ATOM 2699 O O . LEU A 1 364 ? -6.57151 10.81430 -31.88083 1.000 13.66828 346 LEU A O 1
ATOM 2704 N N . ARG A 1 365 ? -7.88841 9.16290 -31.11411 1.000 9.60444 347 ARG A N 1
ATOM 2705 C CA . ARG A 1 365 ? -9.07923 9.52050 -31.87040 1.000 9.27073 347 ARG A CA 1
ATOM 2706 C C . ARG A 1 365 ? -10.19024 9.78455 -30.87391 1.000 7.68710 347 ARG A C 1
ATOM 2707 O O . ARG A 1 365 ? -10.31833 9.06388 -29.87723 1.000 8.60195 347 ARG A O 1
ATOM 2715 N N . GLN A 1 366 ? -10.98473 10.82783 -31.11131 1.000 7.22707 348 GLN A N 1
ATOM 2716 C CA . GLN A 1 366 ? -12.00490 11.22924 -30.14487 1.000 6.58334 348 GLN A CA 1
ATOM 2717 C C . GLN A 1 366 ? -13.25955 11.61702 -30.90569 1.000 7.04087 348 GLN A C 1
ATOM 2718 O O . GLN A 1 366 ? -13.21009 12.48251 -31.78532 1.000 7.98370 348 GLN A O 1
ATOM 2724 N N . GLN A 1 367 ? -14.38756 11.00996 -30.54663 1.000 7.39856 349 GLN A N 1
ATOM 2725 C CA . GLN A 1 367 ? -15.64299 11.32608 -31.22890 1.000 8.70847 349 GLN A CA 1
ATOM 2726 C C . GLN A 1 367 ? -16.72431 11.58303 -30.19776 1.000 8.24208 349 GLN A C 1
ATOM 2727 O O . GLN A 1 367 ? -16.87251 10.82791 -29.23038 1.000 8.08875 349 GLN A O 1
ATOM 2733 N N . ALA A 1 368 ? -17.52865 12.60890 -30.42389 1.000 7.99539 350 ALA A N 1
ATOM 2734 C CA . ALA A 1 368 ? -18.58770 12.93151 -29.47687 1.000 8.13206 350 ALA A CA 1
ATOM 2735 C C . ALA A 1 368 ? -19.60431 11.79807 -29.40617 1.000 7.89662 350 ALA A C 1
ATOM 2736 O O . ALA A 1 368 ? -19.95360 11.15884 -30.41289 1.000 9.34739 350 ALA A O 1
ATOM 2738 N N . ILE A 1 369 ? -20.15307 11.59844 -28.20803 1.000 8.68494 351 ILE A N 1
ATOM 2739 C CA . ILE A 1 369 ? -21.37898 10.82239 -28.05340 1.000 10.47277 351 ILE A CA 1
ATOM 2740 C C . ILE A 1 369 ? -22.52459 11.72595 -28.51282 1.000 11.69669 351 ILE A C 1
ATOM 2741 O O . ILE A 1 369 ? -22.69048 12.83581 -27.99125 1.000 13.09986 351 ILE A O 1
ATOM 2746 N N . ASP A 1 370 ? -23.25354 11.30487 -29.53018 1.000 13.84901 352 ASP A N 1
ATOM 2747 C CA . ASP A 1 370 ? -24.05459 12.27736 -30.26699 1.000 16.06519 352 ASP A CA 1
ATOM 2748 C C . ASP A 1 370 ? -25.39017 12.55284 -29.57989 1.000 17.73564 352 ASP A C 1
ATOM 2749 O O . ASP A 1 370 ? -26.15261 11.61071 -29.29420 1.000 17.48619 352 ASP A O 1
ATOM 2754 N N . PRO A 1 371 ? -25.72682 13.81951 -29.35078 1.000 19.88421 353 PRO A N 1
ATOM 2755 C CA . PRO A 1 371 ? -26.97722 14.18520 -28.68142 1.000 21.51594 353 PRO A CA 1
ATOM 2756 C C . PRO A 1 371 ? -28.12438 14.48246 -29.63104 1.000 22.78579 353 PRO A C 1
ATOM 2757 O O . PRO A 1 371 ? -29.16218 14.92579 -29.16028 1.000 22.15488 353 PRO A O 1
ATOM 2761 N N . LEU A 1 372 ? -27.97860 14.28210 -30.94181 1.000 24.04648 354 LEU A N 1
ATOM 2762 C CA . LEU A 1 372 ? -28.97758 14.72110 -31.92001 1.000 26.22357 354 LEU A CA 1
ATOM 2763 C C . LEU A 1 372 ? -29.31285 13.58663 -32.87867 1.000 29.67033 354 LEU A C 1
ATOM 2764 O O . LEU A 1 372 ? -28.93464 13.63333 -34.05585 1.000 29.27244 354 LEU A O 1
ATOM 2769 N N . PRO A 1 373 ? -30.06735 12.57924 -32.41819 1.000 33.27748 355 PRO A N 1
ATOM 2770 C CA . PRO A 1 373 ? -30.42905 11.44690 -33.29324 1.000 35.63693 355 PRO A CA 1
ATOM 2771 C C . PRO A 1 373 ? -31.34571 11.83657 -34.44686 1.000 37.97501 355 PRO A C 1
ATOM 2772 O O . PRO A 1 373 ? -32.03290 12.86677 -34.43763 1.000 37.52813 355 PRO A O 1
ATOM 2776 N N . GLU A 1 374 ? -31.36827 10.94301 -35.44872 1.000 40.52943 356 GLU A N 1
ATOM 2777 C CA . GLU A 1 374 ? -32.10336 11.19653 -36.68750 1.000 43.02866 356 GLU A CA 1
ATOM 2778 C C . GLU A 1 374 ? -33.61258 11.23938 -36.46053 1.000 44.04884 356 GLU A C 1
ATOM 2779 O O . GLU A 1 374 ? -34.29021 12.14617 -36.96271 1.000 43.80539 356 GLU A O 1
ATOM 2785 N N . ARG A 1 375 ? -34.15373 10.27229 -35.70472 1.000 45.14867 357 ARG A N 1
ATOM 2786 C CA . ARG A 1 375 ? -35.60675 10.12869 -35.57424 1.000 46.42666 357 ARG A CA 1
ATOM 2787 C C . ARG A 1 375 ? -36.25367 11.39993 -35.02851 1.000 46.10480 357 ARG A C 1
ATOM 2788 O O . ARG A 1 375 ? -37.31692 11.81967 -35.50152 1.000 46.07493 357 ARG A O 1
ATOM 2796 N N . GLU A 1 376 ? -35.60817 12.03742 -34.05187 1.000 45.86932 358 GLU A N 1
ATOM 2797 C CA . GLU A 1 376 ? -36.18481 13.13568 -33.29083 1.000 45.39508 358 GLU A CA 1
ATOM 2798 C C . GLU A 1 376 ? -35.96813 14.50052 -33.91957 1.000 43.54621 358 GLU A C 1
ATOM 2799 O O . GLU A 1 376 ? -36.71283 15.43844 -33.58611 1.000 44.12395 358 GLU A O 1
ATOM 2805 N N . THR A 1 377 ? -34.97236 14.63791 -34.80127 1.000 40.82403 359 THR A N 1
ATOM 2806 C CA . THR A 1 377 ? -34.52254 15.92264 -35.31990 1.000 38.05719 359 THR A CA 1
ATOM 2807 C C . THR A 1 377 ? -34.95748 16.11135 -36.77088 1.000 35.26278 359 THR A C 1
ATOM 2808 O O . THR A 1 377 ? -35.17172 15.14220 -37.51210 1.000 35.13037 359 THR A O 1
ATOM 2812 N N . GLY A 1 378 ? -35.10980 17.37508 -37.16165 1.000 32.56254 360 GLY A N 1
ATOM 2813 C CA . GLY A 1 378 ? -35.31949 17.71553 -38.55514 1.000 29.65999 360 GLY A CA 1
ATOM 2814 C C . GLY A 1 378 ? -33.96265 17.86493 -39.22580 1.000 26.94123 360 GLY A C 1
ATOM 2815 O O . GLY A 1 378 ? -32.96468 18.20602 -38.58308 1.000 27.28741 360 GLY A O 1
ATOM 2816 N N . HIS A 1 379 ? -33.93483 17.62256 -40.52885 1.000 24.59733 361 HIS A N 1
ATOM 2817 C CA . HIS A 1 379 ? -32.68753 17.46446 -41.24698 1.000 23.17891 361 HIS A CA 1
ATOM 2818 C C . HIS A 1 379 ? -32.76916 18.18731 -42.57665 1.000 21.82543 361 HIS A C 1
ATOM 2819 O O . HIS A 1 379 ? -33.79648 18.13926 -43.25971 1.000 22.43995 361 HIS A O 1
ATOM 2826 N N . VAL A 1 380 ? -31.68217 18.85766 -42.94797 1.000 20.06516 362 VAL A N 1
ATOM 2827 C CA . VAL A 1 380 ? -31.56447 19.52342 -44.24350 1.000 19.68271 362 VAL A CA 1
ATOM 2828 C C . VAL A 1 380 ? -30.28023 19.05642 -44.90039 1.000 17.90100 362 VAL A C 1
ATOM 2829 O O . VAL A 1 380 ? -29.20572 19.10257 -44.28728 1.000 17.14581 362 VAL A O 1
ATOM 2833 N N . ARG A 1 381 ? -30.37827 18.65238 -46.15323 1.000 17.97901 363 ARG A N 1
ATOM 2834 C CA . ARG A 1 381 ? -29.23357 18.24522 -46.94626 1.000 18.29442 363 ARG A CA 1
ATOM 2835 C C . ARG A 1 381 ? -28.98760 19.27255 -48.04777 1.000 18.90269 363 ARG A C 1
ATOM 2836 O O . ARG A 1 381 ? -29.93412 19.71520 -48.71197 1.000 19.80061 363 ARG A O 1
ATOM 2844 N N . LEU A 1 382 ? -27.71350 19.62624 -48.26388 1.000 19.39552 364 LEU A N 1
ATOM 2845 C CA . LEU A 1 382 ? -27.25298 20.19732 -49.53423 1.000 20.83674 364 LEU A CA 1
ATOM 2846 C C . LEU A 1 382 ? -26.38392 19.15542 -50.22719 1.000 20.69444 364 LEU A C 1
ATOM 2847 O O . LEU A 1 382 ? -25.38352 18.70023 -49.65614 1.000 19.94796 364 LEU A O 1
ATOM 2852 N N . GLY A 1 383 ? -26.80304 18.75556 -51.44782 1.000 21.47829 365 GLY A N 1
ATOM 2853 C CA . GLY A 1 383 ? -26.17078 17.70325 -52.21267 1.000 21.39350 365 GLY A CA 1
ATOM 2854 C C . GLY A 1 383 ? -24.90609 18.18619 -52.87315 1.000 21.49258 365 GLY A C 1
ATOM 2855 O O . GLY A 1 383 ? -24.49192 19.35106 -52.74765 1.000 22.13128 365 GLY A O 1
ATOM 2856 N N . PRO A 1 384 ? -24.24640 17.27832 -53.56915 1.000 21.54710 366 PRO A N 1
ATOM 2857 C CA . PRO A 1 384 ? -22.95901 17.61688 -54.17571 1.000 20.96163 366 PRO A CA 1
ATOM 2858 C C . PRO A 1 384 ? -23.11825 18.73330 -55.18747 1.000 19.45697 366 PRO A C 1
ATOM 2859 O O . PRO A 1 384 ? -24.09091 18.77337 -55.95216 1.000 20.58194 366 PRO A O 1
ATOM 2863 N N . GLN A 1 385 ? -22.17386 19.67178 -55.15756 1.000 18.48605 367 GLN A N 1
ATOM 2864 C CA . GLN A 1 385 ? -22.15965 20.74133 -56.14750 1.000 18.30714 367 GLN A CA 1
ATOM 2865 C C . GLN A 1 385 ? -20.80496 21.41300 -56.12098 1.000 16.86030 367 GLN A C 1
ATOM 2866 O O . GLN A 1 385 ? -20.13554 21.42160 -55.08300 1.000 16.28433 367 GLN A O 1
ATOM 2872 N N . PRO A 1 386 ? -20.41810 22.04388 -57.21948 1.000 16.44802 368 PRO A N 1
ATOM 2873 C CA . PRO A 1 386 ? -19.24026 22.91015 -57.16735 1.000 16.39749 368 PRO A CA 1
ATOM 2874 C C . PRO A 1 386 ? -19.54777 24.11661 -56.29742 1.000 16.51416 368 PRO A C 1
ATOM 2875 O O . PRO A 1 386 ? -20.69990 24.55566 -56.18896 1.000 17.37111 368 PRO A O 1
ATOM 2879 N N . LEU A 1 387 ? -18.50457 24.64793 -55.66576 1.000 15.43465 369 LEU A N 1
ATOM 2880 C CA . LEU A 1 387 ? -18.62974 25.88509 -54.90500 1.000 15.49635 369 LEU A CA 1
ATOM 2881 C C . LEU A 1 387 ? -18.03744 27.04001 -55.69840 1.000 16.05403 369 LEU A C 1
ATOM 2882 O O . LEU A 1 387 ? -16.85746 27.00675 -56.07056 1.000 16.73003 369 LEU A O 1
ATOM 2887 N N . ALA A 1 388 ? -18.85146 28.05881 -55.95633 1.000 16.55690 370 ALA A N 1
ATOM 2888 C CA . ALA A 1 388 ? -18.30569 29.28850 -56.50335 1.000 17.18027 370 ALA A CA 1
ATOM 2889 C C . ALA A 1 388 ? -17.42385 29.98315 -55.46880 1.000 17.54232 370 ALA A C 1
ATOM 2890 O O . ALA A 1 388 ? -17.55081 29.77203 -54.25882 1.000 17.49889 370 ALA A O 1
ATOM 2892 N N . SER A 1 389 ? -16.52571 30.83827 -55.94822 1.000 18.04577 371 SER A N 1
ATOM 2893 C CA . SER A 1 389 ? -15.84089 31.73634 -55.04017 1.000 17.93188 371 SER A CA 1
ATOM 2894 C C . SER A 1 389 ? -16.85586 32.67432 -54.40279 1.000 18.28413 371 SER A C 1
ATOM 2895 O O . SER A 1 389 ? -17.46686 33.49334 -55.08198 1.000 20.73588 371 SER A O 1
ATOM 2898 N N . GLY A 1 390 ? -17.05126 32.55040 -53.10705 1.000 16.86564 372 GLY A N 1
ATOM 2899 C CA . GLY A 1 390 ? -18.02289 33.35672 -52.38483 1.000 16.35553 372 GLY A CA 1
ATOM 2900 C C . GLY A 1 390 ? -18.79571 32.51050 -51.39897 1.000 16.40001 372 GLY A C 1
ATOM 2901 O O . GLY A 1 390 ? -18.37572 31.40912 -51.03548 1.000 15.36759 372 GLY A O 1
ATOM 2902 N N . VAL A 1 391 ? -19.94146 33.03371 -50.96673 1.000 18.36472 373 VAL A N 1
ATOM 2903 C CA . VAL A 1 391 ? -20.72436 32.49652 -49.85861 1.000 20.02955 373 VAL A CA 1
ATOM 2904 C C . VAL A 1 391 ? -21.96073 31.81344 -50.41394 1.000 20.90462 373 VAL A C 1
ATOM 2905 O O . VAL A 1 391 ? -22.69885 32.41127 -51.20734 1.000 22.59064 373 VAL A O 1
ATOM 2909 N N . LEU A 1 392 ? -22.19878 30.56939 -49.99685 1.000 20.95255 374 LEU A N 1
ATOM 2910 C CA . LEU A 1 392 ? -23.41768 29.81527 -50.31952 1.000 21.49480 374 LEU A CA 1
ATOM 2911 C C . LEU A 1 392 ? -24.26156 29.69058 -49.04507 1.000 21.28976 374 LEU A C 1
ATOM 2912 O O . LEU A 1 392 ? -23.86719 29.00552 -48.10248 1.000 20.47610 374 LEU A O 1
ATOM 2917 N N . ASP A 1 393 ? -25.41133 30.36568 -48.99058 1.000 23.08019 375 ASP A N 1
ATOM 2918 C CA . ASP A 1 393 ? -26.22902 30.31454 -47.78045 1.000 25.51754 375 ASP A CA 1
ATOM 2919 C C . ASP A 1 393 ? -26.89487 28.94441 -47.64347 1.000 26.01400 375 ASP A C 1
ATOM 2920 O O . ASP A 1 393 ? -27.27420 28.31278 -48.63432 1.000 27.39133 375 ASP A O 1
ATOM 2925 N N . VAL A 1 394 ? -26.99009 28.45604 -46.41583 1.000 24.59949 376 VAL A N 1
ATOM 2926 C CA . VAL A 1 394 ? -27.64657 27.18353 -46.11627 1.000 24.85556 376 VAL A CA 1
ATOM 2927 C C . VAL A 1 394 ? -29.04054 27.50832 -45.59394 1.000 25.79440 376 VAL A C 1
ATOM 2928 O O . VAL A 1 394 ? -29.15910 28.34146 -44.68527 1.000 25.57428 376 VAL A O 1
ATOM 2932 N N . PRO A 1 395 ? -30.13155 26.89152 -46.15314 1.000 27.05238 377 PRO A N 1
ATOM 2933 C CA . PRO A 1 395 ? -31.50010 27.24544 -45.70325 1.000 27.69525 377 PRO A CA 1
ATOM 2934 C C . PRO A 1 395 ? -31.90481 26.50036 -44.43998 1.000 28.67475 377 PRO A C 1
ATOM 2935 O O . PRO A 1 395 ? -32.68499 25.51617 -44.42311 1.000 28.79422 377 PRO A O 1
ATOM 2939 N N . ALA A 1 396 ? -31.35570 26.99945 -43.34313 1.000 29.02721 378 ALA A N 1
ATOM 2940 C CA . ALA A 1 396 ? -31.55164 26.44710 -42.02016 1.000 29.41113 378 ALA A CA 1
ATOM 2941 C C . ALA A 1 396 ? -30.99478 27.49732 -41.07487 1.000 28.90907 378 ALA A C 1
ATOM 2942 O O . ALA A 1 396 ? -29.89580 28.00191 -41.29673 1.000 29.82628 378 ALA A O 1
ATOM 2944 N N . ALA A 1 397 ? -31.76913 27.90834 -40.09096 1.000 27.92633 379 ALA A N 1
ATOM 2945 C CA . ALA A 1 397 ? -31.19701 28.66078 -38.98877 1.000 27.03028 379 ALA A CA 1
ATOM 2946 C C . ALA A 1 397 ? -30.60820 27.61575 -38.06787 1.000 25.49127 379 ALA A C 1
ATOM 2947 O O . ALA A 1 397 ? -31.19476 26.54988 -37.88864 1.000 26.62922 379 ALA A O 1
ATOM 2949 N N . ALA A 1 398 ? -29.40601 27.88027 -37.55131 1.000 22.74858 380 ALA A N 1
ATOM 2950 C CA . ALA A 1 398 ? -28.63080 26.87310 -36.82411 1.000 21.18985 380 ALA A CA 1
ATOM 2951 C C . ALA A 1 398 ? -28.00289 27.55543 -35.62282 1.000 19.47914 380 ALA A C 1
ATOM 2952 O O . ALA A 1 398 ? -27.08691 28.37896 -35.76380 1.000 20.17035 380 ALA A O 1
ATOM 2954 N N . SER A 1 399 ? -28.52252 27.25435 -34.45186 1.000 17.61153 381 SER A N 1
ATOM 2955 C CA . SER A 1 399 ? -27.80501 27.57148 -33.21631 1.000 16.02889 381 SER A CA 1
ATOM 2956 C C . SER A 1 399 ? -27.75603 26.43099 -32.22629 1.000 12.53738 381 SER A C 1
ATOM 2957 O O . SER A 1 399 ? -26.87371 26.43473 -31.36307 1.000 11.91643 381 SER A O 1
ATOM 2960 N N . VAL A 1 400 ? -28.61790 25.43636 -32.35864 1.000 11.21784 382 VAL A N 1
ATOM 2961 C CA . VAL A 1 400 ? -28.58222 24.21061 -31.58527 1.000 10.61014 382 VAL A CA 1
ATOM 2962 C C . VAL A 1 400 ? -28.65543 23.11989 -32.63737 1.000 10.29597 382 VAL A C 1
ATOM 2963 O O . VAL A 1 400 ? -29.73240 22.78957 -33.12474 1.000 11.65238 382 VAL A O 1
ATOM 2967 N N . ALA A 1 401 ? -27.50433 22.59803 -33.04695 1.000 9.07019 383 ALA A N 1
ATOM 2968 C CA . ALA A 1 401 ? -27.50786 21.80813 -34.26445 1.000 9.42111 383 ALA A CA 1
ATOM 2969 C C . ALA A 1 401 ? -26.23251 20.99863 -34.36945 1.000 9.00046 383 ALA A C 1
ATOM 2970 O O . ALA A 1 401 ? -25.21338 21.29430 -33.71738 1.000 8.95920 383 ALA A O 1
ATOM 2972 N N . ARG A 1 402 ? -26.29510 19.97837 -35.21417 1.000 9.95356 384 ARG A N 1
ATOM 2973 C CA . ARG A 1 402 ? -25.11597 19.23135 -35.62007 1.000 10.40991 384 ARG A CA 1
ATOM 2974 C C . ARG A 1 402 ? -25.00526 19.36714 -37.12494 1.000 10.36754 384 ARG A C 1
ATOM 2975 O O . ARG A 1 402 ? -25.97321 19.10813 -37.84856 1.000 10.87853 384 ARG A O 1
ATOM 2983 N N . ILE A 1 403 ? -23.84000 19.77826 -37.59105 1.000 10.32600 385 ILE A N 1
ATOM 2984 C CA . ILE A 1 403 ? -23.54255 19.97909 -39.00065 1.000 10.65747 385 ILE A CA 1
ATOM 2985 C C . ILE A 1 403 ? -22.51031 18.94873 -39.40015 1.000 10.35028 385 ILE A C 1
ATOM 2986 O O . ILE A 1 403 ? -21.42213 18.90250 -38.82149 1.000 11.91705 385 ILE A O 1
ATOM 2991 N N . ASP A 1 404 ? -22.81206 18.13807 -40.40440 1.000 10.19923 386 ASP A N 1
ATOM 2992 C CA . ASP A 1 404 ? -21.81900 17.26765 -40.98101 1.000 10.56282 386 ASP A CA 1
ATOM 2993 C C . ASP A 1 404 ? -21.55816 17.77667 -42.37693 1.000 10.58161 386 ASP A C 1
ATOM 2994 O O . ASP A 1 404 ? -22.49703 17.94670 -43.16559 1.000 11.84106 386 ASP A O 1
ATOM 2999 N N . VAL A 1 405 ? -20.30380 18.00856 -42.70707 1.000 9.40573 387 VAL A N 1
ATOM 3000 C CA . VAL A 1 405 ? -19.96701 18.50662 -44.03712 1.000 9.42836 387 VAL A CA 1
ATOM 3001 C C . VAL A 1 405 ? -18.74709 17.78418 -44.55547 1.000 9.53988 387 VAL A C 1
ATOM 3002 O O . VAL A 1 405 ? -17.83593 17.43736 -43.79161 1.000 10.05172 387 VAL A O 1
ATOM 3006 N N . GLU A 1 406 ? -18.73555 17.53008 -45.85868 1.000 9.40719 388 GLU A N 1
ATOM 3007 C CA . GLU A 1 406 ? -17.57720 16.95270 -46.50410 1.000 10.28292 388 GLU A CA 1
ATOM 3008 C C . GLU A 1 406 ? -17.24535 17.83371 -47.69187 1.000 10.59295 388 GLU A C 1
ATOM 3009 O O . GLU A 1 406 ? -18.12904 18.14015 -48.50869 1.000 10.80988 388 GLU A O 1
ATOM 3015 N N . LEU A 1 407 ? -16.01120 18.32385 -47.72213 1.000 10.23556 389 LEU A N 1
ATOM 3016 C CA . LEU A 1 407 ? -15.56306 19.32488 -48.68327 1.000 11.16643 389 LEU A CA 1
ATOM 3017 C C . LEU A 1 407 ? -14.36937 18.77255 -49.44688 1.000 11.47137 389 LEU A C 1
ATOM 3018 O O . LEU A 1 407 ? -13.52940 18.06894 -48.88049 1.000 11.29822 389 LEU A O 1
ATOM 3023 N N . GLU A 1 408 ? -14.27748 19.10610 -50.72512 1.000 11.67149 390 GLU A N 1
ATOM 3024 C CA . GLU A 1 408 ? -13.09598 18.75935 -51.49946 1.000 12.76764 390 GLU A CA 1
ATOM 3025 C C . GLU A 1 408 ? -12.47505 20.07728 -51.91415 1.000 12.41892 390 GLU A C 1
ATOM 3026 O O . GLU A 1 408 ? -13.01412 20.75381 -52.81006 1.000 12.80007 390 GLU A O 1
ATOM 3032 N N . PRO A 1 409 ? -11.43695 20.55938 -51.23074 1.000 11.43585 391 PRO A N 1
ATOM 3033 C CA . PRO A 1 409 ? -10.98488 21.94365 -51.50541 1.000 12.45705 391 PRO A CA 1
ATOM 3034 C C . PRO A 1 409 ? -10.43984 22.13296 -52.91178 1.000 13.05065 391 PRO A C 1
ATOM 3035 O O . PRO A 1 409 ? -10.54219 23.24413 -53.46969 1.000 13.10355 391 PRO A O 1
ATOM 3039 N N . GLY A 1 410 ? -9.83664 21.09604 -53.48019 1.000 13.98779 392 GLY A N 1
ATOM 3040 C CA . GLY A 1 410 ? -9.31688 21.24544 -54.83373 1.000 14.06197 392 GLY A CA 1
ATOM 3041 C C . GLY A 1 410 ? -8.31577 22.37534 -54.93648 1.000 14.57611 392 GLY A C 1
ATOM 3042 O O . GLY A 1 410 ? -7.46371 22.58426 -54.06272 1.000 15.67883 392 GLY A O 1
ATOM 3043 N N . ALA A 1 411 ? -8.45632 23.16624 -56.01183 1.000 14.02333 393 ALA A N 1
ATOM 3044 C CA . ALA A 1 411 ? -7.55382 24.28143 -56.27859 1.000 14.27935 393 ALA A CA 1
ATOM 3045 C C . ALA A 1 411 ? -7.91885 25.55869 -55.52045 1.000 14.04665 393 ALA A C 1
ATOM 3046 O O . ALA A 1 411 ? -7.22832 26.57522 -55.69811 1.000 15.17722 393 ALA A O 1
ATOM 3048 N N . ALA A 1 412 ? -8.99108 25.57235 -54.71806 1.000 13.22500 394 ALA A N 1
ATOM 3049 C CA . ALA A 1 412 ? -9.35811 26.80122 -54.02804 1.000 13.02050 394 ALA A CA 1
ATOM 3050 C C . ALA A 1 412 ? -8.31148 27.17335 -52.98411 1.000 12.53490 394 ALA A C 1
ATOM 3051 O O . ALA A 1 412 ? -7.59262 26.30974 -52.44413 1.000 13.70178 394 ALA A O 1
ATOM 3053 N N . ALA A 1 413 ? -8.26820 28.46978 -52.64563 1.000 12.70217 395 ALA A N 1
ATOM 3054 C CA . ALA A 1 413 ? -7.36814 28.95988 -51.60325 1.000 12.69624 395 ALA A CA 1
ATOM 3055 C C . ALA A 1 413 ? -7.89790 28.67089 -50.20326 1.000 12.03698 395 ALA A C 1
ATOM 3056 O O . ALA A 1 413 ? -7.10909 28.54080 -49.26135 1.000 12.94095 395 ALA A O 1
ATOM 3058 N N . GLY A 1 414 ? -9.20278 28.52424 -50.05837 1.000 11.13321 396 GLY A N 1
ATOM 3059 C CA . GLY A 1 414 ? -9.79424 28.32903 -48.74183 1.000 11.17310 396 GLY A CA 1
ATOM 3060 C C . GLY A 1 414 ? -11.21976 27.85276 -48.91976 1.000 10.75043 396 GLY A C 1
ATOM 3061 O O . GLY A 1 414 ? -11.87204 28.15126 -49.92133 1.000 11.72855 396 GLY A O 1
ATOM 3062 N N . VAL A 1 415 ? -11.71514 27.08909 -47.94901 1.000 9.73309 397 VAL A N 1
ATOM 3063 C CA . VAL A 1 415 ? -13.11684 26.68791 -47.92735 1.000 10.23893 397 VAL A CA 1
ATOM 3064 C C . VAL A 1 415 ? -13.52222 26.58263 -46.46697 1.000 9.27740 397 VAL A C 1
ATOM 3065 O O . VAL A 1 415 ? -12.68987 26.32366 -45.58992 1.000 9.81251 397 VAL A O 1
ATOM 3069 N N . GLY A 1 416 ? -14.81734 26.69041 -46.19715 1.000 9.34712 398 GLY A N 1
ATOM 3070 C CA . GLY A 1 416 ? -15.22696 26.47469 -44.81634 1.000 9.42513 398 GLY A CA 1
ATOM 3071 C C . GLY A 1 416 ? -16.67181 26.85052 -44.57606 1.000 9.42741 398 GLY A C 1
ATOM 3072 O O . GLY A 1 416 ? -17.48920 26.86977 -45.50431 1.000 9.91505 398 GLY A O 1
ATOM 3073 N N . LEU A 1 417 ? -16.97309 27.11384 -43.30595 1.000 8.82513 399 LEU A N 1
ATOM 3074 C CA . LEU A 1 417 ? -18.31148 27.46806 -42.85804 1.000 8.90226 399 LEU A CA 1
ATOM 3075 C C . LEU A 1 417 ? -18.30717 28.82507 -42.16711 1.000 9.04227 399 LEU A C 1
ATOM 3076 O O . LEU A 1 417 ? -17.34650 29.20066 -41.48031 1.000 9.49522 399 LEU A O 1
ATOM 3081 N N . VAL A 1 418 ? -19.39936 29.55227 -42.34462 1.000 9.42634 400 VAL A N 1
ATOM 3082 C CA . VAL A 1 418 ? -19.71924 30.71063 -41.51873 1.000 9.43686 400 VAL A CA 1
ATOM 3083 C C . VAL A 1 418 ? -20.79778 30.27423 -40.54141 1.000 9.47790 400 VAL A C 1
ATOM 3084 O O . VAL A 1 418 ? -21.86993 29.80396 -40.95630 1.000 10.86312 400 VAL A O 1
ATOM 3088 N N . LEU A 1 419 ? -20.48604 30.35406 -39.24482 1.000 9.24156 401 LEU A N 1
ATOM 3089 C CA . LEU A 1 419 ? -21.33693 29.84898 -38.17585 1.000 9.26580 401 LEU A CA 1
ATOM 3090 C C . LEU A 1 419 ? -21.87839 30.99906 -37.33562 1.000 9.55425 401 LEU A C 1
ATOM 3091 O O . LEU A 1 419 ? -21.22005 32.02691 -37.18682 1.000 9.31445 401 LEU A O 1
ATOM 3096 N N . ARG A 1 420 ? -23.08504 30.81774 -36.80519 1.000 10.32811 402 ARG A N 1
ATOM 3097 C CA . ARG A 1 420 ? -23.69159 31.76857 -35.87649 1.000 10.47182 402 ARG A CA 1
ATOM 3098 C C . ARG A 1 420 ? -23.61534 33.19526 -36.42680 1.000 10.81752 402 ARG A C 1
ATOM 3099 O O . ARG A 1 420 ? -23.17904 34.14376 -35.75732 1.000 10.62435 402 ARG A O 1
ATOM 3107 N N . ALA A 1 421 ? -24.09634 33.36959 -37.66595 1.000 11.71448 403 ALA A N 1
ATOM 3108 C CA . ALA A 1 421 ? -23.95834 34.65908 -38.33030 1.000 13.33636 403 ALA A CA 1
ATOM 3109 C C . ALA A 1 421 ? -25.17540 35.54884 -38.09183 1.000 14.99814 403 ALA A C 1
ATOM 3110 O O . ALA A 1 421 ? -26.32272 35.09879 -38.20499 1.000 15.64747 403 ALA A O 1
ATOM 3112 N N . GLY A 1 422 ? -24.91332 36.81925 -37.79588 1.000 16.77522 404 GLY A N 1
ATOM 3113 C CA . GLY A 1 422 ? -25.97158 37.82466 -37.68677 1.000 18.70652 404 GLY A CA 1
ATOM 3114 C C . GLY A 1 422 ? -25.40364 39.14141 -38.15355 1.000 22.54535 404 GLY A C 1
ATOM 3115 O O . GLY A 1 422 ? -24.34522 39.16548 -38.76748 1.000 23.74687 404 GLY A O 1
ATOM 3116 N N . ASP A 1 423 ? -26.10434 40.25657 -37.92729 1.000 25.40718 405 ASP A N 1
ATOM 3117 C CA . ASP A 1 423 ? -25.77543 41.47757 -38.66420 1.000 28.93612 405 ASP A CA 1
ATOM 3118 C C . ASP A 1 423 ? -24.30479 41.86457 -38.54850 1.000 29.57218 405 ASP A C 1
ATOM 3119 O O . ASP A 1 423 ? -23.67182 42.24685 -39.55238 1.000 31.23951 405 ASP A O 1
ATOM 3124 N N . ASP A 1 424 ? -23.76017 41.81493 -37.32422 1.000 27.43350 406 ASP A N 1
ATOM 3125 C CA . ASP A 1 424 ? -22.41296 42.26274 -36.98793 1.000 26.81270 406 ASP A CA 1
ATOM 3126 C C . ASP A 1 424 ? -21.60231 41.15010 -36.30834 1.000 22.58020 406 ASP A C 1
ATOM 3127 O O . ASP A 1 424 ? -20.60476 41.43262 -35.61881 1.000 22.72814 406 ASP A O 1
ATOM 3132 N N . GLU A 1 425 ? -22.00052 39.88653 -36.48257 1.000 18.48868 407 GLU A N 1
ATOM 3133 C CA . GLU A 1 425 ? -21.40528 38.76075 -35.75643 1.000 15.17968 407 GLU A CA 1
ATOM 3134 C C . GLU A 1 425 ? -21.25421 37.58213 -36.69835 1.000 12.44153 407 GLU A C 1
ATOM 3135 O O . GLU A 1 425 ? -22.12896 37.32892 -37.53811 1.000 13.34505 407 GLU A O 1
ATOM 3141 N N . ARG A 1 426 ? -20.16562 36.83049 -36.51498 1.000 10.85074 408 ARG A N 1
ATOM 3142 C CA . ARG A 1 426 ? -20.00829 35.54328 -37.18291 1.000 11.29993 408 ARG A CA 1
ATOM 3143 C C . ARG A 1 426 ? -18.78480 34.85287 -36.60927 1.000 9.31811 408 ARG A C 1
ATOM 3144 O O . ARG A 1 426 ? -17.91100 35.50025 -36.02972 1.000 9.09687 408 ARG A O 1
ATOM 3152 N N . THR A 1 427 ? -18.77933 33.53228 -36.73052 1.000 8.30869 409 THR A N 1
ATOM 3153 C CA . THR A 1 427 ? -17.67359 32.67524 -36.30792 1.000 7.26658 409 THR A CA 1
ATOM 3154 C C . THR A 1 427 ? -17.24420 31.91484 -37.54212 1.000 7.70974 409 THR A C 1
ATOM 3155 O O . THR A 1 427 ? -18.05735 31.24010 -38.16070 1.000 9.19715 409 THR A O 1
ATOM 3159 N N . VAL A 1 428 ? -15.98661 32.04195 -37.93134 1.000 7.17057 410 VAL A N 1
ATOM 3160 C CA . VAL A 1 428 ? -15.55483 31.53326 -39.23565 1.000 7.20230 410 VAL A CA 1
ATOM 3161 C C . VAL A 1 428 ? -14.67910 30.31956 -39.04213 1.000 6.77103 410 VAL A C 1
ATOM 3162 O O . VAL A 1 428 ? -13.64278 30.39587 -38.34988 1.000 7.65681 410 VAL A O 1
ATOM 3166 N N . LEU A 1 429 ? -15.06535 29.20941 -39.66467 1.000 6.72994 411 LEU A N 1
ATOM 3167 C CA . LEU A 1 429 ? -14.30042 27.96335 -39.65000 1.000 6.74252 411 LEU A CA 1
ATOM 3168 C C . LEU A 1 429 ? -13.70153 27.80766 -41.03896 1.000 7.11021 411 LEU A C 1
ATOM 3169 O O . LEU A 1 429 ? -14.43638 27.58721 -41.99740 1.000 8.11877 411 LEU A O 1
ATOM 3174 N N . ARG A 1 430 ? -12.38307 27.96606 -41.17294 1.000 6.86637 412 ARG A N 1
ATOM 3175 C CA . ARG A 1 430 ? -11.75716 28.08169 -42.48382 1.000 7.48043 412 ARG A CA 1
ATOM 3176 C C . ARG A 1 430 ? -10.60197 27.09884 -42.65279 1.000 7.06456 412 ARG A C 1
ATOM 3177 O O . ARG A 1 430 ? -9.68568 27.05522 -41.80865 1.000 7.59451 412 ARG A O 1
ATOM 3185 N N . TYR A 1 431 ? -10.65697 26.29795 -43.71410 1.000 7.59892 413 TYR A N 1
ATOM 3186 C CA . TYR A 1 431 ? -9.53956 25.44082 -44.10422 1.000 7.65723 413 TYR A CA 1
ATOM 3187 C C . TYR A 1 431 ? -8.71116 26.18213 -45.14759 1.000 7.75554 413 TYR A C 1
ATOM 3188 O O . TYR A 1 431 ? -9.23310 26.59324 -46.19102 1.000 8.46431 413 TYR A O 1
ATOM 3197 N N . ASP A 1 432 ? -7.44842 26.36465 -44.84954 1.000 8.20207 414 ASP A N 1
ATOM 3198 C CA . ASP A 1 432 ? -6.51483 27.08950 -45.70364 1.000 9.40930 414 ASP A CA 1
ATOM 3199 C C . ASP A 1 432 ? -5.67756 26.07465 -46.47557 1.000 9.15898 414 ASP A C 1
ATOM 3200 O O . ASP A 1 432 ? -4.89766 25.32053 -45.88483 1.000 8.99838 414 ASP A O 1
ATOM 3205 N N . THR A 1 433 ? -5.85522 26.03438 -47.79784 1.000 9.57076 415 THR A N 1
ATOM 3206 C CA . THR A 1 433 ? -5.12186 25.03281 -48.57455 1.000 9.61062 415 THR A CA 1
ATOM 3207 C C . THR A 1 433 ? -3.64439 25.38514 -48.69741 1.000 10.25159 415 THR A C 1
ATOM 3208 O O . THR A 1 433 ? -2.83567 24.49028 -48.98876 1.000 11.19754 415 THR A O 1
ATOM 3212 N N . SER A 1 434 ? -3.26060 26.65920 -48.49225 1.000 10.84144 416 SER A N 1
ATOM 3213 C CA . SER A 1 434 ? -1.83937 26.99804 -48.60903 1.000 11.78627 416 SER A CA 1
ATOM 3214 C C . SER A 1 434 ? -1.02259 26.38421 -47.48465 1.000 11.79789 416 SER A C 1
ATOM 3215 O O . SER A 1 434 ? 0.13951 26.05245 -47.69626 1.000 13.19659 416 SER A O 1
ATOM 3218 N N . ASP A 1 435 ? -1.58511 26.21132 -46.28264 1.000 10.59586 417 ASP A N 1
ATOM 3219 C CA . ASP A 1 435 ? -0.81180 25.65580 -45.16938 1.000 10.47093 417 ASP A CA 1
ATOM 3220 C C . ASP A 1 435 ? -1.43656 24.43135 -44.52949 1.000 10.08192 417 ASP A C 1
ATOM 3221 O O . ASP A 1 435 ? -0.85403 23.88793 -43.58170 1.000 11.07423 417 ASP A O 1
ATOM 3226 N N . GLY A 1 436 ? -2.58104 23.95905 -45.01905 1.000 9.06865 418 GLY A N 1
ATOM 3227 C CA . GLY A 1 436 ? -3.20400 22.76120 -44.48611 1.000 8.72469 418 GLY A CA 1
ATOM 3228 C C . GLY A 1 436 ? -3.75353 22.91154 -43.09262 1.000 8.27506 418 GLY A C 1
ATOM 3229 O O . GLY A 1 436 ? -3.98435 21.90771 -42.41659 1.000 9.27336 418 GLY A O 1
ATOM 3230 N N . MET A 1 437 ? -4.03935 24.13168 -42.65913 1.000 8.60014 419 MET A N 1
ATOM 3231 C CA . MET A 1 437 ? -4.54615 24.39961 -41.32429 1.000 7.68959 419 MET A CA 1
ATOM 3232 C C . MET A 1 437 ? -6.03364 24.68942 -41.34338 1.000 6.88542 419 MET A C 1
ATOM 3233 O O . MET A 1 437 ? -6.53405 25.39481 -42.23547 1.000 8.27479 419 MET A O 1
ATOM 3238 N N . LEU A 1 438 ? -6.71756 24.14613 -40.35804 1.000 6.81146 420 LEU A N 1
ATOM 3239 C CA . LEU A 1 438 ? -8.11305 24.46245 -40.08932 1.000 6.30741 420 LEU A CA 1
ATOM 3240 C C . LEU A 1 438 ? -8.12813 25.44214 -38.92432 1.000 6.00944 420 LEU A C 1
ATOM 3241 O O . LEU A 1 438 ? -7.53789 25.17563 -37.87074 1.000 7.43144 420 LEU A O 1
ATOM 3246 N N . ARG A 1 439 ? -8.85988 26.53860 -39.08835 1.000 5.59100 421 ARG A N 1
ATOM 3247 C CA . ARG A 1 439 ? -8.88519 27.59613 -38.08233 1.000 5.85789 421 ARG A CA 1
ATOM 3248 C C . ARG A 1 439 ? -10.30565 27.97112 -37.73325 1.000 5.98274 421 ARG A C 1
ATOM 3249 O O . ARG A 1 439 ? -11.19053 28.06018 -38.60267 1.000 7.44526 421 ARG A O 1
ATOM 3257 N N . LEU A 1 440 ? -10.52224 28.20733 -36.44564 1.000 5.53432 422 LEU A N 1
ATOM 3258 C CA . LEU A 1 440 ? -11.79114 28.77405 -35.97909 1.000 5.39734 422 LEU A CA 1
ATOM 3259 C C . LEU A 1 440 ? -11.52326 30.17457 -35.45170 1.000 5.70975 422 LEU A C 1
ATOM 3260 O O . LEU A 1 440 ? -10.76645 30.34800 -34.49515 1.000 6.68913 422 LEU A O 1
ATOM 3265 N N . ASP A 1 441 ? -12.10429 31.17534 -36.09557 1.000 6.45514 423 ASP A N 1
ATOM 3266 C CA . ASP A 1 441 ? -11.89784 32.58448 -35.73222 1.000 5.99942 423 ASP A CA 1
ATOM 3267 C C . ASP A 1 441 ? -13.16203 33.03925 -35.01410 1.000 5.90911 423 ASP A C 1
ATOM 3268 O O . ASP A 1 441 ? -14.21764 33.17023 -35.64435 1.000 6.48919 423 ASP A O 1
ATOM 3273 N N . ARG A 1 442 ? -13.04464 33.30573 -33.70086 1.000 5.62741 424 ARG A N 1
ATOM 3274 C CA . ARG A 1 442 ? -14.16456 33.79507 -32.91594 1.000 5.73954 424 ARG A CA 1
ATOM 3275 C C . ARG A 1 442 ? -14.01545 35.26941 -32.55400 1.000 5.91646 424 ARG A C 1
ATOM 3276 O O . ARG A 1 442 ? -14.72849 35.76072 -31.68369 1.000 6.83510 424 ARG A O 1
ATOM 3284 N N A ARG A 1 443 ? -13.11678 36.00296 -33.22475 0.536 6.32911 425 ARG A N 1
ATOM 3285 N N B ARG A 1 443 ? -13.12257 35.99147 -33.23726 0.464 6.41208 425 ARG A N 1
ATOM 3286 C CA A ARG A 1 443 ? -12.89161 37.40444 -32.84162 0.536 7.13110 425 ARG A CA 1
ATOM 3287 C CA B ARG A 1 443 ? -12.87514 37.39644 -32.89939 0.464 7.19065 425 ARG A CA 1
ATOM 3288 C C A ARG A 1 443 ? -14.13952 38.26041 -33.00274 0.536 8.09112 425 ARG A C 1
ATOM 3289 C C B ARG A 1 443 ? -14.12144 38.25829 -33.02453 0.464 8.08870 425 ARG A C 1
ATOM 3290 O O A ARG A 1 443 ? -14.30875 39.23554 -32.25999 0.536 9.48312 425 ARG A O 1
ATOM 3291 O O B ARG A 1 443 ? -14.26193 39.24344 -32.28935 0.464 9.29019 425 ARG A O 1
ATOM 3306 N N . GLU A 1 444 ? -15.01441 37.93489 -33.95780 1.000 8.37551 426 GLU A N 1
ATOM 3307 C CA . GLU A 1 444 ? -16.21925 38.71253 -34.22554 1.000 9.71082 426 GLU A CA 1
ATOM 3308 C C . GLU A 1 444 ? -17.46724 37.91137 -33.90542 1.000 8.78887 426 GLU A C 1
ATOM 3309 O O . GLU A 1 444 ? -18.54264 38.15943 -34.45717 1.000 9.56010 426 GLU A O 1
ATOM 3315 N N . SER A 1 445 ? -17.35055 36.95361 -32.96921 1.000 8.30276 427 SER A N 1
ATOM 3316 C CA . SER A 1 445 ? -18.41759 35.98803 -32.74339 1.000 7.57212 427 SER A CA 1
ATOM 3317 C C . SER A 1 445 ? -19.57903 36.50520 -31.91144 1.000 8.50701 427 SER A C 1
ATOM 3318 O O . SER A 1 445 ? -20.63930 35.85645 -31.92020 1.000 9.24699 427 SER A O 1
ATOM 3321 N N . GLY A 1 446 ? -19.43698 37.63797 -31.24209 1.000 9.09570 428 GLY A N 1
ATOM 3322 C CA . GLY A 1 446 ? -20.47292 38.10168 -30.33165 1.000 9.16711 428 GLY A CA 1
ATOM 3323 C C . GLY A 1 446 ? -19.82472 38.85587 -29.18029 1.000 9.06494 428 GLY A C 1
ATOM 3324 O O . GLY A 1 446 ? -18.92853 39.67590 -29.37442 1.000 10.78087 428 GLY A O 1
ATOM 3325 N N A GLN A 1 447 ? -20.28267 38.57807 -27.97117 0.605 8.29328 429 GLN A N 1
ATOM 3326 N N B GLN A 1 447 ? -20.27262 38.56185 -27.96923 0.395 9.06731 429 GLN A N 1
ATOM 3327 C CA A GLN A 1 447 ? -19.63952 39.22996 -26.83569 0.605 8.40069 429 GLN A CA 1
ATOM 3328 C CA B GLN A 1 447 ? -19.64830 39.19224 -26.81026 0.395 9.49280 429 GLN A CA 1
ATOM 3329 C C A GLN A 1 447 ? -18.21734 38.72394 -26.69092 0.605 8.22929 429 GLN A C 1
ATOM 3330 C C B GLN A 1 447 ? -18.21157 38.70955 -26.67449 0.395 9.06510 429 GLN A C 1
ATOM 3331 O O A GLN A 1 447 ? -17.99614 37.51982 -26.56999 0.605 8.87437 429 GLN A O 1
ATOM 3332 O O B GLN A 1 447 ? -17.97409 37.50866 -26.53329 0.395 9.65093 429 GLN A O 1
ATOM 3343 N N . VAL A 1 448 ? -17.24711 39.63099 -26.73757 1.000 8.82559 430 VAL A N 1
ATOM 3344 C CA . VAL A 1 448 ? -15.83509 39.27823 -26.60826 1.000 9.18216 430 VAL A CA 1
ATOM 3345 C C . VAL A 1 448 ? -15.11521 40.24782 -25.68586 1.000 9.38226 430 VAL A C 1
ATOM 3346 O O . VAL A 1 448 ? -13.97057 39.99680 -25.31664 1.000 10.21624 430 VAL A O 1
ATOM 3350 N N . ALA A 1 449 ? -15.75915 41.36073 -25.29558 1.000 9.45793 431 ALA A N 1
ATOM 3351 C CA . ALA A 1 449 ? -15.06829 42.40767 -24.53263 1.000 10.18543 431 ALA A CA 1
ATOM 3352 C C . ALA A 1 449 ? -14.96284 42.09655 -23.03462 1.000 9.75682 431 ALA A C 1
ATOM 3353 O O . ALA A 1 449 ? -14.29906 42.83454 -22.31483 1.000 11.45031 431 ALA A O 1
ATOM 3355 N N . PHE A 1 450 ? -15.59388 41.03309 -22.54391 1.000 8.34465 432 PHE A N 1
ATOM 3356 C CA . PHE A 1 450 ? -15.57266 40.75753 -21.10417 1.000 8.17250 432 PHE A CA 1
ATOM 3357 C C . PHE A 1 450 ? -14.18781 40.32878 -20.63280 1.000 8.15517 432 PHE A C 1
ATOM 3358 O O . PHE A 1 450 ? -13.91673 40.39381 -19.43598 1.000 9.51596 432 PHE A O 1
ATOM 3366 N N . HIS A 1 451 ? -13.29197 39.89910 -21.53541 1.000 7.13437 433 HIS A N 1
ATOM 3367 C CA . HIS A 1 451 ? -11.90006 39.70811 -21.13888 1.000 7.23282 433 HIS A CA 1
ATOM 3368 C C . HIS A 1 451 ? -11.03096 39.83717 -22.37070 1.000 6.94888 433 HIS A C 1
ATOM 3369 O O . HIS A 1 451 ? -11.35273 39.26701 -23.40742 1.000 7.05762 433 HIS A O 1
ATOM 3376 N N . GLU A 1 452 ? -9.90928 40.53626 -22.23743 1.000 7.41843 434 GLU A N 1
ATOM 3377 C CA . GLU A 1 452 ? -9.03220 40.78683 -23.39156 1.000 7.24755 434 GLU A CA 1
ATOM 3378 C C . GLU A 1 452 ? -8.43210 39.50553 -23.93449 1.000 6.50064 434 GLU A C 1
ATOM 3379 O O . GLU A 1 452 ? -7.99865 39.49607 -25.08930 1.000 7.04634 434 GLU A O 1
ATOM 3385 N N . THR A 1 453 ? -8.38115 38.42207 -23.13353 1.000 5.97725 435 THR A N 1
ATOM 3386 C CA . THR A 1 453 ? -7.85293 37.15625 -23.62861 1.000 5.77495 435 THR A CA 1
ATOM 3387 C C . THR A 1 453 ? -8.89411 36.34117 -24.36196 1.000 5.61385 435 THR A C 1
ATOM 3388 O O . THR A 1 453 ? -8.53979 35.29436 -24.90428 1.000 5.91596 435 THR A O 1
ATOM 3392 N N . PHE A 1 454 ? -10.15679 36.79293 -24.43190 1.000 5.16189 436 PHE A N 1
ATOM 3393 C CA . PHE A 1 454 ? -11.19427 35.95711 -25.04228 1.000 5.31788 436 PHE A CA 1
ATOM 3394 C C . PHE A 1 454 ? -11.11670 35.91083 -26.57118 1.000 5.38474 436 PHE A C 1
ATOM 3395 O O . PHE A 1 454 ? -11.09215 34.81141 -27.12528 1.000 5.21243 436 PHE A O 1
ATOM 3403 N N . PRO A 1 455 ? -11.14459 37.02779 -27.30762 1.000 5.63417 437 PRO A N 1
ATOM 3404 C CA . PRO A 1 455 ? -11.10619 36.91301 -28.77256 1.000 6.87930 437 PRO A CA 1
ATOM 3405 C C . PRO A 1 455 ? -9.84174 36.21061 -29.24286 1.000 6.40262 437 PRO A C 1
ATOM 3406 O O . PRO A 1 455 ? -8.74298 36.49434 -28.76190 1.000 7.51856 437 PRO A O 1
ATOM 3410 N N . SER A 1 456 ? -9.99514 35.29605 -30.20177 1.000 5.79061 438 SER A N 1
ATOM 3411 C CA . SER A 1 456 ? -8.86761 34.46184 -30.60241 1.000 5.28225 438 SER A CA 1
ATOM 3412 C C . SER A 1 456 ? -9.20253 33.74601 -31.89751 1.000 5.26412 438 SER A C 1
ATOM 3413 O O . SER A 1 456 ? -10.37123 33.65504 -32.31265 1.000 5.97397 438 SER A O 1
ATOM 3416 N N . ILE A 1 457 ? -8.14224 33.21565 -32.50615 1.000 5.12758 439 ILE A N 1
ATOM 3417 C CA . ILE A 1 457 ? -8.20751 32.32521 -33.65824 1.000 5.60141 439 ILE A CA 1
ATOM 3418 C C . ILE A 1 457 ? -7.43882 31.08079 -33.29133 1.000 4.90465 439 ILE A C 1
ATOM 3419 O O . ILE A 1 457 ? -6.25568 31.16794 -32.94324 1.000 6.42791 439 ILE A O 1
ATOM 3424 N N . GLU A 1 458 ? -8.10397 29.92360 -33.34888 1.000 5.50254 440 GLU A N 1
ATOM 3425 C CA . GLU A 1 458 ? -7.49328 28.65305 -32.96624 1.000 6.21756 440 GLU A CA 1
ATOM 3426 C C . GLU A 1 458 ? -7.18376 27.85277 -34.22617 1.000 5.99656 440 GLU A C 1
ATOM 3427 O O . GLU A 1 458 ? -8.04160 27.74415 -35.10710 1.000 6.91913 440 GLU A O 1
ATOM 3433 N N . ALA A 1 459 ? -5.97520 27.27349 -34.31959 1.000 6.64444 441 ALA A N 1
ATOM 3434 C CA . ALA A 1 459 ? -5.53000 26.58409 -35.52978 1.000 6.78055 441 ALA A CA 1
ATOM 3435 C C . ALA A 1 459 ? -5.08274 25.16899 -35.22105 1.000 6.76933 441 ALA A C 1
ATOM 3436 O O . ALA A 1 459 ? -4.44922 24.90546 -34.17575 1.000 6.73217 441 ALA A O 1
ATOM 3438 N N . MET A 1 460 ? -5.35774 24.25211 -36.15335 1.000 6.47444 442 MET A N 1
ATOM 3439 C CA . MET A 1 460 ? -4.81876 22.88957 -36.07850 1.000 7.67575 442 MET A CA 1
ATOM 3440 C C . MET A 1 460 ? -4.55783 22.37522 -37.48979 1.000 7.73933 442 MET A C 1
ATOM 3441 O O . MET A 1 460 ? -5.34878 22.61400 -38.40304 1.000 7.46404 442 MET A O 1
ATOM 3446 N N . ALA A 1 461 ? -3.45597 21.65902 -37.66989 1.000 8.40851 443 ALA A N 1
ATOM 3447 C CA . ALA A 1 461 ? -3.14689 21.04769 -38.95690 1.000 8.97004 443 ALA A CA 1
ATOM 3448 C C . ALA A 1 461 ? -4.09283 19.88716 -39.18352 1.000 8.92978 443 ALA A C 1
ATOM 3449 O O . ALA A 1 461 ? -4.26849 19.04489 -38.31744 1.000 10.88211 443 ALA A O 1
ATOM 3451 N N . VAL A 1 462 ? -4.72446 19.83744 -40.35463 1.000 8.32085 444 VAL A N 1
ATOM 3452 C CA . VAL A 1 462 ? -5.63656 18.73779 -40.69269 1.000 8.75934 444 VAL A CA 1
ATOM 3453 C C . VAL A 1 462 ? -5.33487 18.29782 -42.11540 1.000 8.70248 444 VAL A C 1
ATOM 3454 O O . VAL A 1 462 ? -5.81014 18.91523 -43.07676 1.000 9.61688 444 VAL A O 1
ATOM 3458 N N . PRO A 1 463 ? -4.58501 17.22268 -42.29301 1.000 8.96544 445 PRO A N 1
ATOM 3459 C CA . PRO A 1 463 ? -4.34960 16.70099 -43.64418 1.000 9.20411 445 PRO A CA 1
ATOM 3460 C C . PRO A 1 463 ? -5.65800 16.24345 -44.26930 1.000 8.69836 445 PRO A C 1
ATOM 3461 O O . PRO A 1 463 ? -6.52406 15.66287 -43.60647 1.000 9.00281 445 PRO A O 1
ATOM 3465 N N . LEU A 1 464 ? -5.78515 16.46852 -45.57725 1.000 8.33668 446 LEU A N 1
ATOM 3466 C CA . LEU A 1 464 ? -6.90665 15.90163 -46.31764 1.000 8.90210 446 LEU A CA 1
ATOM 3467 C C . LEU A 1 464 ? -6.73545 14.39175 -46.42634 1.000 9.53215 446 LEU A C 1
ATOM 3468 O O . LEU A 1 464 ? -5.62604 13.86638 -46.32200 1.000 10.23528 446 LEU A O 1
ATOM 3473 N N A GLN A 1 465 ? -7.85808 13.70340 -46.64369 0.619 9.57634 447 GLN A N 1
ATOM 3474 N N B GLN A 1 465 ? -7.85295 13.69924 -46.65321 0.381 9.91469 447 GLN A N 1
ATOM 3475 C CA A GLN A 1 465 ? -7.86581 12.25786 -46.89145 0.619 10.19120 447 GLN A CA 1
ATOM 3476 C CA B GLN A 1 465 ? -7.86870 12.24830 -46.85952 0.381 10.55379 447 GLN A CA 1
ATOM 3477 C C A GLN A 1 465 ? -8.67294 12.01603 -48.15621 0.619 11.00776 447 GLN A C 1
ATOM 3478 C C B GLN A 1 465 ? -8.68164 11.98082 -48.12331 0.381 11.24815 447 GLN A C 1
ATOM 3479 O O A GLN A 1 465 ? -9.83274 12.44255 -48.25608 0.619 10.87514 447 GLN A O 1
ATOM 3480 O O B GLN A 1 465 ? -9.85170 12.37690 -48.20249 0.381 11.20611 447 GLN A O 1
ATOM 3491 N N . GLY A 1 466 ? -8.06599 11.34139 -49.12328 1.000 12.12170 448 GLY A N 1
ATOM 3492 C CA . GLY A 1 466 ? -8.73398 11.24439 -50.41083 1.000 13.08406 448 GLY A CA 1
ATOM 3493 C C . GLY A 1 466 ? -9.02462 12.60891 -51.01885 1.000 12.98857 448 GLY A C 1
ATOM 3494 O O . GLY A 1 466 ? -9.98965 12.76646 -51.75831 1.000 14.34785 448 GLY A O 1
ATOM 3495 N N . GLY A 1 467 ? -8.23571 13.62543 -50.68037 1.000 11.00727 449 GLY A N 1
ATOM 3496 C CA . GLY A 1 467 ? -8.47539 14.97018 -51.17814 1.000 10.82582 449 GLY A CA 1
ATOM 3497 C C . GLY A 1 467 ? -9.60318 15.68334 -50.47107 1.000 10.53336 449 GLY A C 1
ATOM 3498 O O . GLY A 1 467 ? -10.01454 16.76025 -50.91334 1.000 11.61172 449 GLY A O 1
ATOM 3499 N N . ARG A 1 468 ? -10.14916 15.10462 -49.38447 1.000 10.52421 450 ARG A N 1
ATOM 3500 C CA . ARG A 1 468 ? -11.35165 15.65054 -48.78817 1.000 10.33676 450 ARG A CA 1
ATOM 3501 C C . ARG A 1 468 ? -11.17158 15.92406 -47.30496 1.000 9.28311 450 ARG A C 1
ATOM 3502 O O . ARG A 1 468 ? -10.28941 15.37477 -46.63327 1.000 9.09034 450 ARG A O 1
ATOM 3510 N N . LEU A 1 469 ? -12.04586 16.80624 -46.81937 1.000 9.36104 451 LEU A N 1
ATOM 3511 C CA . LEU A 1 469 ? -12.09771 17.22384 -45.42104 1.000 8.89897 451 LEU A CA 1
ATOM 3512 C C . LEU A 1 469 ? -13.49280 16.91229 -44.92273 1.000 8.69891 451 LEU A C 1
ATOM 3513 O O . LEU A 1 469 ? -14.47158 17.42286 -45.48377 1.000 9.76864 451 LEU A O 1
ATOM 3518 N N . ARG A 1 470 ? -13.58442 16.09869 -43.86692 1.000 8.71021 452 ARG A N 1
ATOM 3519 C CA . ARG A 1 470 ? -14.84357 15.77814 -43.21986 1.000 9.05567 452 ARG A CA 1
ATOM 3520 C C . ARG A 1 470 ? -14.87581 16.48620 -41.87460 1.000 8.53643 452 ARG A C 1
ATOM 3521 O O . ARG A 1 470 ? -13.91568 16.38873 -41.09307 1.000 9.86703 452 ARG A O 1
ATOM 3529 N N . LEU A 1 471 ? -15.96362 17.19404 -41.60449 1.000 7.74392 453 LEU A N 1
ATOM 3530 C CA . LEU A 1 471 ? -16.13880 17.90697 -40.34464 1.000 7.52641 453 LEU A CA 1
ATOM 3531 C C . LEU A 1 471 ? -17.48800 17.54583 -39.75977 1.000 8.05957 453 LEU A C 1
ATOM 3532 O O . LEU A 1 471 ? -18.50631 17.47273 -40.47382 1.000 9.30686 453 LEU A O 1
ATOM 3537 N N . ARG A 1 472 ? -17.49566 17.34761 -38.44915 1.000 7.78526 454 ARG A N 1
ATOM 3538 C CA . ARG A 1 472 ? -18.72767 17.29335 -37.67771 1.000 7.25073 454 ARG A CA 1
ATOM 3539 C C . ARG A 1 472 ? -18.66919 18.42110 -36.66328 1.000 7.32904 454 ARG A C 1
ATOM 3540 O O . ARG A 1 472 ? -17.72556 18.49455 -35.86285 1.00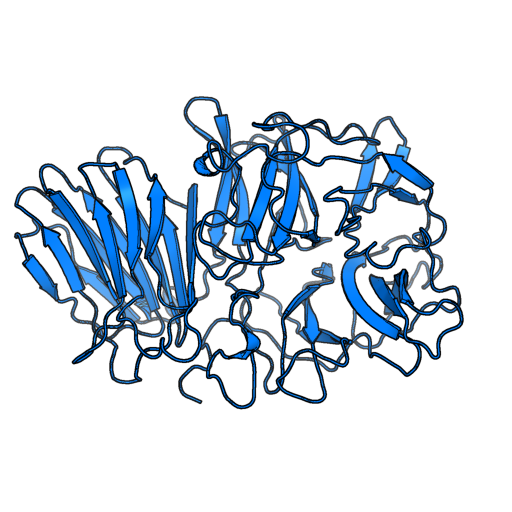0 8.21060 454 ARG A O 1
ATOM 3548 N N . VAL A 1 473 ? -19.61533 19.34314 -36.74486 1.000 7.11489 455 VAL A N 1
ATOM 3549 C CA . VAL A 1 473 ? -19.58501 20.56336 -35.95167 1.000 7.42947 455 VAL A CA 1
ATOM 3550 C C . VAL A 1 473 ? -20.84766 20.59948 -35.11043 1.000 7.61339 455 VAL A C 1
ATOM 3551 O O . VAL A 1 473 ? -21.97082 20.55050 -35.65057 1.000 8.71916 455 VAL A O 1
ATOM 3555 N N . TYR A 1 474 ? -20.68543 20.70471 -33.79317 1.000 7.36855 456 TYR A N 1
ATOM 3556 C CA . TYR A 1 474 ? -21.82397 20.87577 -32.89010 1.000 6.94072 456 TYR A CA 1
ATOM 3557 C C . TYR A 1 474 ? -21.95111 22.33768 -32.50144 1.000 6.09889 456 TYR A C 1
ATOM 3558 O O . TYR A 1 474 ? -20.98098 22.93764 -31.99968 1.000 7.01942 456 TYR A O 1
ATOM 3567 N N . LEU A 1 475 ? -23.11613 22.91543 -32.74891 1.000 6.69475 457 LEU A N 1
ATOM 3568 C CA . LEU A 1 475 ? -23.42141 24.27197 -32.28821 1.000 6.89699 457 LEU A CA 1
ATOM 3569 C C . LEU A 1 475 ? -24.40716 24.17214 -31.13327 1.000 6.60076 457 LEU A C 1
ATOM 3570 O O . LEU A 1 475 ? -25.45512 23.51296 -31.25020 1.000 7.40407 457 LEU A O 1
ATOM 3575 N N . ASP A 1 476 ? -24.09932 24.83622 -30.02035 1.000 6.84835 458 ASP A N 1
ATOM 3576 C CA . ASP A 1 476 ? -25.08187 24.99804 -28.95352 1.000 6.72184 458 ASP A CA 1
ATOM 3577 C C . ASP A 1 476 ? -25.06040 26.46330 -28.57213 1.000 6.30614 458 ASP A C 1
ATOM 3578 O O . ASP A 1 476 ? -24.27853 27.24391 -29.12770 1.000 6.91449 458 ASP A O 1
ATOM 3583 N N . ARG A 1 477 ? -25.90215 26.86719 -27.62501 1.000 6.31383 459 ARG A N 1
ATOM 3584 C CA . ARG A 1 477 ? -26.19630 28.29759 -27.49808 1.000 7.38839 459 ARG A CA 1
ATOM 3585 C C . ARG A 1 477 ? -24.96643 29.13367 -27.19001 1.000 7.62418 459 ARG A C 1
ATOM 3586 O O . ARG A 1 477 ? -24.94063 30.32852 -27.51395 1.000 8.77072 459 ARG A O 1
ATOM 3594 N N . CYS A 1 478 ? -23.93503 28.54235 -26.54703 1.000 6.49362 460 CYS A N 1
ATOM 3595 C CA . CYS A 1 478 ? -22.67923 29.28017 -26.32785 1.000 5.78137 460 CYS A CA 1
ATOM 3596 C C . CYS A 1 478 ? -21.43906 28.46647 -26.69511 1.000 5.45361 460 CYS A C 1
ATOM 3597 O O . CYS A 1 478 ? -20.37707 28.66753 -26.08851 1.000 5.47531 460 CYS A O 1
ATOM 3600 N N . SER A 1 479 ? -21.50308 27.61299 -27.73608 1.000 5.95453 461 SER A N 1
ATOM 3601 C CA . SER A 1 479 ? -20.30726 26.81223 -28.00163 1.000 5.82623 461 SER A CA 1
ATOM 3602 C C . SER A 1 479 ? -20.26180 26.30464 -29.42775 1.000 5.88329 461 SER A C 1
ATOM 3603 O O . SER A 1 479 ? -21.29300 26.09514 -30.08587 1.000 6.48344 461 SER A O 1
ATOM 3606 N N . VAL A 1 480 ? -19.03101 26.09492 -29.88975 1.000 5.42053 462 VAL A N 1
ATOM 3607 C CA . VAL A 1 480 ? -18.74371 25.39047 -31.14826 1.000 5.91544 462 VAL A CA 1
ATOM 3608 C C . VAL A 1 480 ? -17.76131 24.27184 -30.82597 1.000 5.46958 462 VAL A C 1
ATOM 3609 O O . VAL A 1 480 ? -16.68376 24.53888 -30.27195 1.000 6.05686 462 VAL A O 1
ATOM 3613 N N . GLU A 1 481 ? -18.09860 23.04012 -31.22012 1.000 5.36900 463 GLU A N 1
ATOM 3614 C CA . GLU A 1 481 ? -17.18281 21.90965 -31.11159 1.000 5.01421 463 GLU A CA 1
ATOM 3615 C C . GLU A 1 481 ? -16.97158 21.32850 -32.49968 1.000 5.61263 463 GLU A C 1
ATOM 3616 O O . GLU A 1 481 ? -17.93374 20.91208 -33.14774 1.000 7.11749 463 GLU A O 1
ATOM 3622 N N . VAL A 1 482 ? -15.71955 21.32220 -32.95743 1.000 5.45550 464 VAL A N 1
ATOM 3623 C CA . VAL A 1 482 ? -15.34992 20.82617 -34.28582 1.000 5.26328 464 VAL A CA 1
ATOM 3624 C C . VAL A 1 482 ? -14.62930 19.50346 -34.12879 1.000 5.93544 464 VAL A C 1
ATOM 3625 O O . VAL A 1 482 ? -13.60210 19.43360 -33.45282 1.000 6.62957 464 VAL A O 1
ATOM 3629 N N . PHE A 1 483 ? -15.13880 18.46361 -34.80261 1.000 5.71446 465 PHE A N 1
ATOM 3630 C CA . PHE A 1 483 ? -14.45265 17.16116 -34.87834 1.000 6.21457 465 PHE A CA 1
ATOM 3631 C C . PHE A 1 483 ? -14.03663 16.98098 -36.33354 1.000 6.37026 465 PHE A C 1
ATOM 3632 O O . PHE A 1 483 ? -14.90083 16.87235 -37.22902 1.000 7.66549 465 PHE A O 1
ATOM 3640 N N . ALA A 1 484 ? -12.73449 16.97795 -36.57980 1.000 6.73851 466 ALA A N 1
ATOM 3641 C CA . ALA A 1 484 ? -12.22759 16.87051 -37.94566 1.000 6.78230 466 ALA A CA 1
ATOM 3642 C C . ALA A 1 484 ? -11.75075 15.46309 -38.24606 1.000 7.19444 466 ALA A C 1
ATOM 3643 O O . ALA A 1 484 ? -11.13280 14.78619 -37.40619 1.000 7.78123 466 ALA A O 1
ATOM 3645 N N . GLN A 1 485 ? -12.01956 15.03194 -39.48959 1.000 7.68128 467 GLN A N 1
ATOM 3646 C CA . GLN A 1 485 ? -11.52222 13.74608 -39.98771 1.000 7.84427 467 GLN A CA 1
ATOM 3647 C C . GLN A 1 485 ? -11.89205 12.61041 -39.03451 1.000 8.20483 467 GLN A C 1
ATOM 3648 O O . GLN A 1 485 ? -11.06424 11.77758 -38.65777 1.000 8.80266 467 GLN A O 1
ATOM 3654 N N . ASP A 1 486 ? -13.14532 12.60868 -38.59975 1.000 9.33227 468 ASP A N 1
ATOM 3655 C CA . ASP A 1 486 ? -13.67369 11.52848 -37.77361 1.000 9.96222 468 ASP A CA 1
ATOM 3656 C C . ASP A 1 486 ? -12.89028 11.36471 -36.47299 1.000 9.89272 468 ASP A C 1
ATOM 3657 O O . ASP A 1 486 ? -12.76793 10.26374 -35.91690 1.000 11.46209 468 ASP A O 1
ATOM 3662 N N . GLY A 1 487 ? -12.47694 12.50173 -35.91599 1.000 9.02188 469 GLY A N 1
ATOM 3663 C CA . GLY A 1 487 ? -11.98469 12.55353 -34.55999 1.000 9.27599 469 GLY A CA 1
ATOM 3664 C C . GLY A 1 487 ? -10.48745 12.58996 -34.43189 1.000 8.27978 469 GLY A C 1
ATOM 3665 O O . GLY A 1 487 ? -9.98486 12.49980 -33.30352 1.000 8.17751 469 GLY A O 1
ATOM 3666 N N . LEU A 1 488 ? -9.73617 12.77231 -35.53331 1.000 8.04229 470 LEU A N 1
ATOM 3667 C CA . LEU A 1 488 ? -8.29518 12.89524 -35.39829 1.000 8.35461 470 LEU A CA 1
ATOM 3668 C C . LEU A 1 488 ? -7.87937 14.22846 -34.78555 1.000 8.23498 470 LEU A C 1
ATOM 3669 O O . LEU A 1 488 ? -6.79563 14.32384 -34.19527 1.000 8.96671 470 LEU A O 1
ATOM 3674 N N . ALA A 1 489 ? -8.72288 15.24734 -34.88948 1.000 7.48560 471 ALA A N 1
ATOM 3675 C CA . ALA A 1 489 ? -8.37523 16.55652 -34.34112 1.000 7.58892 471 ALA A CA 1
ATOM 3676 C C . ALA A 1 489 ? -9.67769 17.22787 -33.95609 1.000 6.88962 471 ALA A C 1
ATOM 3677 O O . ALA A 1 489 ? -10.64980 17.19789 -34.73886 1.000 7.78787 471 ALA A O 1
ATOM 3679 N N . THR A 1 490 ? -9.70199 17.83666 -32.77912 1.000 6.30657 472 THR A N 1
ATOM 3680 C CA . THR A 1 490 ? -10.89899 18.46479 -32.24485 1.000 5.67620 472 THR A CA 1
ATOM 3681 C C . THR A 1 490 ? -10.55467 19.89923 -31.84522 1.000 5.73626 472 THR A C 1
ATOM 3682 O O . THR A 1 490 ? -9.43172 20.19992 -31.43223 1.000 5.79422 472 THR A O 1
ATOM 3686 N N . LEU A 1 491 ? -11.57118 20.76402 -31.87844 1.000 5.59742 473 LEU A N 1
ATOM 3687 C CA . LEU A 1 491 ? -11.37551 22.17486 -31.54608 1.000 5.50458 473 LEU A CA 1
ATOM 3688 C C . LEU A 1 491 ? -12.64165 22.66741 -30.87229 1.000 5.02743 473 LEU A C 1
ATOM 3689 O O . LEU A 1 491 ? -13.70055 22.66763 -31.51178 1.000 5.68403 473 LEU A O 1
ATOM 3694 N N . THR A 1 492 ? -12.52729 23.08878 -29.61114 1.000 5.24253 474 THR A N 1
ATOM 3695 C CA . THR A 1 492 ? -13.69045 23.47109 -28.79453 1.000 4.95256 474 THR A CA 1
ATOM 3696 C C . THR A 1 492 ? -13.53493 24.91748 -28.34073 1.000 4.83598 474 THR A C 1
ATOM 3697 O O . THR A 1 492 ? -12.57866 25.23221 -27.61449 1.000 5.67107 474 THR A O 1
ATOM 3701 N N . ASP A 1 493 ? -14.44179 25.79628 -28.78962 1.000 5.08042 475 ASP A N 1
ATOM 3702 C CA . ASP A 1 493 ? -14.43240 27.20400 -28.36875 1.000 5.09943 475 ASP A CA 1
ATOM 3703 C C . ASP A 1 493 ? -15.82957 27.60379 -27.91268 1.000 4.93553 475 ASP A C 1
ATOM 3704 O O . ASP A 1 493 ? -16.81713 27.39020 -28.64075 1.000 5.68043 475 ASP A O 1
ATOM 3709 N N . LEU A 1 494 ? -15.91781 28.26978 -26.76133 1.000 4.80893 476 LEU A N 1
ATOM 3710 C CA . LEU A 1 494 ? -17.11921 29.01217 -26.40955 1.000 5.06186 476 LEU A CA 1
ATOM 3711 C C . LEU A 1 494 ? -17.30559 30.16619 -27.38810 1.000 4.87500 476 LEU A C 1
ATOM 3712 O O . LEU A 1 494 ? -16.33085 30.74801 -27.89663 1.000 5.34374 476 LEU A O 1
ATOM 3717 N N . VAL A 1 495 ? -18.57480 30.55041 -27.59786 1.000 5.15074 477 VAL A N 1
ATOM 3718 C CA . VAL A 1 495 ? -18.90841 31.79084 -28.28513 1.000 5.81719 477 VAL A CA 1
ATOM 3719 C C . VAL A 1 495 ? -20.14865 32.34350 -27.59503 1.000 5.88317 477 VAL A C 1
ATOM 3720 O O . VAL A 1 495 ? -20.94089 31.59206 -27.01926 1.000 6.44915 477 VAL A O 1
ATOM 3724 N N . PHE A 1 496 ? -20.34138 33.65625 -27.70290 1.000 6.15310 478 PHE A N 1
ATOM 3725 C CA . PHE A 1 496 ? -21.48163 34.32658 -27.06769 1.000 6.95219 478 PHE A CA 1
ATOM 3726 C C . PHE A 1 496 ? -22.19653 35.20817 -28.08303 1.000 7.38253 478 PHE A C 1
ATOM 3727 O O . PHE A 1 496 ? -22.20582 36.43260 -27.94955 1.000 8.66796 478 PHE A O 1
ATOM 3735 N N . PRO A 1 497 ? -22.83441 34.61380 -29.09935 1.000 8.44784 479 PRO A N 1
ATOM 3736 C CA . PRO A 1 497 ? -23.49285 35.40983 -30.14192 1.000 10.11103 479 PRO A CA 1
ATOM 3737 C C . PRO A 1 497 ? -24.87629 35.80829 -29.66810 1.000 12.51737 479 PRO A C 1
ATOM 3738 O O . PRO A 1 497 ? -25.39160 35.29113 -28.68739 1.000 14.06498 479 PRO A O 1
ATOM 3742 N N . GLY A 1 498 ? -25.46695 36.75125 -30.39956 1.000 14.04672 480 GLY A N 1
ATOM 3743 C CA . GLY A 1 498 ? -26.83604 37.16838 -30.14526 1.000 15.61058 480 GLY A CA 1
ATOM 3744 C C . GLY A 1 498 ? -27.82238 36.09599 -30.55645 1.000 16.70577 480 GLY A C 1
ATOM 3745 O O . GLY A 1 498 ? -27.54042 35.19707 -31.36575 1.000 17.35275 480 GLY A O 1
ATOM 3746 N N . GLU A 1 499 ? -29.01995 36.20218 -29.98314 1.000 19.33402 481 GLU A N 1
ATOM 3747 C CA . GLU A 1 499 ? -30.05748 35.23293 -30.29593 1.000 21.12790 481 GLU A CA 1
ATOM 3748 C C . GLU A 1 499 ? -30.43730 35.25004 -31.76071 1.000 20.16546 481 GLU A C 1
ATOM 3749 O O . GLU A 1 499 ? -30.83020 34.21047 -32.28815 1.000 20.57234 481 GLU A O 1
ATOM 3755 N N . ALA A 1 500 ? -30.30858 36.40607 -32.43572 1.000 19.36563 482 ALA A N 1
ATOM 3756 C CA . ALA A 1 500 ? -30.61624 36.47910 -33.86005 1.000 19.10523 482 ALA A CA 1
ATOM 3757 C C . ALA A 1 500 ? -29.48713 35.98062 -34.75010 1.000 18.83675 482 ALA A C 1
ATOM 3758 O O . ALA A 1 500 ? -29.64677 35.90204 -35.96210 1.000 20.80451 482 ALA A O 1
ATOM 3760 N N . SER A 1 501 ? -28.33089 35.61703 -34.18557 1.000 16.82085 483 SER A N 1
ATOM 3761 C CA . SER A 1 501 ? -27.14844 35.20306 -34.97628 1.000 16.61374 483 SER A CA 1
ATOM 3762 C C . SER A 1 501 ? -27.19229 33.69858 -35.22618 1.000 16.99113 483 SER A C 1
ATOM 3763 O O . SER A 1 501 ? -26.44241 32.90991 -34.63765 1.000 17.20291 483 SER A O 1
ATOM 3766 N N . THR A 1 502 ? -28.10162 33.30270 -36.13393 1.000 17.13763 484 THR A N 1
ATOM 3767 C CA . THR A 1 502 ? -28.32662 31.89012 -36.40917 1.000 17.81443 484 THR A CA 1
ATOM 3768 C C . THR A 1 502 ? -28.00753 31.53420 -37.84632 1.000 16.63015 484 THR A C 1
ATOM 3769 O O . THR A 1 502 ? -28.24801 30.39290 -38.26435 1.000 16.84479 484 THR A O 1
ATOM 3773 N N . GLY A 1 503 ? -27.45405 32.47749 -38.60412 1.000 15.21380 485 GLY A N 1
ATOM 3774 C CA . GLY A 1 503 ? -27.14554 32.20697 -40.00284 1.000 14.53347 485 GLY A CA 1
ATOM 3775 C C . GLY A 1 503 ? -26.04833 31.16282 -40.14145 1.000 13.42300 485 GLY A C 1
ATOM 3776 O O . GLY A 1 503 ? -25.10262 31.07455 -39.33749 1.000 13.16456 485 GLY A O 1
ATOM 3777 N N . LEU A 1 504 ? -26.16403 30.35821 -41.19438 1.000 12.92470 486 LEU A N 1
ATOM 3778 C CA . LEU A 1 504 ? -25.18861 29.33374 -41.55927 1.000 13.28457 486 LEU A CA 1
ATOM 3779 C C . LEU A 1 504 ? -24.89813 29.45845 -43.05348 1.000 13.45751 486 LEU A C 1
ATOM 3780 O O . LEU A 1 504 ? -25.81474 29.59421 -43.86732 1.000 15.12639 486 LEU A O 1
ATOM 3785 N N . ALA A 1 505 ? -23.62732 29.33851 -43.43143 1.000 11.98824 487 ALA A N 1
ATOM 3786 C CA . ALA A 1 505 ? -23.25705 29.39003 -44.83476 1.000 12.57161 487 ALA A CA 1
ATOM 3787 C C . ALA A 1 505 ? -22.00528 28.55951 -45.04710 1.000 11.83616 487 ALA A C 1
ATOM 3788 O O . ALA A 1 505 ? -21.23916 28.30086 -44.10458 1.000 11.57346 487 ALA A O 1
ATOM 3790 N N . ILE A 1 506 ? -21.81918 28.11913 -46.29593 1.000 12.25352 488 ILE A N 1
ATOM 3791 C CA . ILE A 1 506 ? -20.57155 27.54424 -46.76353 1.000 12.44205 488 ILE A CA 1
ATOM 3792 C C . ILE A 1 506 ? -19.87577 28.61306 -47.57282 1.000 12.60982 488 ILE A C 1
ATOM 3793 O O . ILE A 1 506 ? -20.53339 29.41554 -48.22364 1.000 14.02555 488 ILE A O 1
ATOM 3798 N N . PHE A 1 507 ? -18.54342 28.62314 -47.57095 1.000 11.65171 489 PHE A N 1
ATOM 3799 C CA . PHE A 1 507 ? -17.82226 29.56403 -48.42601 1.000 11.14240 489 PHE A CA 1
ATOM 3800 C C . PHE A 1 507 ? -16.61505 28.89505 -49.07037 1.000 10.94581 489 PHE A C 1
ATOM 3801 O O . PHE A 1 507 ? -16.07695 27.89054 -48.58222 1.000 11.17178 489 PHE A O 1
ATOM 3809 N N . ALA A 1 508 ? -16.22763 29.44839 -50.21275 1.000 11.01500 490 ALA A N 1
ATOM 3810 C CA . ALA A 1 508 ? -14.97247 29.11227 -50.85709 1.000 11.17367 490 ALA A CA 1
ATOM 3811 C C . ALA A 1 508 ? -14.27589 30.39874 -51.26043 1.000 12.51227 490 ALA A C 1
ATOM 3812 O O . ALA A 1 508 ? -14.92658 31.38686 -51.59178 1.000 13.37318 490 ALA A O 1
ATOM 3814 N N . GLU A 1 509 ? -12.95563 30.37733 -51.26102 1.000 12.65600 491 GLU A N 1
ATOM 3815 C CA . GLU A 1 509 ? -12.15260 31.49598 -51.75498 1.000 13.68220 491 GLU A CA 1
ATOM 3816 C C . GLU A 1 509 ? -11.37719 30.99868 -52.94869 1.000 14.11221 491 GLU A C 1
ATOM 3817 O O . GLU A 1 509 ? -10.54385 30.09800 -52.80334 1.000 15.36398 491 GLU A O 1
ATOM 3823 N N . GLY A 1 510 ? -11.68834 31.53580 -54.12064 1.000 14.69261 492 GLY A N 1
ATOM 3824 C CA . GLY A 1 510 ? -11.17359 31.00279 -55.36113 1.000 16.44447 492 GLY A CA 1
ATOM 3825 C C . GLY A 1 510 ? -12.05784 29.89731 -55.90743 1.000 17.67156 492 GLY A C 1
ATOM 3826 O O . GLY A 1 510 ? -12.93227 29.36671 -55.23021 1.000 17.92536 492 GLY A O 1
ATOM 3827 N N . GLU A 1 511 ? -11.83196 29.56538 -57.17971 1.000 19.10042 493 GLU A N 1
ATOM 3828 C CA . GLU A 1 511 ? -12.57303 28.48084 -57.81140 1.000 20.67109 493 GLU A CA 1
ATOM 3829 C C . GLU A 1 511 ? -11.86877 27.14649 -57.60541 1.000 18.64360 493 GLU A C 1
ATOM 3830 O O . GLU A 1 511 ? -10.68221 27.08736 -57.30413 1.000 18.72579 493 GLU A O 1
ATOM 3836 N N . GLY A 1 512 ? -12.62781 26.06188 -57.74569 1.000 16.90297 494 GLY A N 1
ATOM 3837 C CA . GLY A 1 512 ? -12.06498 24.71830 -57.74755 1.000 16.67457 494 GLY A CA 1
ATOM 3838 C C . GLY A 1 512 ? -12.55345 23.80460 -56.63505 1.000 15.95390 494 GLY A C 1
ATOM 3839 O O . GLY A 1 512 ? -12.31309 22.58694 -56.70919 1.000 16.80799 494 GLY A O 1
ATOM 3840 N N . ALA A 1 513 ? -13.20308 24.32242 -55.59579 1.000 14.16263 495 ALA A N 1
ATOM 3841 C CA . ALA A 1 513 ? -13.67216 23.47375 -54.51139 1.000 12.90654 495 ALA A CA 1
ATOM 3842 C C . ALA A 1 513 ? -15.02279 22.87269 -54.85023 1.000 13.20791 495 ALA A C 1
ATOM 3843 O O . ALA A 1 513 ? -15.80274 23.41597 -55.64581 1.000 14.19284 495 ALA A O 1
ATOM 3845 N N . HIS A 1 514 ? -15.30565 21.74460 -54.23078 1.000 13.33820 496 HIS A N 1
ATOM 3846 C CA . HIS A 1 514 ? -16.61718 21.11924 -54.31856 1.000 13.88976 496 HIS A CA 1
ATOM 3847 C C . HIS A 1 514 ? -17.17013 20.83026 -52.93830 1.000 13.10476 496 HIS A C 1
ATOM 3848 O O . HIS A 1 514 ? -16.45199 20.45937 -51.99752 1.000 13.61169 496 HIS A O 1
ATOM 3855 N N . LEU A 1 515 ? -18.49183 20.93181 -52.85459 1.000 12.58490 497 LEU A N 1
ATOM 3856 C CA . LEU A 1 515 ? -19.22116 20.39818 -51.72402 1.000 12.92869 497 LEU A CA 1
ATOM 3857 C C . LEU A 1 515 ? -19.59022 18.96651 -52.05116 1.000 13.58127 497 LEU A C 1
ATOM 3858 O O . LEU A 1 515 ? -20.24836 18.71216 -53.06756 1.000 14.96254 497 LEU A O 1
ATOM 3863 N N . VAL A 1 516 ? -19.15450 18.02994 -51.21110 1.000 13.74822 498 VAL A N 1
ATOM 3864 C CA . VAL A 1 516 ? -19.59183 16.64282 -51.36639 1.000 13.95747 498 VAL A CA 1
ATOM 3865 C C . VAL A 1 516 ? -20.97166 16.47168 -50.76976 1.000 14.14034 498 VAL A C 1
ATOM 3866 O O . VAL A 1 516 ? -21.90370 16.01831 -51.43993 1.000 15.52835 498 VAL A O 1
ATOM 3870 N N . VAL A 1 517 ? -21.14016 16.88487 -49.51409 1.000 13.65199 499 VAL A N 1
ATOM 3871 C CA . VAL A 1 517 ? -22.44877 16.89315 -48.88816 1.000 14.66691 499 VAL A CA 1
ATOM 3872 C C . VAL A 1 517 ? -22.39997 17.80671 -47.67938 1.000 13.71275 499 VAL A C 1
ATOM 3873 O O . VAL A 1 517 ? -21.37286 17.92215 -47.01122 1.000 12.99437 499 VAL A O 1
ATOM 3877 N N . LEU A 1 518 ? -23.52969 18.42885 -47.37753 1.000 12.98723 500 LEU A N 1
ATOM 3878 C CA . LEU A 1 518 ? -23.75322 19.07668 -46.09236 1.000 13.53638 500 LEU A CA 1
ATOM 3879 C C . LEU A 1 518 ? -25.06991 18.58048 -45.52067 1.000 13.24412 500 LEU A C 1
ATOM 3880 O O . LEU A 1 518 ? -26.08235 18.54292 -46.22629 1.000 13.69121 500 LEU A O 1
ATOM 3885 N N . ASP A 1 519 ? -25.05246 18.15633 -44.25862 1.000 12.76860 501 ASP A N 1
ATOM 3886 C CA . ASP A 1 519 ? -26.25050 17.71881 -43.54569 1.000 13.87996 501 ASP A CA 1
ATOM 3887 C C . ASP A 1 519 ? -26.32329 18.53769 -42.26693 1.000 14.02092 501 ASP A C 1
ATOM 3888 O O . ASP A 1 519 ? -25.34803 18.62431 -41.51864 1.000 15.31965 501 ASP A O 1
ATOM 3893 N N . VAL A 1 520 ? -27.46267 19.14617 -41.99739 1.000 13.44883 502 VAL A N 1
ATOM 3894 C CA . VAL A 1 520 ? -27.66304 19.85045 -40.73594 1.000 14.49098 502 VAL A CA 1
ATOM 3895 C C . VAL A 1 520 ? -28.87797 19.25546 -40.05931 1.000 14.48433 502 VAL A C 1
ATOM 3896 O O . VAL A 1 520 ? -29.93608 19.13720 -40.67770 1.000 14.98363 502 VAL A O 1
ATOM 3900 N N . VAL A 1 521 ? -28.74617 18.95245 -38.77805 1.000 14.91993 503 VAL A N 1
ATOM 3901 C CA . VAL A 1 521 ? -29.79656 18.36028 -37.97178 1.000 17.51277 503 VAL A CA 1
ATOM 3902 C C . VAL A 1 521 ? -29.99246 19.25381 -36.75432 1.000 17.57094 503 VAL A C 1
ATOM 3903 O O . VAL A 1 521 ? -29.02192 19.63418 -36.08853 1.000 17.20082 503 VAL A O 1
ATOM 3907 N N . GLY A 1 522 ? -31.23071 19.57832 -36.44709 1.000 19.85401 504 GLY A N 1
ATOM 3908 C CA . GLY A 1 522 ? -31.56804 20.33007 -35.25000 1.000 22.46610 504 GLY A CA 1
ATOM 3909 C C . GLY A 1 522 ? -32.91323 19.83082 -34.71784 1.000 25.67323 504 GLY A C 1
ATOM 3910 O O . GLY A 1 522 ? -33.68704 19.16790 -35.44413 1.000 27.73474 504 GLY A O 1
#

Secondary structure (DSSP, 8-state):
-TT--SSS---SSEEEEEEEEEEEETTEEEEEEEEETT-SSS-S-EEEEEEESSSSS-EEEEEEE---SSEEEEEEEEEE-TT-TTSSS-SSSPPEEEEEEEEE-TTSSSTT-EEEEEEEESSTTSS-EE-TT--SB--S-SSEEEEEEEEEEETTEEEEEEEEEETTTTEEEEEEESSSSS-EEEEEE--BS--SSEEEEEEEEEEEETTEEEEEEEEEEEEEES--TTSS-EEEEEEEEE-SS-EEES--SSBSS-SSSTTGGGSEES-SSSS-EEEEE-BS-GGG--EEEEESS-TTTGGG---TTEE--BPPPEEEEEEEETTEEEEEEEEPPS--TTTS-EEEE-SEEPPSEEEE-SS--SSEEEEEEEE-TT-SEEEEEEEEETTEEEEEEEETTTTEEEEE-TTSS--TT-TTS--EEEEE---BTTBEEEEEEEETTEEEEEEGGGTEEEEEE----TT--EEEEEEESS--EEEEEEEE-

B-factor: mean 12.73, std 9.41, range [3.7, 53.04]

Foldseek 3Di:
DLQPWPWFDFPPFAEWFFWAAFADDPQKTKTWTFTDPPAHFRDQTFIWIWIDNQLTDIHTAHTAGGHDQFWHWAHEYWAFPQCQLQVPEHNVQGKTKTWTWTQTDPPHPLHQFTAIFIWIDRPRRNYIGTDPPPPLGGPSANQWGYWYWDWDDDPVHTWIKIWIDSFVQCKIWIWTDRHSRHIHTQDIDDDFQFDPFTKGQKEKAKFAAPPDPVHIWIKIKIWGAQRAQFGGTFIFIFTAHDRPRDGDGPQTPGTHHDPDCVCNLSTGTLAQAAFFTSKDWYYPDPPRWTKIKGWGHGPQCQSLDPDPRHTTTIDAIWTWHWYDDPHDIHIFIDGPDNFDDVPWDKDKDAKDWADAWKAWDPDQDAAKKKKWKKQQFPFQKKFKWFLADDQATWTFIQGPVQQKTKIFRQRHADQPSGPPQGGITIHHDDADVSMKIWIWGHTSFWIWIAIPNGRHIYIHTGHHDPRRRIMIIHTHDGGMMIRMMMMID

Radius of gyration: 22.42 Å; Cα contacts (8 Å, |Δi|>4): 1492; chains: 1; bounding box: 49×51×70 Å

Nearest PDB structures (foldseek):
  8i12-assembly1_A  TM=1.002E+00  e=2.258E-95  Arthrobacter sp. MN8
  4eqv-assembly1_B  TM=8.759E-01  e=1.473E-39  Saccharomyces cerevisiae S288C
  8beu-assembly2_D  TM=8.427E-01  e=3.777E-39  Rhodotorula dairenensis
  4ffi-assembly4_D  TM=8.622E-01  e=1.133E-35  Paenarthrobacter ureafaciens
  4fff-assembly4_D  TM=8.721E-01  e=2.785E-34  Paenarthrobacter ureafaciens